Protein AF-A0A674CRV9-F1 (afdb_monomer_lite)

Structure (mmCIF, N/CA/C/O backbone):
data_AF-A0A674CRV9-F1
#
_entry.id   AF-A0A674CRV9-F1
#
loop_
_atom_site.group_PDB
_atom_site.id
_atom_site.type_symbol
_atom_site.label_atom_id
_atom_site.label_alt_id
_atom_site.label_comp_id
_atom_site.label_asym_id
_atom_site.label_entity_id
_atom_site.label_seq_id
_atom_site.pdbx_PDB_ins_code
_atom_site.Cartn_x
_atom_site.Cartn_y
_atom_site.Cartn_z
_atom_site.occupancy
_atom_site.B_iso_or_equiv
_atom_site.auth_seq_id
_atom_site.auth_comp_id
_atom_site.auth_asym_id
_atom_site.auth_atom_id
_atom_site.pdbx_PDB_model_num
ATOM 1 N N . MET A 1 1 ? -11.398 33.556 -45.458 1.00 37.06 1 MET A N 1
ATOM 2 C CA . MET A 1 1 ? -11.166 33.503 -43.999 1.00 37.06 1 MET A CA 1
ATOM 3 C C . MET A 1 1 ? -9.906 32.695 -43.771 1.00 37.06 1 MET A C 1
ATOM 5 O O . MET A 1 1 ? -9.842 31.577 -44.260 1.00 37.06 1 MET A O 1
ATOM 9 N N . TRP A 1 2 ? -8.896 33.277 -43.131 1.00 43.81 2 TRP A N 1
ATOM 10 C CA . TRP A 1 2 ? -7.689 32.553 -42.732 1.00 43.81 2 TRP A CA 1
ATOM 11 C C . TRP A 1 2 ? -7.967 31.891 -41.382 1.00 43.81 2 TRP A C 1
ATOM 13 O O . TRP A 1 2 ? -8.244 32.599 -40.417 1.00 43.81 2 TRP A O 1
ATOM 23 N N . PHE A 1 3 ? -7.932 30.561 -41.322 1.00 52.31 3 PHE A N 1
ATOM 24 C CA . PHE A 1 3 ? -7.962 29.824 -40.058 1.00 52.31 3 PHE A CA 1
ATOM 25 C C . PHE A 1 3 ? -6.543 29.309 -39.766 1.00 52.31 3 PHE A C 1
ATOM 27 O O . PHE A 1 3 ? -5.880 28.771 -40.647 1.00 52.31 3 PHE A O 1
ATOM 34 N N . SER A 1 4 ? -6.040 29.501 -38.548 1.00 55.19 4 SER A N 1
ATOM 35 C CA . SER A 1 4 ? -4.724 28.991 -38.118 1.00 55.19 4 SER A CA 1
ATOM 36 C C . SER A 1 4 ? -4.763 27.500 -37.746 1.00 55.19 4 SER A C 1
ATOM 38 O O . SER A 1 4 ? -3.748 26.798 -37.778 1.00 55.19 4 SER A O 1
ATOM 40 N N . SER A 1 5 ? -5.945 26.989 -37.426 1.00 57.38 5 SER A N 1
ATOM 41 C CA . SER A 1 5 ? -6.187 25.582 -37.148 1.00 57.38 5 SER A CA 1
ATOM 42 C C . SER A 1 5 ? -7.593 25.202 -37.589 1.00 57.38 5 SER A C 1
ATOM 44 O O . SER A 1 5 ? -8.524 26.008 -37.516 1.00 57.38 5 SER A O 1
ATOM 46 N N . PHE A 1 6 ? -7.747 23.969 -38.058 1.00 63.53 6 PHE A N 1
ATOM 47 C CA . PHE A 1 6 ? -9.052 23.387 -38.346 1.00 63.53 6 PHE A CA 1
ATOM 48 C C . PHE A 1 6 ? -9.197 22.092 -37.550 1.00 63.53 6 PHE A C 1
ATOM 50 O O . PHE A 1 6 ? -8.338 21.214 -37.626 1.00 63.53 6 PHE A O 1
ATOM 57 N N . THR A 1 7 ? -10.255 21.995 -36.744 1.00 62.44 7 THR A N 1
ATOM 58 C CA . THR A 1 7 ? -10.521 20.830 -35.891 1.00 62.44 7 THR A CA 1
ATOM 59 C C . THR A 1 7 ? -11.901 20.277 -36.197 1.00 62.44 7 THR A C 1
ATOM 61 O O . THR A 1 7 ? -12.886 21.012 -36.132 1.00 62.44 7 THR A O 1
ATOM 64 N N . VAL A 1 8 ? -11.977 18.981 -36.502 1.00 64.06 8 VAL A N 1
ATOM 65 C CA . VAL A 1 8 ? -13.253 18.273 -36.656 1.00 64.06 8 VAL A CA 1
ATOM 66 C C . VAL A 1 8 ? -13.541 17.472 -35.391 1.00 64.06 8 VAL A C 1
ATOM 68 O O . VAL A 1 8 ? -12.753 16.613 -34.988 1.00 64.06 8 VAL A O 1
ATOM 71 N N . LEU A 1 9 ? -14.690 17.754 -34.782 1.00 54.19 9 LEU A N 1
ATOM 72 C CA . LEU A 1 9 ? -15.214 17.064 -33.608 1.00 54.19 9 LEU A CA 1
ATOM 73 C C . LEU A 1 9 ? -16.523 16.365 -34.000 1.00 54.19 9 LEU A C 1
ATOM 75 O O . LEU A 1 9 ? -17.531 17.037 -34.188 1.00 54.19 9 LEU A O 1
ATOM 79 N N . SER A 1 10 ? -16.486 15.030 -34.117 1.00 61.00 10 SER A N 1
ATOM 80 C CA . SER A 1 10 ? -17.646 14.122 -34.188 1.00 61.00 10 SER A CA 1
ATOM 81 C C . SER A 1 10 ? -18.731 14.434 -35.245 1.00 61.00 10 SER A C 1
ATOM 83 O O . SER A 1 10 ? -19.684 15.157 -34.955 1.00 61.00 10 SER A O 1
ATOM 85 N N . MET A 1 11 ? -18.696 13.760 -36.410 1.00 53.06 11 MET A N 1
ATOM 86 C CA . MET A 1 11 ? -19.871 13.561 -37.293 1.00 53.06 11 MET A CA 1
ATOM 87 C C . MET A 1 11 ? -19.797 12.238 -38.091 1.00 53.06 11 MET A C 1
ATOM 89 O O . MET A 1 11 ? -18.709 11.799 -38.455 1.00 53.06 11 MET A O 1
ATOM 93 N N . TRP A 1 12 ? -20.961 11.637 -38.388 1.00 53.44 12 TRP A N 1
ATOM 94 C CA . TRP A 1 12 ? -21.142 10.402 -39.177 1.00 53.44 12 TRP A CA 1
ATOM 95 C C . TRP A 1 12 ? -21.557 10.714 -40.629 1.00 53.44 12 TRP A C 1
ATOM 97 O O . TRP A 1 12 ? -22.660 11.212 -40.845 1.00 53.44 12 TRP A O 1
ATOM 107 N N . PHE A 1 13 ? -20.729 10.372 -41.624 1.00 55.50 13 PHE A N 1
ATOM 108 C CA . PHE A 1 13 ? -21.101 10.356 -43.054 1.00 55.50 13 PHE A CA 1
ATOM 109 C C . PHE A 1 13 ? -20.392 9.202 -43.788 1.00 55.50 13 PHE A C 1
ATOM 111 O O . PHE A 1 13 ? -19.477 8.593 -43.248 1.00 55.50 13 PHE A O 1
ATOM 118 N N . SER A 1 14 ? -20.786 8.888 -45.027 1.00 50.56 14 SER A N 1
ATOM 119 C CA . SER A 1 14 ? -20.161 7.823 -45.835 1.00 50.56 14 SER A CA 1
ATOM 120 C C . SER A 1 14 ? -18.851 8.245 -46.518 1.00 50.56 14 SER A C 1
ATOM 122 O O . SER A 1 14 ? -17.985 7.411 -46.771 1.00 50.56 14 SER A O 1
ATOM 124 N N . SER A 1 15 ? -18.676 9.533 -46.822 1.00 57.56 15 SER A N 1
ATOM 125 C CA . SER A 1 15 ? -17.489 10.064 -47.506 1.00 57.56 15 SER A CA 1
ATOM 126 C C . SER A 1 15 ? -17.325 11.559 -47.242 1.00 57.56 15 SER A C 1
ATOM 128 O O . SER A 1 15 ? -18.319 12.284 -47.203 1.00 57.56 15 SER A O 1
ATOM 130 N N . PHE A 1 16 ? -16.083 12.031 -47.126 1.00 60.34 16 PHE A N 1
ATOM 131 C CA . PHE A 1 16 ? -15.767 13.447 -46.926 1.00 60.34 16 PHE A CA 1
ATOM 132 C C . PHE A 1 16 ? -14.623 13.881 -47.851 1.00 60.34 16 PHE A C 1
ATOM 134 O O . PHE A 1 16 ? -13.601 13.196 -47.943 1.00 60.34 16 PHE A O 1
ATOM 141 N N . THR A 1 17 ? -14.792 15.010 -48.546 1.00 59.91 17 THR A N 1
ATOM 142 C CA . THR A 1 17 ? -13.819 15.529 -49.521 1.00 59.91 17 THR A CA 1
ATOM 143 C C . THR A 1 17 ? -13.550 17.004 -49.263 1.00 59.91 17 THR A C 1
ATOM 145 O O . THR A 1 17 ? -14.479 17.807 -49.203 1.00 59.91 17 THR A O 1
ATOM 148 N N . VAL A 1 18 ? -12.270 17.364 -49.150 1.00 61.31 18 VAL A N 1
ATOM 149 C CA . VAL A 1 18 ? -11.820 18.757 -49.027 1.00 61.31 18 VAL A CA 1
ATOM 150 C C . VAL A 1 18 ? -11.104 19.161 -50.310 1.00 61.31 18 VAL A C 1
ATOM 152 O O . VAL A 1 18 ? -10.166 18.491 -50.745 1.00 61.31 18 VAL A O 1
ATOM 155 N N . LEU A 1 19 ? -11.544 20.272 -50.897 1.00 53.25 19 LEU A N 1
ATOM 156 C CA . LEU A 1 19 ? -10.964 20.874 -52.094 1.00 53.25 19 LEU A CA 1
ATOM 157 C C . LEU A 1 19 ? -10.457 22.278 -51.730 1.00 53.25 19 LEU A C 1
ATOM 159 O O . LEU A 1 19 ? -11.263 23.188 -51.579 1.00 53.25 19 LEU A O 1
ATOM 163 N N . SER A 1 20 ? -9.131 22.438 -51.599 1.00 60.47 20 SER A N 1
ATOM 164 C CA . SER A 1 20 ? -8.405 23.723 -51.484 1.00 60.47 20 SER A CA 1
ATOM 165 C C . SER A 1 20 ? -8.817 24.667 -50.318 1.00 60.47 20 SER A C 1
ATOM 167 O O . SER A 1 20 ? -9.832 25.350 -50.384 1.00 60.47 20 SER A O 1
ATOM 169 N N . MET A 1 21 ? -7.913 24.862 -49.348 1.00 54.00 21 MET A N 1
ATOM 170 C CA . MET A 1 21 ? -8.093 25.053 -47.883 1.00 54.00 21 MET A CA 1
ATOM 171 C C . MET A 1 21 ? -6.764 25.345 -47.115 1.00 54.00 21 MET A C 1
ATOM 173 O O . MET A 1 21 ? -6.351 24.504 -46.327 1.00 54.00 21 MET A O 1
ATOM 177 N N . TRP A 1 22 ? -5.977 26.397 -47.402 1.00 57.84 22 TRP A N 1
ATOM 178 C CA . TRP A 1 22 ? -4.651 26.597 -46.752 1.00 57.84 22 TRP A CA 1
ATOM 179 C C . TRP A 1 22 ? -4.789 26.785 -45.220 1.00 57.84 22 TRP A C 1
ATOM 181 O O . TRP A 1 22 ? -5.421 27.753 -44.797 1.00 57.84 22 TRP A O 1
ATOM 191 N N . PHE A 1 23 ? -4.172 25.911 -44.403 1.00 62.91 23 PHE A N 1
ATOM 192 C CA . PHE A 1 23 ? -4.176 25.964 -42.925 1.00 62.91 23 PHE A CA 1
ATOM 193 C C . PHE A 1 23 ? -2.817 25.527 -42.331 1.00 62.91 23 PHE A C 1
ATOM 195 O O . PHE A 1 23 ? -2.144 24.671 -42.900 1.00 62.91 23 PHE A O 1
ATOM 202 N N . SER A 1 24 ? -2.414 26.060 -41.166 1.00 58.53 24 SER A N 1
ATOM 203 C CA . SER A 1 24 ? -1.145 25.684 -40.499 1.00 58.53 24 SER A CA 1
ATOM 204 C C . SER A 1 24 ? -1.198 24.382 -39.685 1.00 58.53 24 SER A C 1
ATOM 206 O O . SER A 1 24 ? -0.167 23.731 -39.518 1.00 58.53 24 SER A O 1
ATOM 208 N N . SER A 1 25 ? -2.371 23.979 -39.188 1.00 59.59 25 SER A N 1
ATOM 209 C CA . SER A 1 25 ? -2.564 22.706 -38.471 1.00 59.59 25 SER A CA 1
ATOM 210 C C . SER A 1 25 ? -3.963 22.137 -38.716 1.00 59.59 25 SER A C 1
ATOM 212 O O . SER A 1 25 ? -4.939 22.891 -38.802 1.00 59.59 25 SER A O 1
ATOM 214 N N . PHE A 1 26 ? -4.063 20.812 -38.835 1.00 65.12 26 PHE A N 1
ATOM 215 C CA . PHE A 1 26 ? -5.330 20.108 -39.041 1.00 65.12 26 PHE A CA 1
ATOM 216 C C . PHE A 1 26 ? -5.438 18.908 -38.095 1.00 65.12 26 PHE A C 1
ATOM 218 O O . PHE A 1 26 ? -4.579 18.021 -38.118 1.00 65.12 26 PHE A O 1
ATOM 225 N N . THR A 1 27 ? -6.501 18.879 -37.286 1.00 64.06 27 THR A N 1
ATOM 226 C CA . THR A 1 27 ? -6.703 17.866 -36.239 1.00 64.06 27 THR A CA 1
ATOM 227 C C . THR A 1 27 ? -8.064 17.185 -36.378 1.00 64.06 27 THR A C 1
ATOM 229 O O . THR A 1 27 ? -9.099 17.850 -36.469 1.00 64.06 27 THR A O 1
ATOM 232 N N . VAL A 1 28 ? -8.077 15.850 -36.334 1.00 63.47 28 VAL A N 1
ATOM 233 C CA . VAL A 1 28 ? -9.304 15.033 -36.316 1.00 63.47 28 VAL A CA 1
ATOM 234 C C . VAL A 1 28 ? -9.357 14.241 -35.018 1.00 63.47 28 VAL A C 1
ATOM 236 O O . VAL A 1 28 ? -8.466 13.435 -34.749 1.00 63.47 28 VAL A O 1
ATOM 239 N N . LEU A 1 29 ? -10.393 14.473 -34.210 1.00 56.44 29 LEU A N 1
ATOM 240 C CA . LEU A 1 29 ? -10.481 13.889 -32.869 1.00 56.44 29 LEU A CA 1
ATOM 241 C C . LEU A 1 29 ? -11.264 12.566 -32.834 1.00 56.44 29 LEU A C 1
ATOM 243 O O . LEU A 1 29 ? -10.825 11.660 -32.133 1.00 56.44 29 LEU A O 1
ATOM 247 N N . THR A 1 30 ? -12.342 12.409 -33.618 1.00 56.34 30 THR A N 1
ATOM 248 C CA . THR A 1 30 ? -13.178 11.183 -33.660 1.00 56.34 30 THR A CA 1
ATOM 249 C C . THR A 1 30 ? -14.044 11.098 -34.932 1.00 56.34 30 THR A C 1
ATOM 251 O O . THR A 1 30 ? -14.968 11.901 -35.084 1.00 56.34 30 THR A O 1
ATOM 254 N N . MET A 1 31 ? -13.791 10.145 -35.851 1.00 58.88 31 MET A N 1
ATOM 255 C CA . MET A 1 31 ? -14.621 9.932 -37.067 1.00 58.88 31 MET A CA 1
ATOM 256 C C . MET A 1 31 ? -14.669 8.460 -37.543 1.00 58.88 31 MET A C 1
ATOM 258 O O . MET A 1 31 ? -13.674 7.751 -37.451 1.00 58.88 31 MET A O 1
ATOM 262 N N . TRP A 1 32 ? -15.804 8.023 -38.113 1.00 54.22 32 TRP A N 1
ATOM 263 C CA . TRP A 1 32 ? -15.958 6.779 -38.897 1.00 54.22 32 TRP A CA 1
ATOM 264 C C . TRP A 1 32 ? -16.273 7.143 -40.357 1.00 54.22 32 TRP A C 1
ATOM 266 O O . TRP A 1 32 ? -17.323 7.726 -40.620 1.00 54.22 32 TRP A O 1
ATOM 276 N N . PHE A 1 33 ? -15.402 6.782 -41.305 1.00 56.53 33 PHE A N 1
ATOM 277 C CA . PHE A 1 33 ? -15.647 6.901 -42.750 1.00 56.53 33 PHE A CA 1
ATOM 278 C C . PHE A 1 33 ? -15.168 5.643 -43.476 1.00 56.53 33 PHE A C 1
ATOM 280 O O . PHE A 1 33 ? -14.145 5.075 -43.102 1.00 56.53 33 PHE A O 1
ATOM 287 N N . SER A 1 34 ? -15.823 5.259 -44.576 1.00 49.81 34 SER A N 1
ATOM 288 C CA . SER A 1 34 ? -15.303 4.201 -45.458 1.00 49.81 34 SER A CA 1
ATOM 289 C C . SER A 1 34 ? -14.171 4.687 -46.376 1.00 49.81 34 SER A C 1
ATOM 291 O O . SER A 1 34 ? -13.320 3.895 -46.778 1.00 49.81 34 SER A O 1
ATOM 293 N N . SER A 1 35 ? -14.135 5.983 -46.712 1.00 55.91 35 SER A N 1
ATOM 294 C CA . SER A 1 35 ? -13.110 6.576 -47.585 1.00 55.91 35 SER A CA 1
ATOM 295 C C . SER A 1 35 ? -12.920 8.073 -47.322 1.00 55.91 35 SER A C 1
ATOM 297 O O . SER A 1 35 ? -13.902 8.814 -47.221 1.00 55.91 35 SER A O 1
ATOM 299 N N . PHE A 1 36 ? -11.664 8.524 -47.281 1.00 58.72 36 PHE A N 1
ATOM 300 C CA . PHE A 1 36 ? -11.278 9.923 -47.077 1.00 58.72 36 PHE A CA 1
ATOM 301 C C . PHE A 1 36 ? -10.263 10.352 -48.147 1.00 58.72 36 PHE A C 1
ATOM 303 O O . PHE A 1 36 ? -9.270 9.656 -48.371 1.00 58.72 36 PHE A O 1
ATOM 310 N N . THR A 1 37 ? -10.504 11.484 -48.816 1.00 58.53 37 THR A N 1
ATOM 311 C CA . THR A 1 37 ? -9.650 11.967 -49.917 1.00 58.53 37 THR A CA 1
ATOM 312 C C . THR A 1 37 ? -9.400 13.467 -49.801 1.00 58.53 37 THR A C 1
ATOM 314 O O . THR A 1 37 ? -10.340 14.262 -49.726 1.00 58.53 37 THR A O 1
ATOM 317 N N . VAL A 1 38 ? -8.122 13.853 -49.834 1.00 59.31 38 VAL A N 1
ATOM 318 C CA . VAL A 1 38 ? -7.677 15.254 -49.851 1.00 59.31 38 VAL A CA 1
ATOM 319 C C . VAL A 1 38 ? -6.991 15.539 -51.179 1.00 59.31 38 VAL A C 1
ATOM 321 O O . VAL A 1 38 ? -5.980 14.917 -51.513 1.00 59.31 38 VAL A O 1
ATOM 324 N N . LEU A 1 39 ? -7.527 16.505 -51.922 1.00 56.34 39 LEU A N 1
ATOM 325 C CA . LEU A 1 39 ? -6.948 16.987 -53.170 1.00 56.34 39 LEU A CA 1
ATOM 326 C C . LEU A 1 39 ? -6.391 18.402 -52.927 1.00 56.34 39 LEU A C 1
ATOM 328 O O . LEU A 1 39 ? -7.140 19.375 -52.880 1.00 56.34 39 LEU A O 1
ATOM 332 N N . SER A 1 40 ? -5.058 18.484 -52.774 1.00 58.22 40 SER A N 1
ATOM 333 C CA . SER A 1 40 ? -4.228 19.705 -52.665 1.00 58.22 40 SER A CA 1
ATOM 334 C C . SER A 1 40 ? -4.376 20.567 -51.387 1.00 58.22 40 SER A C 1
ATOM 336 O O . SER A 1 40 ? -5.258 21.422 -51.315 1.00 58.22 40 SER A O 1
ATOM 338 N N . MET A 1 41 ? -3.420 20.419 -50.448 1.00 54.28 41 MET A N 1
ATOM 339 C CA . MET A 1 41 ? -3.124 21.259 -49.271 1.00 54.28 41 MET A CA 1
ATOM 340 C C . MET A 1 41 ? -1.686 21.115 -48.734 1.00 54.28 41 MET A C 1
ATOM 342 O O . MET A 1 41 ? -1.260 20.026 -48.373 1.00 54.28 41 MET A O 1
ATOM 346 N N . TRP A 1 42 ? -0.966 22.231 -48.616 1.00 53.59 42 TRP A N 1
ATOM 347 C CA . TRP A 1 42 ? 0.285 22.345 -47.856 1.00 53.59 42 TRP A CA 1
ATOM 348 C C . TRP A 1 42 ? -0.065 22.606 -46.378 1.00 53.59 42 TRP A C 1
ATOM 350 O O . TRP A 1 42 ? -0.835 23.528 -46.107 1.00 53.59 42 TRP A O 1
ATOM 360 N N . PHE A 1 43 ? 0.463 21.813 -45.439 1.00 61.56 43 PHE A N 1
ATOM 361 C CA . PHE A 1 43 ? 0.314 22.007 -43.986 1.00 61.56 43 PHE A CA 1
ATOM 362 C C . PHE A 1 43 ? 1.585 21.573 -43.244 1.00 61.56 43 PHE A C 1
ATOM 364 O O . PHE A 1 43 ? 2.285 20.662 -43.681 1.00 61.56 43 PHE A O 1
ATOM 371 N N . SER A 1 44 ? 1.887 22.223 -42.117 1.00 51.59 44 SER A N 1
ATOM 372 C CA . SER A 1 44 ? 3.075 21.939 -41.294 1.00 51.59 44 SER A CA 1
ATOM 373 C C . SER A 1 44 ? 2.893 20.785 -40.302 1.00 51.59 44 SER A C 1
ATOM 375 O O . SER A 1 44 ? 3.884 20.186 -39.895 1.00 51.59 44 SER A O 1
ATOM 377 N N . SER A 1 45 ? 1.656 20.457 -39.910 1.00 54.62 45 SER A N 1
ATOM 378 C CA . SER A 1 45 ? 1.344 19.312 -39.042 1.00 54.62 45 SER A CA 1
ATOM 379 C C . SER A 1 45 ? -0.068 18.765 -39.298 1.00 54.62 45 SER A C 1
ATOM 381 O O . SER A 1 45 ? -1.002 19.523 -39.574 1.00 54.62 45 SER A O 1
ATOM 383 N N . PHE A 1 46 ? -0.218 17.440 -39.212 1.00 59.62 46 PHE A N 1
ATOM 384 C CA . PHE A 1 46 ? -1.485 16.720 -39.377 1.00 59.62 46 PHE A CA 1
ATOM 385 C C . PHE A 1 46 ? -1.589 15.626 -38.312 1.00 59.62 46 PHE A C 1
ATOM 387 O O . PHE A 1 46 ? -0.728 14.748 -38.256 1.00 59.62 46 PHE A O 1
ATOM 394 N N . THR A 1 47 ? -2.631 15.680 -37.480 1.00 56.94 47 THR A N 1
ATOM 395 C CA . THR A 1 47 ? -2.794 14.785 -36.322 1.00 56.94 47 THR A CA 1
ATOM 396 C C . THR A 1 47 ? -4.181 14.139 -36.332 1.00 56.94 47 THR A C 1
ATOM 398 O O . THR A 1 47 ? -5.197 14.831 -36.416 1.00 56.94 47 THR A O 1
ATOM 401 N N . VAL A 1 48 ? -4.237 12.810 -36.207 1.00 57.19 48 VAL A N 1
ATOM 402 C CA . VAL A 1 48 ? -5.483 12.030 -36.101 1.00 57.19 48 VAL A CA 1
ATOM 403 C C . VAL A 1 48 ? -5.452 11.261 -34.790 1.00 57.19 48 VAL A C 1
ATOM 405 O O . VAL A 1 48 ? -4.520 10.498 -34.559 1.00 57.19 48 VAL A O 1
ATOM 408 N N . LEU A 1 49 ? -6.447 11.484 -33.931 1.00 52.03 49 LEU A N 1
ATOM 409 C CA . LEU A 1 49 ? -6.444 10.955 -32.568 1.00 52.03 49 LEU A CA 1
ATOM 410 C C . LEU A 1 49 ? -7.271 9.672 -32.389 1.00 52.03 49 LEU A C 1
ATOM 412 O O . LEU A 1 49 ? -7.012 8.988 -31.410 1.00 52.03 49 LEU A O 1
ATOM 416 N N . THR A 1 50 ? -8.160 9.264 -33.320 1.00 50.69 50 THR A N 1
ATOM 417 C CA . THR A 1 50 ? -8.814 7.926 -33.291 1.00 50.69 50 THR A CA 1
ATOM 418 C C . THR A 1 50 ? -9.421 7.427 -34.641 1.00 50.69 50 THR A C 1
ATOM 420 O O . THR A 1 50 ? -10.075 8.195 -35.346 1.00 50.69 50 THR A O 1
ATOM 423 N N . MET A 1 51 ? -9.291 6.100 -34.896 1.00 52.97 51 MET A N 1
ATOM 424 C CA . MET A 1 51 ? -10.117 5.141 -35.707 1.00 52.97 51 MET A CA 1
ATOM 425 C C . MET A 1 51 ? -9.676 4.608 -37.109 1.00 52.97 51 MET A C 1
ATOM 427 O O . MET A 1 51 ? -8.816 5.159 -37.787 1.00 52.97 51 MET A O 1
ATOM 431 N N . TRP A 1 52 ? -10.262 3.439 -37.458 1.00 49.09 52 TRP A N 1
ATOM 432 C CA . TRP A 1 52 ? -9.966 2.433 -38.511 1.00 49.09 52 TRP A CA 1
ATOM 433 C C . TRP A 1 52 ? -10.361 2.881 -39.940 1.00 49.09 52 TRP A C 1
ATOM 435 O O . TRP A 1 52 ? -11.456 3.407 -40.132 1.00 49.09 52 TRP A O 1
ATOM 445 N N . PHE A 1 53 ? -9.524 2.609 -40.954 1.00 51.94 53 PHE A N 1
ATOM 446 C CA . PHE A 1 53 ? -9.793 2.906 -42.376 1.00 51.94 53 PHE A CA 1
ATOM 447 C C . PHE A 1 53 ? -9.684 1.646 -43.247 1.00 51.94 53 PHE A C 1
ATOM 449 O O . PHE A 1 53 ? -8.747 0.869 -43.081 1.00 51.94 53 PHE A O 1
ATOM 456 N N . SER A 1 54 ? -10.563 1.485 -44.244 1.00 45.09 54 SER A N 1
ATOM 457 C CA . SER A 1 54 ? -10.412 0.455 -45.291 1.00 45.09 54 SER A CA 1
ATOM 458 C C . SER A 1 54 ? -9.498 0.886 -46.449 1.00 45.09 54 SER A C 1
ATOM 460 O O . SER A 1 54 ? -8.873 0.038 -47.078 1.00 45.09 54 SER A O 1
ATOM 462 N N . SER A 1 55 ? -9.388 2.191 -46.734 1.00 47.56 55 SER A N 1
ATOM 463 C CA . SER A 1 55 ? -8.462 2.747 -47.736 1.00 47.56 55 SER A CA 1
ATOM 464 C C . SER A 1 55 ? -8.222 4.247 -47.513 1.00 47.56 55 SER A C 1
ATOM 466 O O . SER A 1 55 ? -9.183 5.000 -47.343 1.00 47.56 55 SER A O 1
ATOM 468 N N . PHE A 1 56 ? -6.960 4.686 -47.561 1.00 50.56 56 PHE A N 1
ATOM 469 C CA . PHE A 1 56 ? -6.539 6.083 -47.386 1.00 50.56 56 PHE A CA 1
ATOM 470 C C . PHE A 1 56 ? -5.670 6.526 -48.573 1.00 50.56 56 PHE A C 1
ATOM 472 O O . PHE A 1 56 ? -4.741 5.816 -48.956 1.00 50.56 56 PHE A O 1
ATOM 479 N N . THR A 1 57 ? -5.962 7.677 -49.188 1.00 44.91 57 THR A N 1
ATOM 480 C CA . THR A 1 57 ? -5.200 8.179 -50.348 1.00 44.91 57 THR A CA 1
ATOM 481 C C . THR A 1 57 ? -5.039 9.697 -50.284 1.00 44.91 57 THR A C 1
ATOM 483 O O . THR A 1 57 ? -6.020 10.439 -50.240 1.00 44.91 57 THR A O 1
ATOM 486 N N . VAL A 1 58 ? -3.785 10.157 -50.306 1.00 51.62 58 VAL A N 1
ATOM 487 C CA . VAL A 1 58 ? -3.393 11.576 -50.338 1.00 51.62 58 VAL A CA 1
ATOM 488 C C . VAL A 1 58 ? -2.521 11.804 -51.572 1.00 51.62 58 VAL A C 1
ATOM 490 O O . VAL A 1 58 ? -1.535 11.098 -51.764 1.00 51.62 58 VAL A O 1
ATOM 493 N N . HIS A 1 59 ? -2.858 12.792 -52.404 1.00 47.25 59 HIS A N 1
ATOM 494 C CA . HIS A 1 59 ? -2.099 13.129 -53.617 1.00 47.25 59 HIS A CA 1
ATOM 495 C C . HIS A 1 59 ? -1.453 14.517 -53.515 1.00 47.25 59 HIS A C 1
ATOM 497 O O . HIS A 1 59 ? -2.035 15.477 -54.018 1.00 47.25 59 HIS A O 1
ATOM 503 N N . ILE A 1 60 ? -0.285 14.660 -52.855 1.00 45.72 60 ILE A N 1
ATOM 504 C CA . ILE A 1 60 ? 0.480 15.934 -52.812 1.00 45.72 60 ILE A CA 1
ATOM 505 C C . ILE A 1 60 ? 1.998 15.718 -52.588 1.00 45.72 60 ILE A C 1
ATOM 507 O O . ILE A 1 60 ? 2.398 14.872 -51.793 1.00 45.72 60 ILE A O 1
ATOM 511 N N . HIS A 1 61 ? 2.831 16.519 -53.276 1.00 43.69 61 HIS A N 1
ATOM 512 C CA . HIS A 1 61 ? 4.301 16.575 -53.202 1.00 43.69 61 HIS A CA 1
ATOM 513 C C . HIS A 1 61 ? 4.840 17.466 -52.054 1.00 43.69 61 HIS A C 1
ATOM 515 O O . HIS A 1 61 ? 4.493 18.643 -51.979 1.00 43.69 61 HIS A O 1
ATOM 521 N N . GLY A 1 62 ? 5.781 16.925 -51.259 1.00 38.59 62 GLY A N 1
ATOM 522 C CA . GLY A 1 62 ? 6.716 17.658 -50.380 1.00 38.59 62 GLY A CA 1
ATOM 523 C C . GLY A 1 62 ? 6.525 17.424 -48.871 1.00 38.59 62 GLY A C 1
ATOM 524 O O . GLY A 1 62 ? 5.644 18.030 -48.277 1.00 38.59 62 GLY A O 1
ATOM 525 N N . PHE A 1 63 ? 7.386 16.609 -48.239 1.00 35.72 63 PHE A N 1
ATOM 526 C CA . PHE A 1 63 ? 7.440 16.401 -46.778 1.00 35.72 63 PHE A CA 1
ATOM 527 C C . PHE A 1 63 ? 8.881 16.464 -46.245 1.00 35.72 63 PHE A C 1
ATOM 529 O O . PHE A 1 63 ? 9.809 16.065 -46.948 1.00 35.72 63 PHE A O 1
ATOM 536 N N . SER A 1 64 ? 9.048 16.903 -44.988 1.00 35.25 64 SER A N 1
ATOM 537 C CA . SER A 1 64 ? 10.309 16.863 -44.220 1.00 35.25 64 SER A CA 1
ATOM 538 C C . SER A 1 64 ? 10.273 15.985 -42.954 1.00 35.25 64 SER A C 1
ATOM 540 O O . SER A 1 64 ? 11.339 15.686 -42.426 1.00 35.25 64 SER A O 1
ATOM 542 N N . SER A 1 65 ? 9.118 15.487 -42.495 1.00 33.97 65 SER A N 1
ATOM 543 C CA . SER A 1 65 ? 9.038 14.347 -41.561 1.00 33.97 65 SER A CA 1
ATOM 544 C C . SER A 1 65 ? 7.615 13.779 -41.470 1.00 33.97 65 SER A C 1
ATOM 546 O O . SER A 1 65 ? 6.631 14.500 -41.625 1.00 33.97 65 SER A O 1
ATOM 548 N N . PHE A 1 66 ? 7.519 12.468 -41.237 1.00 30.47 66 PHE A N 1
ATOM 549 C CA . PHE A 1 66 ? 6.285 11.714 -41.002 1.00 30.47 66 PHE A CA 1
ATOM 550 C C . PHE A 1 66 ? 6.528 10.842 -39.762 1.00 30.47 66 PHE A C 1
ATOM 552 O O . PHE A 1 66 ? 7.453 10.031 -39.773 1.00 30.47 66 PHE A O 1
ATOM 559 N N . THR A 1 67 ? 5.755 11.013 -38.689 1.00 30.77 67 THR A N 1
ATOM 560 C CA . THR A 1 67 ? 5.834 10.180 -37.476 1.00 30.77 67 THR A CA 1
ATOM 561 C C . THR A 1 67 ? 4.505 9.469 -37.260 1.00 30.77 67 THR A C 1
ATOM 563 O O . THR A 1 67 ? 3.518 10.067 -36.843 1.00 30.77 67 THR A O 1
ATOM 566 N N . VAL A 1 68 ? 4.489 8.170 -37.556 1.00 31.20 68 VAL A N 1
ATOM 567 C CA . VAL A 1 68 ? 3.480 7.229 -37.059 1.00 31.20 68 VAL A CA 1
ATOM 568 C C . VAL A 1 68 ? 3.979 6.786 -35.690 1.00 31.20 68 VAL A C 1
ATOM 570 O O . VAL A 1 68 ? 5.071 6.227 -35.626 1.00 31.20 68 VAL A O 1
ATOM 573 N N . LEU A 1 69 ? 3.234 7.049 -34.612 1.00 37.09 69 LEU A N 1
ATOM 574 C CA . LEU A 1 69 ? 3.522 6.430 -33.315 1.00 37.09 69 LEU A CA 1
ATOM 575 C C . LEU A 1 69 ? 3.332 4.915 -33.498 1.00 37.09 69 LEU A C 1
ATOM 577 O O . LEU A 1 69 ? 2.218 4.488 -33.822 1.00 37.09 69 LEU A O 1
ATOM 581 N N . PRO A 1 70 ? 4.398 4.097 -33.423 1.00 40.09 70 PRO A N 1
ATOM 582 C CA . PRO A 1 70 ? 4.241 2.657 -33.518 1.00 40.09 70 PRO A CA 1
ATOM 583 C C . PRO A 1 70 ? 3.401 2.190 -32.328 1.00 40.09 70 PRO A C 1
ATOM 585 O O . PRO A 1 70 ? 3.464 2.776 -31.259 1.00 40.09 70 PRO A O 1
ATOM 588 N N . CYS A 1 71 ? 2.614 1.131 -32.516 1.00 44.03 71 CYS A N 1
ATOM 589 C CA . CYS A 1 71 ? 2.028 0.385 -31.406 1.00 44.03 71 CYS A CA 1
ATOM 590 C C . CYS A 1 71 ? 3.179 -0.001 -30.455 1.00 44.03 71 CYS A C 1
ATOM 592 O O . CYS A 1 71 ? 3.988 -0.864 -30.818 1.00 44.03 71 CYS A O 1
ATOM 594 N N . GLU A 1 72 ? 3.325 0.710 -29.336 1.00 72.12 72 GLU A N 1
ATOM 595 C CA . GLU A 1 72 ? 4.396 0.481 -28.369 1.00 72.12 72 GLU A CA 1
ATOM 596 C C . GLU A 1 72 ? 4.077 -0.809 -27.621 1.00 72.12 72 GLU A C 1
ATOM 598 O O . GLU A 1 72 ? 2.948 -1.033 -27.184 1.00 72.12 72 GLU A O 1
ATOM 603 N N . CYS A 1 73 ? 5.042 -1.722 -27.590 1.00 88.69 73 CYS A N 1
ATOM 604 C CA . CYS A 1 73 ? 4.884 -2.954 -26.842 1.00 88.69 73 CYS A CA 1
ATOM 605 C C . CYS A 1 73 ? 5.067 -2.684 -25.348 1.00 88.69 73 CYS A C 1
ATOM 607 O O . CYS A 1 73 ? 5.927 -1.868 -25.011 1.00 88.69 73 CYS A O 1
ATOM 609 N N . PRO A 1 74 ? 4.315 -3.378 -24.474 1.00 92.38 74 PRO A N 1
ATOM 610 C CA . PRO A 1 74 ? 4.459 -3.230 -23.031 1.00 92.38 74 PRO A CA 1
ATOM 611 C C . PRO A 1 74 ? 5.837 -3.724 -22.555 1.00 92.38 74 PRO A C 1
ATOM 613 O O . PRO A 1 74 ? 6.538 -4.422 -23.312 1.00 92.38 74 PRO A O 1
ATOM 616 N N . PRO A 1 75 ? 6.227 -3.403 -21.308 1.00 94.69 75 PRO A N 1
ATOM 617 C CA . PRO A 1 75 ? 7.334 -4.080 -20.649 1.00 94.69 75 PRO A CA 1
ATOM 618 C C . PRO A 1 75 ? 7.097 -5.590 -20.633 1.00 94.69 75 PRO A C 1
ATOM 620 O O . PRO A 1 75 ? 5.972 -6.079 -20.511 1.00 94.69 75 PRO A O 1
ATOM 623 N N . MET A 1 76 ? 8.176 -6.348 -20.787 1.00 94.19 76 MET A N 1
ATOM 624 C CA . MET A 1 76 ? 8.113 -7.806 -20.781 1.00 94.19 76 MET A CA 1
ATOM 625 C C . MET A 1 76 ? 8.038 -8.386 -19.365 1.00 94.19 76 MET A C 1
ATOM 627 O O . MET A 1 76 ? 7.701 -9.563 -19.219 1.00 94.19 76 MET A O 1
ATOM 631 N N . GLY A 1 77 ? 8.342 -7.575 -18.348 1.00 93.38 77 GLY A N 1
ATOM 632 C CA . GLY A 1 77 ? 8.171 -7.904 -16.937 1.00 93.38 77 GLY A CA 1
ATOM 633 C C . GLY A 1 77 ? 9.457 -8.378 -16.271 1.00 93.38 77 GLY A C 1
ATOM 634 O O . GLY A 1 77 ? 9.468 -9.381 -15.550 1.00 93.38 77 GLY A O 1
ATOM 635 N N . LEU A 1 78 ? 10.572 -7.691 -16.532 1.00 95.31 78 LEU A N 1
ATOM 636 C CA . LEU A 1 7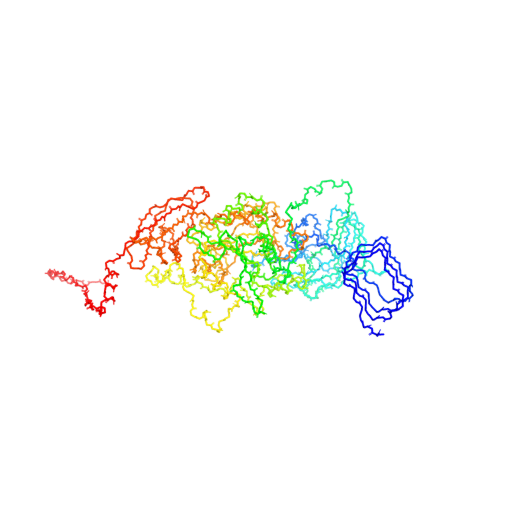8 ? 11.776 -7.862 -15.724 1.00 95.31 78 LEU A CA 1
ATOM 637 C C . LEU A 1 78 ? 11.559 -7.291 -14.321 1.00 95.31 78 LEU A C 1
ATOM 639 O O . LEU A 1 78 ? 11.922 -7.976 -13.361 1.00 95.31 78 LEU A O 1
ATOM 643 N N . GLU A 1 79 ? 10.958 -6.104 -14.212 1.00 94.12 79 GLU A N 1
ATOM 644 C CA . GLU A 1 79 ? 10.591 -5.463 -12.937 1.00 94.12 79 GLU A CA 1
ATOM 645 C C . GLU A 1 79 ? 9.509 -6.250 -12.191 1.00 94.12 79 GLU A C 1
ATOM 647 O O . GLU A 1 79 ? 9.676 -6.602 -11.024 1.00 94.12 79 GLU A O 1
ATOM 652 N N . THR A 1 80 ? 8.446 -6.627 -12.902 1.00 90.62 80 THR A N 1
ATOM 653 C CA . THR A 1 80 ? 7.251 -7.289 -12.344 1.00 90.62 80 THR A CA 1
ATOM 654 C C . THR A 1 80 ? 7.442 -8.791 -12.131 1.00 90.62 80 THR A C 1
ATOM 656 O O . THR A 1 80 ? 6.542 -9.501 -11.694 1.00 90.62 80 THR A O 1
ATOM 659 N N . LEU A 1 81 ? 8.653 -9.287 -12.405 1.00 92.44 81 LEU A N 1
ATOM 660 C CA . LEU A 1 81 ? 9.089 -10.673 -12.225 1.00 92.44 81 LEU A CA 1
ATOM 661 C C . LEU A 1 81 ? 8.393 -11.707 -13.125 1.00 92.44 81 LEU A C 1
ATOM 663 O O . LEU A 1 81 ? 8.620 -12.903 -12.943 1.00 92.44 81 LEU A O 1
ATOM 667 N N . LYS A 1 82 ? 7.629 -11.283 -14.142 1.00 89.94 82 LYS A N 1
ATOM 668 C CA . LYS A 1 82 ? 7.057 -12.190 -15.160 1.00 89.94 82 LYS A CA 1
ATOM 669 C C . LYS A 1 82 ? 8.130 -12.898 -15.986 1.00 89.94 82 LYS A C 1
ATOM 671 O O . LYS A 1 82 ? 7.918 -14.012 -16.465 1.00 89.94 82 LYS A O 1
ATOM 676 N N . ILE A 1 83 ? 9.287 -12.258 -16.161 1.00 92.81 83 ILE A N 1
ATOM 677 C CA . ILE A 1 83 ? 10.488 -12.903 -16.689 1.00 92.81 83 ILE A CA 1
ATOM 678 C C . ILE A 1 83 ? 11.163 -13.670 -15.556 1.00 92.81 83 ILE A C 1
ATOM 680 O O . ILE A 1 83 ? 11.687 -13.070 -14.619 1.00 92.81 83 ILE A O 1
ATOM 684 N N . ASP A 1 84 ? 11.209 -14.993 -15.664 1.00 93.50 84 ASP A N 1
ATOM 685 C CA . ASP A 1 84 ? 11.884 -15.854 -14.694 1.00 93.50 84 ASP A CA 1
ATOM 686 C C . ASP A 1 84 ? 13.414 -15.716 -14.770 1.00 93.50 84 ASP A C 1
ATOM 688 O O . ASP A 1 84 ? 13.982 -15.405 -15.816 1.00 93.50 84 ASP A O 1
ATOM 692 N N . ASP A 1 85 ? 14.115 -16.033 -13.681 1.00 93.75 85 ASP A N 1
ATOM 693 C CA . ASP A 1 85 ? 15.584 -15.945 -13.623 1.00 93.75 85 ASP A CA 1
ATOM 694 C C . ASP A 1 85 ? 16.311 -16.779 -14.668 1.00 93.75 85 ASP A C 1
ATOM 696 O O . ASP A 1 85 ? 17.344 -16.363 -15.178 1.00 93.75 85 ASP A O 1
ATOM 700 N N . PHE A 1 86 ? 15.766 -17.939 -15.028 1.00 94.06 86 PHE A N 1
ATOM 701 C CA . PHE A 1 86 ? 16.369 -18.805 -16.040 1.00 94.06 86 PHE A CA 1
ATOM 702 C C . PHE A 1 86 ? 16.256 -18.246 -17.466 1.00 94.06 86 PHE A C 1
ATOM 704 O O . PHE A 1 86 ? 16.846 -18.800 -18.391 1.00 94.06 86 PHE A O 1
ATOM 711 N N . GLN A 1 87 ? 15.491 -17.171 -17.667 1.00 96.00 87 GLN A N 1
ATOM 712 C CA . GLN A 1 87 ? 15.474 -16.425 -18.925 1.00 96.00 87 GLN A CA 1
ATOM 713 C C . GLN A 1 87 ? 16.572 -15.360 -18.983 1.00 96.00 87 GLN A C 1
ATOM 715 O O . GLN A 1 87 ? 16.760 -14.762 -20.042 1.00 96.00 87 GLN A O 1
ATOM 720 N N . LEU A 1 88 ? 17.277 -15.107 -17.877 1.00 96.56 88 LEU A N 1
ATOM 721 C CA . LEU A 1 88 ? 18.285 -14.062 -17.763 1.00 96.56 88 LEU A CA 1
ATOM 722 C C . LEU A 1 88 ? 19.685 -14.674 -17.749 1.00 96.56 88 LEU A C 1
ATOM 724 O O . LEU A 1 88 ? 20.004 -15.522 -16.918 1.00 96.56 88 LEU A O 1
ATOM 728 N N . HIS A 1 89 ? 20.541 -14.201 -18.650 1.00 95.75 89 HIS A N 1
ATOM 729 C CA . HIS A 1 89 ? 21.939 -14.623 -18.730 1.00 95.75 89 HIS A CA 1
ATOM 730 C C . HIS A 1 89 ? 22.851 -13.410 -18.845 1.00 95.75 89 HIS A C 1
ATOM 732 O O . HIS A 1 89 ? 22.445 -12.357 -19.328 1.00 95.75 89 HIS A O 1
ATOM 738 N N . ALA A 1 90 ? 24.106 -13.558 -18.440 1.00 95.94 90 ALA A N 1
ATOM 739 C CA . ALA A 1 90 ? 25.114 -12.527 -18.609 1.00 95.94 90 ALA A CA 1
ATOM 740 C C . ALA A 1 90 ? 26.435 -13.117 -19.100 1.00 95.94 90 ALA A C 1
ATOM 742 O O . ALA A 1 90 ? 26.694 -14.315 -18.978 1.00 95.94 90 ALA A O 1
ATOM 743 N N . SER A 1 91 ? 27.279 -12.257 -19.662 1.00 95.38 91 SER A N 1
ATOM 744 C CA . SER A 1 91 ? 28.622 -12.618 -20.121 1.00 95.38 91 SER A CA 1
ATOM 745 C C . SER A 1 91 ? 29.546 -13.041 -18.981 1.00 95.38 91 SER A C 1
ATOM 747 O O . SER A 1 91 ? 30.265 -14.033 -19.096 1.00 95.38 91 SER A O 1
ATOM 749 N N . THR A 1 92 ? 29.573 -12.242 -17.916 1.00 93.62 92 THR A N 1
ATOM 750 C CA . THR A 1 92 ? 30.313 -12.459 -16.671 1.00 93.62 92 THR A CA 1
ATOM 751 C C . THR A 1 92 ? 29.600 -11.722 -15.543 1.00 93.62 92 THR A C 1
ATOM 753 O O . THR A 1 92 ? 28.851 -10.779 -15.801 1.00 93.62 92 THR A O 1
ATOM 756 N N . ASP A 1 93 ? 29.898 -12.097 -14.302 1.00 87.94 93 ASP A N 1
ATOM 757 C CA . ASP A 1 93 ? 29.316 -11.497 -13.103 1.00 87.94 93 ASP A CA 1
ATOM 758 C C . ASP A 1 93 ? 30.427 -11.231 -12.073 1.00 87.94 93 ASP A C 1
ATOM 760 O O . ASP A 1 93 ? 31.296 -12.083 -11.867 1.00 87.94 93 ASP A O 1
ATOM 764 N N . GLU A 1 94 ? 30.424 -10.054 -11.439 1.00 78.75 94 GLU A N 1
ATOM 765 C CA . GLU A 1 94 ? 31.428 -9.647 -10.435 1.00 78.75 94 GLU A CA 1
ATOM 766 C C . GLU A 1 94 ? 31.400 -10.562 -9.203 1.00 78.75 94 GLU A C 1
ATOM 768 O O . GLU A 1 94 ? 32.435 -10.905 -8.635 1.00 78.75 94 GLU A O 1
ATOM 773 N N . THR A 1 95 ? 30.209 -11.046 -8.856 1.00 70.88 95 THR A N 1
ATOM 774 C CA . THR A 1 95 ? 29.970 -12.100 -7.867 1.00 70.88 95 THR A CA 1
ATOM 775 C C . THR A 1 95 ? 28.743 -12.894 -8.310 1.00 70.88 95 THR A C 1
ATOM 777 O O . THR A 1 95 ? 27.612 -12.438 -8.153 1.00 70.88 95 THR A O 1
ATOM 780 N N . ALA A 1 96 ? 28.960 -14.084 -8.886 1.00 58.97 96 ALA A N 1
ATOM 781 C CA . ALA A 1 96 ? 27.929 -14.863 -9.591 1.00 58.97 96 ALA A CA 1
ATOM 782 C C . ALA A 1 96 ? 26.619 -15.084 -8.804 1.00 58.97 96 ALA A C 1
ATOM 784 O O . ALA A 1 96 ? 25.554 -15.188 -9.406 1.00 58.97 96 ALA A O 1
ATOM 785 N N . THR A 1 97 ? 26.674 -15.125 -7.468 1.00 61.12 97 THR A N 1
ATOM 786 C CA . THR A 1 97 ? 25.497 -15.323 -6.606 1.00 61.12 97 THR A CA 1
ATOM 787 C C . THR A 1 97 ? 24.845 -14.033 -6.110 1.00 61.12 97 THR A C 1
ATOM 789 O O . THR A 1 97 ? 23.737 -14.102 -5.601 1.00 61.12 97 THR A O 1
ATOM 792 N N . VAL A 1 98 ? 25.500 -12.874 -6.229 1.00 74.88 98 VAL A N 1
ATOM 793 C CA . VAL A 1 98 ? 25.090 -11.635 -5.542 1.00 74.88 98 VAL A CA 1
ATOM 794 C C . VAL A 1 98 ? 24.725 -10.515 -6.514 1.00 74.88 98 VAL A C 1
ATOM 796 O O . VAL A 1 98 ? 23.745 -9.815 -6.282 1.00 74.88 98 VAL A O 1
ATOM 799 N N . LEU A 1 99 ? 25.473 -10.370 -7.614 1.00 84.62 99 LEU A N 1
ATOM 800 C CA . LEU A 1 99 ? 25.299 -9.316 -8.631 1.00 84.62 99 LEU A CA 1
ATOM 801 C C . LEU A 1 99 ? 25.134 -9.905 -10.040 1.00 84.62 99 LEU A C 1
ATOM 803 O O . LEU A 1 99 ? 25.601 -9.337 -11.028 1.00 84.62 99 LEU A O 1
ATOM 807 N N . GLY A 1 100 ? 24.519 -11.087 -10.118 1.00 90.88 100 GLY A N 1
ATOM 808 C CA . GLY A 1 100 ? 24.324 -11.818 -11.369 1.00 90.88 100 GLY A CA 1
ATOM 809 C C . GLY A 1 100 ? 23.199 -11.262 -12.248 1.00 90.88 100 GLY A C 1
ATOM 810 O O . GLY A 1 100 ? 22.478 -10.344 -11.858 1.00 90.88 100 GLY A O 1
ATOM 811 N N . ALA A 1 101 ? 22.989 -11.876 -13.417 1.00 94.00 101 ALA A N 1
ATOM 812 C CA . ALA A 1 101 ? 21.946 -11.488 -14.380 1.00 94.00 101 ALA A CA 1
ATOM 813 C C . ALA A 1 101 ? 20.539 -11.324 -13.766 1.00 94.00 101 ALA A C 1
ATOM 815 O O . ALA A 1 101 ? 19.800 -10.416 -14.138 1.00 94.00 101 ALA A O 1
ATOM 816 N N . HIS A 1 102 ? 20.187 -12.151 -12.775 1.00 92.44 102 HIS A N 1
ATOM 817 C CA . HIS A 1 102 ? 18.912 -12.081 -12.053 1.00 92.44 102 HIS A CA 1
ATOM 818 C C . HIS A 1 102 ? 18.679 -10.742 -11.328 1.00 92.44 102 HIS A C 1
ATOM 820 O O . HIS A 1 102 ? 17.532 -10.364 -11.098 1.00 92.44 102 HIS A O 1
ATOM 826 N N . ARG A 1 103 ? 19.741 -10.005 -10.980 1.00 93.44 103 ARG A N 1
ATOM 827 C CA . ARG A 1 103 ? 19.681 -8.656 -10.391 1.00 93.44 103 ARG A CA 1
ATOM 828 C C . ARG A 1 103 ? 19.648 -7.554 -11.454 1.00 93.44 103 ARG A C 1
ATOM 830 O O . ARG A 1 103 ? 19.534 -6.385 -11.119 1.00 93.44 103 ARG A O 1
ATOM 837 N N . GLY A 1 104 ? 19.743 -7.880 -12.741 1.00 95.38 104 GLY A N 1
ATOM 838 C CA . GLY A 1 104 ? 19.720 -6.917 -13.845 1.00 95.38 104 GLY A CA 1
ATOM 839 C C . GLY A 1 104 ? 18.332 -6.369 -14.180 1.00 95.38 104 GLY A C 1
ATOM 840 O O . GLY A 1 104 ? 18.129 -5.920 -15.300 1.00 95.38 104 GLY A O 1
ATOM 841 N N . ARG A 1 105 ? 17.373 -6.423 -13.253 1.00 96.12 105 ARG A N 1
ATOM 842 C CA . ARG A 1 105 ? 15.968 -6.043 -13.458 1.00 96.12 105 ARG A CA 1
ATOM 843 C C . ARG A 1 105 ? 15.756 -4.577 -13.117 1.00 96.12 105 ARG A C 1
ATOM 845 O O . ARG A 1 105 ? 16.352 -4.092 -12.156 1.00 96.12 105 ARG A O 1
ATOM 852 N N . LEU A 1 106 ? 14.929 -3.878 -13.887 1.00 96.44 106 LEU A N 1
ATOM 853 C CA . LEU A 1 106 ? 14.558 -2.495 -13.591 1.00 96.44 106 LEU A CA 1
ATOM 854 C C . LEU A 1 106 ? 14.011 -2.368 -12.157 1.00 96.44 106 LEU A C 1
ATOM 856 O O . LEU A 1 106 ? 13.383 -3.289 -11.641 1.00 96.44 106 LEU A O 1
ATOM 860 N N . ASN A 1 107 ? 14.365 -1.265 -11.492 1.00 94.94 107 ASN A N 1
ATOM 861 C CA . ASN A 1 107 ? 13.957 -0.888 -10.137 1.00 94.94 107 ASN A CA 1
ATOM 862 C C . ASN A 1 107 ? 14.256 -1.872 -8.992 1.00 94.94 107 ASN A C 1
ATOM 864 O O . ASN A 1 107 ? 13.942 -1.557 -7.841 1.00 94.94 107 ASN A O 1
ATOM 868 N N . ILE A 1 108 ? 14.962 -2.983 -9.229 1.00 93.62 108 ILE A N 1
ATOM 869 C CA . ILE A 1 108 ? 15.388 -3.868 -8.137 1.00 93.62 108 ILE A CA 1
ATOM 870 C C . ILE A 1 108 ? 16.273 -3.110 -7.139 1.00 93.62 108 ILE A C 1
ATOM 872 O O . ILE A 1 108 ? 17.161 -2.343 -7.537 1.00 93.62 108 ILE A O 1
ATOM 876 N N . GLN A 1 109 ? 16.029 -3.309 -5.847 1.00 92.00 109 GLN A N 1
ATOM 877 C CA . GLN A 1 109 ? 16.715 -2.580 -4.783 1.00 92.00 109 GLN A CA 1
ATOM 878 C C . GLN A 1 109 ? 17.845 -3.378 -4.141 1.00 92.00 109 GLN A C 1
ATOM 880 O O . GLN A 1 109 ? 17.859 -4.617 -4.121 1.00 92.00 109 GLN A O 1
ATOM 885 N N . ALA A 1 110 ? 18.823 -2.633 -3.630 1.00 88.81 110 ALA A N 1
ATOM 886 C CA . ALA A 1 110 ? 19.763 -3.148 -2.650 1.00 88.81 110 ALA A CA 1
ATOM 887 C C . ALA A 1 110 ? 19.062 -3.409 -1.311 1.00 88.81 110 ALA A C 1
ATOM 889 O O . ALA A 1 110 ? 18.007 -2.835 -1.031 1.00 88.81 110 ALA A O 1
ATOM 890 N N . GLY A 1 111 ? 19.673 -4.252 -0.485 1.00 80.44 111 GLY A N 1
ATOM 891 C CA . GLY A 1 111 ? 19.294 -4.336 0.919 1.00 80.44 111 GLY A CA 1
ATOM 892 C C . GLY A 1 111 ? 19.588 -3.037 1.676 1.00 80.44 111 GLY A C 1
ATOM 893 O O . GLY A 1 111 ? 20.326 -2.168 1.203 1.00 80.44 111 GLY A O 1
ATOM 894 N N . LEU A 1 112 ? 18.959 -2.886 2.838 1.00 68.88 112 LEU A N 1
ATOM 895 C CA . LEU A 1 112 ? 19.008 -1.666 3.647 1.00 68.88 112 LEU A CA 1
ATOM 896 C C . LEU A 1 112 ? 20.137 -1.684 4.687 1.00 68.88 112 LEU A C 1
ATOM 898 O O . LEU A 1 112 ? 20.436 -0.636 5.263 1.00 68.88 112 LEU A O 1
ATOM 902 N N . TYR A 1 113 ? 20.746 -2.843 4.942 1.00 67.38 113 TYR A N 1
ATOM 903 C CA . TYR A 1 113 ? 21.679 -3.046 6.050 1.00 67.38 113 TYR A CA 1
ATOM 904 C C . TYR A 1 113 ? 23.051 -3.552 5.591 1.00 67.38 113 TYR A C 1
ATOM 906 O O . TYR A 1 113 ? 23.202 -4.117 4.514 1.00 67.38 113 TYR A O 1
ATOM 914 N N . ASP A 1 114 ? 24.076 -3.337 6.420 1.00 57.91 114 ASP A N 1
ATOM 915 C CA . ASP A 1 114 ? 25.470 -3.691 6.104 1.00 57.91 114 ASP A CA 1
ATOM 916 C C . ASP A 1 114 ? 25.702 -5.207 5.949 1.00 57.91 114 ASP A C 1
ATOM 918 O O . ASP A 1 114 ? 26.693 -5.624 5.347 1.00 57.91 114 ASP A O 1
ATOM 922 N N . ASP A 1 115 ? 24.818 -6.037 6.508 1.00 59.59 115 ASP A N 1
ATOM 923 C CA . ASP A 1 115 ? 24.813 -7.493 6.353 1.00 59.59 115 ASP A CA 1
ATOM 924 C C . ASP A 1 115 ? 24.061 -7.970 5.102 1.00 59.59 115 ASP A C 1
ATOM 926 O O . ASP A 1 115 ? 24.202 -9.135 4.710 1.00 59.59 115 ASP A O 1
ATOM 930 N N . ASP A 1 116 ? 23.328 -7.080 4.426 1.00 65.50 116 ASP A N 1
ATOM 931 C CA . ASP A 1 116 ? 22.711 -7.389 3.147 1.00 65.50 116 ASP A CA 1
ATOM 932 C C . ASP A 1 116 ? 23.788 -7.462 2.065 1.00 65.50 116 ASP A C 1
ATOM 934 O O . ASP A 1 116 ? 24.315 -6.464 1.574 1.00 65.50 116 ASP A O 1
ATOM 938 N N . LEU A 1 117 ? 24.100 -8.686 1.643 1.00 62.28 117 LEU A N 1
ATOM 939 C CA . LEU A 1 117 ? 25.108 -8.918 0.612 1.00 62.28 117 LEU A CA 1
ATOM 940 C C . LEU A 1 117 ? 24.700 -8.341 -0.761 1.00 62.28 117 LEU A C 1
ATOM 942 O O . LEU A 1 117 ? 25.562 -8.155 -1.612 1.00 62.28 117 LEU A O 1
ATOM 946 N N . TYR A 1 118 ? 23.408 -8.084 -1.001 1.00 68.94 118 TYR A N 1
ATOM 947 C CA . TYR A 1 118 ? 22.833 -7.846 -2.328 1.00 68.94 118 TYR A CA 1
ATOM 948 C C . TYR A 1 118 ? 22.673 -6.355 -2.681 1.00 68.94 118 TYR A C 1
ATOM 950 O O . TYR A 1 118 ? 21.749 -5.696 -2.211 1.00 68.94 118 TYR A O 1
ATOM 958 N N . ASP A 1 119 ? 23.470 -5.858 -3.636 1.00 83.19 119 ASP A N 1
ATOM 959 C CA . ASP A 1 119 ? 23.265 -4.556 -4.307 1.00 83.19 119 ASP A CA 1
ATOM 960 C C . ASP A 1 119 ? 22.434 -4.694 -5.591 1.00 83.19 119 ASP A C 1
ATOM 962 O O . ASP A 1 119 ? 22.442 -5.746 -6.234 1.00 83.19 119 ASP A O 1
ATOM 966 N N . GLY A 1 120 ? 21.627 -3.690 -5.926 1.00 90.31 120 GLY A N 1
ATOM 967 C CA . GLY A 1 120 ? 20.575 -3.753 -6.947 1.00 90.31 120 GLY A CA 1
ATOM 968 C C . GLY A 1 120 ? 21.061 -3.468 -8.362 1.00 90.31 120 GLY A C 1
ATOM 969 O O . GLY A 1 120 ? 20.820 -2.378 -8.878 1.00 90.31 120 GLY A O 1
ATOM 970 N N . ALA A 1 121 ? 21.754 -4.426 -8.981 1.00 94.31 121 ALA A N 1
ATOM 971 C CA . ALA A 1 121 ? 22.005 -4.495 -10.426 1.00 94.31 121 ALA A CA 1
ATOM 972 C C . ALA A 1 121 ? 22.693 -5.810 -10.813 1.00 94.31 121 ALA A C 1
ATOM 974 O O . ALA A 1 121 ? 23.312 -6.470 -9.977 1.00 94.31 121 ALA A O 1
ATOM 975 N N . TRP A 1 122 ? 22.674 -6.132 -12.109 1.00 96.00 122 TRP A N 1
ATOM 976 C CA . TRP A 1 122 ? 23.717 -6.976 -12.682 1.00 96.00 122 TRP A CA 1
ATOM 977 C C . TRP A 1 122 ? 25.002 -6.151 -12.809 1.00 96.00 122 TRP A C 1
ATOM 979 O O . TRP A 1 122 ? 24.964 -5.048 -13.362 1.00 96.00 122 TRP A O 1
ATOM 989 N N . CYS A 1 123 ? 26.124 -6.691 -12.332 1.00 95.06 123 CYS A N 1
ATOM 990 C CA . CYS A 1 123 ? 27.453 -6.101 -12.483 1.00 95.06 123 CYS A CA 1
ATOM 991 C C . CYS A 1 123 ? 28.397 -7.096 -13.160 1.00 95.06 123 CYS A C 1
ATOM 993 O O . CYS A 1 123 ? 28.582 -8.217 -12.682 1.00 95.06 123 CYS A O 1
ATOM 995 N N . ALA A 1 124 ? 29.015 -6.684 -14.266 1.00 95.44 124 ALA A N 1
ATOM 996 C CA . ALA A 1 124 ? 29.919 -7.541 -15.017 1.00 95.44 124 ALA A CA 1
ATOM 997 C C . ALA A 1 124 ? 31.225 -7.781 -14.250 1.00 95.44 124 ALA A C 1
ATOM 999 O O . ALA A 1 124 ? 31.804 -6.866 -13.671 1.00 95.44 124 ALA A O 1
ATOM 1000 N N . GLY A 1 125 ? 31.762 -8.999 -14.327 1.00 93.00 125 GLY A N 1
ATOM 1001 C CA . GLY A 1 125 ? 33.026 -9.344 -13.668 1.00 93.00 125 GLY A CA 1
ATOM 1002 C C . GLY A 1 125 ? 34.269 -8.735 -14.318 1.00 93.00 125 GLY A C 1
ATOM 1003 O O . GLY A 1 125 ? 35.373 -8.866 -13.787 1.00 93.00 125 GLY A O 1
ATOM 1004 N N . ARG A 1 126 ? 34.125 -8.095 -15.485 1.00 93.00 126 ARG A N 1
ATOM 1005 C CA . ARG A 1 126 ? 35.203 -7.396 -16.196 1.00 93.00 126 ARG A CA 1
ATOM 1006 C C . ARG A 1 126 ? 34.676 -6.128 -16.851 1.00 93.00 126 ARG A C 1
ATOM 1008 O O . ARG A 1 126 ? 33.608 -6.133 -17.446 1.00 93.00 126 ARG A O 1
ATOM 1015 N N . ASN A 1 127 ? 35.478 -5.068 -16.820 1.00 94.12 127 ASN A N 1
ATOM 1016 C CA . ASN A 1 127 ? 35.158 -3.790 -17.452 1.00 94.12 127 ASN A CA 1
ATOM 1017 C C . ASN A 1 127 ? 35.744 -3.724 -18.869 1.00 94.12 127 ASN A C 1
ATOM 1019 O O . ASN A 1 127 ? 36.756 -3.064 -19.113 1.00 94.12 127 ASN A O 1
ATOM 1023 N N . ASP A 1 128 ? 35.122 -4.439 -19.805 1.00 95.31 128 ASP A N 1
ATOM 1024 C CA . ASP A 1 128 ? 35.501 -4.439 -21.217 1.00 95.31 128 ASP A CA 1
ATOM 1025 C C . ASP A 1 128 ? 34.269 -4.416 -22.148 1.00 95.31 128 ASP A C 1
ATOM 1027 O O . ASP A 1 128 ? 33.144 -4.660 -21.715 1.00 95.31 128 ASP A O 1
ATOM 1031 N N . PRO A 1 129 ? 34.428 -4.110 -23.447 1.00 93.75 129 PRO A N 1
ATOM 1032 C CA . PRO A 1 129 ? 33.282 -3.976 -24.347 1.00 93.75 129 PRO A CA 1
ATOM 1033 C C . PRO A 1 129 ? 32.647 -5.302 -24.813 1.00 93.75 129 PRO A C 1
ATOM 1035 O O . PRO A 1 129 ? 31.786 -5.269 -25.700 1.00 93.75 129 PRO A O 1
ATOM 1038 N N . LEU A 1 130 ? 33.088 -6.457 -24.296 1.00 96.12 130 LEU A N 1
ATOM 1039 C CA . LEU A 1 130 ? 32.543 -7.784 -24.620 1.00 96.12 130 LEU A CA 1
ATOM 1040 C C . LEU A 1 130 ? 31.409 -8.199 -23.674 1.00 96.12 130 LEU A C 1
ATOM 1042 O O . LEU A 1 130 ? 30.819 -9.261 -23.873 1.00 96.12 130 LEU A O 1
ATOM 1046 N N . GLN A 1 131 ? 31.095 -7.382 -22.665 1.00 97.56 131 GLN A N 1
ATOM 1047 C CA . GLN A 1 131 ? 30.090 -7.724 -21.664 1.00 97.56 131 GLN A CA 1
ATOM 1048 C C . GLN A 1 131 ? 28.658 -7.552 -22.170 1.00 97.56 131 GLN A C 1
ATOM 1050 O O . GLN A 1 131 ? 28.390 -6.685 -22.999 1.00 97.56 131 GLN A O 1
ATOM 1055 N N . TRP A 1 132 ? 27.719 -8.356 -21.685 1.00 97.62 132 TRP A N 1
ATOM 1056 C CA . TRP A 1 132 ? 26.312 -8.256 -22.066 1.00 97.62 132 TRP A CA 1
ATOM 1057 C C . TRP A 1 132 ? 25.387 -8.859 -21.011 1.00 97.62 132 TRP A C 1
ATOM 1059 O O . TRP A 1 132 ? 25.770 -9.792 -20.310 1.00 97.62 132 TRP A O 1
ATOM 1069 N N . LEU A 1 133 ? 24.157 -8.345 -20.976 1.00 98.06 133 LEU A N 1
ATOM 1070 C CA . LEU A 1 133 ? 23.004 -8.940 -20.301 1.00 98.06 133 LEU A CA 1
ATOM 1071 C C . LEU A 1 133 ? 22.010 -9.400 -21.369 1.00 98.06 133 LEU A C 1
ATOM 1073 O O . LEU A 1 133 ? 21.726 -8.656 -22.310 1.00 98.06 133 LEU A O 1
ATOM 1077 N N . GLU A 1 134 ? 21.519 -10.623 -21.249 1.00 97.88 134 GLU A N 1
ATOM 1078 C CA . GLU A 1 134 ? 20.661 -11.306 -22.212 1.00 97.88 134 GLU A CA 1
ATOM 1079 C C . GLU A 1 134 ? 19.316 -11.674 -21.594 1.00 97.88 134 GLU A C 1
ATOM 1081 O O . GLU A 1 134 ? 19.254 -12.136 -20.454 1.00 97.88 134 GLU A O 1
ATOM 1086 N N . VAL A 1 135 ? 18.260 -11.524 -22.393 1.00 98.25 135 VAL A N 1
ATOM 1087 C CA . VAL A 1 135 ? 16.901 -11.963 -22.070 1.00 98.25 135 VAL A CA 1
ATOM 1088 C C . VAL A 1 135 ? 16.415 -12.936 -23.149 1.00 98.25 135 VAL A C 1
ATOM 1090 O O . VAL A 1 135 ? 16.379 -12.592 -24.336 1.00 98.25 135 VAL A O 1
ATOM 1093 N N . ASP A 1 136 ? 16.023 -14.147 -22.743 1.00 97.38 136 ASP A N 1
ATOM 1094 C CA . ASP A 1 136 ? 15.303 -15.115 -23.583 1.00 97.38 136 ASP A CA 1
ATOM 1095 C C . ASP A 1 136 ? 13.792 -14.875 -23.476 1.00 97.38 136 ASP A C 1
ATOM 1097 O O . ASP A 1 136 ? 13.170 -15.177 -22.456 1.00 97.38 136 ASP A O 1
ATOM 1101 N N . ALA A 1 137 ? 13.160 -14.397 -24.549 1.00 94.88 137 ALA A N 1
ATOM 1102 C CA . ALA A 1 137 ? 11.712 -14.192 -24.594 1.00 94.88 137 ALA A CA 1
ATOM 1103 C C . ALA A 1 137 ? 10.900 -15.503 -24.690 1.00 94.88 137 ALA A C 1
ATOM 1105 O O . ALA A 1 137 ? 9.670 -15.463 -24.766 1.00 94.88 137 ALA A O 1
ATOM 1106 N N . ARG A 1 138 ? 11.566 -16.669 -24.749 1.00 92.38 138 ARG A N 1
ATOM 1107 C CA . ARG A 1 138 ? 11.056 -18.041 -24.993 1.00 92.38 138 ARG A CA 1
ATOM 1108 C C . ARG A 1 138 ? 10.380 -18.270 -26.344 1.00 92.38 138 ARG A C 1
ATOM 1110 O O . ARG A 1 138 ? 10.312 -19.404 -26.813 1.00 92.38 138 ARG A O 1
ATOM 1117 N N . ARG A 1 139 ? 9.892 -17.211 -26.982 1.00 90.00 139 ARG A N 1
ATOM 1118 C CA . ARG A 1 139 ? 9.188 -17.211 -28.266 1.00 90.00 139 ARG A CA 1
ATOM 1119 C C . ARG A 1 139 ? 9.596 -16.004 -29.097 1.00 90.00 139 ARG A C 1
ATOM 1121 O O . ARG A 1 139 ? 10.152 -15.037 -28.577 1.00 90.00 139 ARG A O 1
ATOM 1128 N N . LEU A 1 140 ? 9.299 -16.064 -30.394 1.00 93.31 140 LEU A N 1
ATOM 1129 C CA . LEU A 1 140 ? 9.490 -14.922 -31.281 1.00 93.31 140 LEU A CA 1
ATOM 1130 C C . LEU A 1 140 ? 8.700 -13.729 -30.748 1.00 93.31 140 LEU A C 1
ATOM 1132 O O . LEU A 1 140 ? 7.490 -13.809 -30.545 1.00 93.31 140 LEU A O 1
ATOM 1136 N N . THR A 1 141 ? 9.410 -12.636 -30.524 1.00 94.44 141 THR A N 1
ATOM 1137 C CA . THR A 1 141 ? 8.913 -11.435 -29.867 1.00 94.44 141 THR A CA 1
ATOM 1138 C C . THR A 1 141 ? 9.358 -10.237 -30.683 1.00 94.44 141 THR A C 1
ATOM 1140 O O . THR A 1 141 ? 10.495 -10.161 -31.149 1.00 94.44 141 THR A O 1
ATOM 1143 N N . LYS A 1 142 ? 8.431 -9.313 -30.912 1.00 95.50 142 LYS A N 1
ATOM 1144 C CA . LYS A 1 142 ? 8.697 -8.029 -31.547 1.00 95.50 142 LYS A CA 1
ATOM 1145 C C . LYS A 1 142 ? 9.206 -7.069 -30.479 1.00 95.50 142 LYS A C 1
ATOM 1147 O O . LYS A 1 142 ? 8.404 -6.520 -29.731 1.00 95.50 142 LYS A O 1
ATOM 1152 N N . PHE A 1 143 ? 10.515 -6.867 -30.427 1.00 96.94 143 PHE A N 1
ATOM 1153 C CA . PHE A 1 143 ? 11.158 -5.916 -29.528 1.00 96.94 143 PHE A CA 1
ATOM 1154 C C . PHE A 1 143 ? 11.071 -4.492 -30.084 1.00 96.94 143 PHE A C 1
ATOM 1156 O O . PHE A 1 143 ? 11.305 -4.265 -31.279 1.00 96.94 143 PHE A O 1
ATOM 1163 N N . THR A 1 144 ? 10.752 -3.534 -29.217 1.00 96.19 144 THR A N 1
ATOM 1164 C CA . THR A 1 144 ? 10.544 -2.123 -29.586 1.00 96.19 144 THR A CA 1
ATOM 1165 C C . THR A 1 144 ? 11.432 -1.151 -28.826 1.00 96.19 144 THR A C 1
ATOM 1167 O O . THR A 1 144 ? 11.608 -0.032 -29.300 1.00 96.19 144 THR A O 1
ATOM 1170 N N . GLY A 1 145 ? 12.015 -1.544 -27.695 1.00 96.31 145 GLY A N 1
ATOM 1171 C CA . GLY A 1 145 ? 12.848 -0.649 -26.900 1.00 96.31 145 GLY A CA 1
ATOM 1172 C C . GLY A 1 145 ? 13.497 -1.323 -25.700 1.00 96.31 145 GLY A C 1
ATOM 1173 O O . GLY A 1 145 ? 13.213 -2.480 -25.384 1.00 96.31 145 GLY A O 1
ATOM 1174 N N . VAL A 1 146 ? 14.387 -0.575 -25.052 1.00 97.88 146 VAL A N 1
ATOM 1175 C CA . VAL A 1 146 ? 15.071 -0.956 -23.811 1.00 97.88 146 VAL A CA 1
ATOM 1176 C C . VAL A 1 146 ? 15.052 0.235 -22.865 1.00 97.88 146 VAL A C 1
ATOM 1178 O O . VAL A 1 146 ? 15.346 1.363 -23.272 1.00 97.88 146 VAL A O 1
ATOM 1181 N N . ILE A 1 147 ? 14.748 -0.027 -21.601 1.00 98.12 147 ILE A N 1
ATOM 1182 C CA . ILE A 1 147 ? 14.915 0.921 -20.502 1.00 98.12 147 ILE A CA 1
ATOM 1183 C C . ILE A 1 147 ? 16.149 0.492 -19.719 1.00 98.12 147 ILE A C 1
ATOM 1185 O O . ILE A 1 147 ? 16.307 -0.692 -19.429 1.00 98.12 147 ILE A O 1
ATOM 1189 N N . THR A 1 148 ? 17.037 1.431 -19.394 1.00 98.25 148 THR A N 1
ATOM 1190 C CA . THR A 1 148 ? 18.231 1.159 -18.581 1.00 98.25 148 THR A CA 1
ATOM 1191 C C . THR A 1 148 ? 18.251 2.005 -17.316 1.00 98.25 148 THR A C 1
ATOM 1193 O O . THR A 1 148 ? 17.807 3.152 -17.313 1.00 98.25 148 THR A O 1
ATOM 1196 N N . GLN A 1 149 ? 18.812 1.462 -16.242 1.00 97.69 149 GLN A N 1
ATOM 1197 C CA . GLN A 1 149 ? 18.989 2.125 -14.949 1.00 97.69 149 GLN A CA 1
ATOM 1198 C C . GLN A 1 149 ? 20.330 1.681 -14.332 1.00 97.69 149 GLN A C 1
ATOM 1200 O O . GLN A 1 149 ? 20.830 0.599 -14.646 1.00 97.69 149 GLN A O 1
ATOM 1205 N N . GLY A 1 150 ? 20.972 2.517 -13.512 1.00 96.44 150 GLY A N 1
ATOM 1206 C CA . GLY A 1 150 ? 22.242 2.163 -12.857 1.00 96.44 150 GLY A CA 1
ATOM 1207 C C . GLY A 1 150 ? 22.052 1.293 -11.616 1.00 96.44 150 GLY A C 1
ATOM 1208 O O . GLY A 1 150 ? 20.938 0.883 -11.325 1.00 96.44 150 GLY A O 1
ATOM 1209 N N . ARG A 1 151 ? 23.122 1.003 -10.876 1.00 94.06 151 ARG A N 1
ATOM 1210 C CA . ARG A 1 151 ? 23.100 0.171 -9.657 1.00 94.06 151 ARG A CA 1
ATOM 1211 C C . ARG A 1 151 ? 22.415 0.876 -8.489 1.00 94.06 151 ARG A C 1
ATOM 1213 O O . ARG A 1 151 ? 22.886 1.929 -8.076 1.00 94.06 151 ARG A O 1
ATOM 1220 N N . SER A 1 152 ? 21.388 0.264 -7.899 1.00 93.00 152 SER A N 1
ATOM 1221 C CA . SER A 1 152 ? 20.929 0.636 -6.552 1.00 93.00 152 SER A CA 1
ATOM 1222 C C . SER A 1 152 ? 21.953 0.126 -5.534 1.00 93.00 152 SER A C 1
ATOM 1224 O O . SER A 1 152 ? 22.289 -1.055 -5.523 1.00 93.00 152 SER A O 1
ATOM 1226 N N . SER A 1 153 ? 22.532 1.029 -4.749 1.00 88.44 153 SER A N 1
ATOM 1227 C CA . SER A 1 153 ? 23.512 0.727 -3.698 1.00 88.44 153 SER A CA 1
ATOM 1228 C C . SER A 1 153 ? 23.678 1.951 -2.806 1.00 88.44 153 SER A C 1
ATOM 1230 O O . SER A 1 153 ? 23.698 3.081 -3.306 1.00 88.44 153 SER A O 1
ATOM 1232 N N . LEU A 1 154 ? 23.842 1.745 -1.501 1.00 82.19 154 LEU A N 1
ATOM 1233 C CA . LEU A 1 154 ? 24.177 2.822 -0.562 1.00 82.19 154 LEU A CA 1
ATOM 1234 C C . LEU A 1 154 ? 25.644 3.261 -0.687 1.00 82.19 154 LEU A C 1
ATOM 1236 O O . LEU A 1 154 ? 25.970 4.422 -0.444 1.00 82.19 154 LEU A O 1
ATOM 1240 N N . TRP A 1 155 ? 26.517 2.348 -1.113 1.00 82.06 155 TRP A N 1
ATOM 1241 C CA . TRP A 1 155 ? 27.972 2.501 -1.023 1.00 82.06 155 TRP A CA 1
ATOM 1242 C C . TRP A 1 155 ? 28.642 2.707 -2.380 1.00 82.06 155 TRP A C 1
ATOM 1244 O O . TRP A 1 155 ? 29.703 3.328 -2.461 1.00 82.06 155 TRP A O 1
ATOM 1254 N N . SER A 1 156 ? 28.012 2.212 -3.446 1.00 87.00 156 SER A N 1
ATOM 1255 C CA . SER A 1 156 ? 28.568 2.213 -4.799 1.00 87.00 156 SER A CA 1
ATOM 1256 C C . SER A 1 156 ? 27.745 3.075 -5.757 1.00 87.00 156 SER A C 1
ATOM 1258 O O . SER A 1 156 ? 26.564 3.371 -5.540 1.00 87.00 156 SER A O 1
ATOM 1260 N N . SER A 1 157 ? 28.394 3.521 -6.830 1.00 91.56 157 SER A N 1
ATOM 1261 C CA . SER A 1 157 ? 27.775 4.361 -7.851 1.00 91.56 157 SER A CA 1
ATOM 1262 C C . SER A 1 157 ? 28.281 3.923 -9.218 1.00 91.56 157 SER A C 1
ATOM 1264 O O . SER A 1 157 ? 29.370 4.308 -9.637 1.00 91.56 157 SER A O 1
ATOM 1266 N N . ASP A 1 158 ? 27.488 3.086 -9.884 1.00 95.00 158 ASP A N 1
ATOM 1267 C CA . ASP A 1 158 ? 27.845 2.410 -11.130 1.00 95.00 158 ASP A CA 1
ATOM 1268 C C . ASP A 1 158 ? 26.678 2.495 -12.118 1.00 95.00 158 ASP A C 1
ATOM 1270 O O . ASP A 1 158 ? 25.528 2.246 -11.750 1.00 95.00 158 ASP A O 1
ATOM 1274 N N . TRP A 1 159 ? 26.957 2.851 -13.372 1.00 97.62 159 TRP A N 1
ATOM 1275 C CA . TRP A 1 159 ? 25.957 2.844 -14.441 1.00 97.62 159 TRP A CA 1
ATOM 1276 C C . TRP A 1 159 ? 26.598 2.819 -15.829 1.00 97.62 159 TRP A C 1
ATOM 1278 O O . TRP A 1 159 ? 27.699 3.336 -16.058 1.00 97.62 159 TRP A O 1
ATOM 1288 N N . VAL A 1 160 ? 25.864 2.257 -16.786 1.00 98.31 160 VAL A N 1
ATOM 1289 C CA . VAL A 1 160 ? 26.217 2.246 -18.210 1.00 98.31 160 VAL A CA 1
ATOM 1290 C C . VAL A 1 160 ? 25.785 3.559 -18.867 1.00 98.31 160 VAL A C 1
ATOM 1292 O O . VAL A 1 160 ? 24.641 3.984 -18.738 1.00 98.31 160 VAL A O 1
ATOM 1295 N N . THR A 1 161 ? 26.699 4.205 -19.597 1.00 98.19 161 THR A N 1
ATOM 1296 C CA . THR A 1 161 ? 26.472 5.505 -20.260 1.00 98.19 161 THR A CA 1
ATOM 1297 C C . THR A 1 161 ? 26.186 5.371 -21.753 1.00 98.19 161 THR A C 1
ATOM 1299 O O . THR A 1 161 ? 25.576 6.261 -22.345 1.00 98.19 161 THR A O 1
ATOM 1302 N N . SER A 1 162 ? 26.589 4.265 -22.383 1.00 98.31 162 SER A N 1
ATOM 1303 C CA . SER A 1 162 ? 26.153 3.907 -23.736 1.00 98.31 162 SER A CA 1
ATOM 1304 C C . SER A 1 162 ? 26.204 2.400 -23.964 1.00 98.31 162 SER A C 1
ATOM 1306 O O . SER A 1 162 ? 27.016 1.699 -23.354 1.00 98.31 162 SER A O 1
ATOM 1308 N N . TYR A 1 163 ? 25.351 1.894 -24.854 1.00 98.62 163 TYR A N 1
ATOM 1309 C CA . TYR A 1 163 ? 25.254 0.466 -25.157 1.00 98.62 163 TYR A CA 1
ATOM 1310 C C . TYR A 1 163 ? 24.823 0.204 -26.606 1.00 98.62 163 TYR A C 1
ATOM 1312 O O . TYR A 1 163 ? 24.327 1.087 -27.306 1.00 98.62 163 TYR A O 1
ATOM 1320 N N . LYS A 1 164 ? 25.029 -1.031 -27.062 1.00 98.06 164 LYS A N 1
ATOM 1321 C CA . LYS A 1 164 ? 24.455 -1.586 -28.294 1.00 98.06 164 LYS A CA 1
ATOM 1322 C C . LYS A 1 164 ? 23.398 -2.621 -27.937 1.00 98.06 164 LYS A C 1
ATOM 1324 O O . LYS A 1 164 ? 23.475 -3.242 -26.879 1.00 98.06 164 LYS A O 1
ATOM 1329 N N . VAL A 1 165 ? 22.465 -2.853 -28.852 1.00 98.31 165 VAL A N 1
ATOM 1330 C CA . VAL A 1 165 ? 21.509 -3.961 -28.753 1.00 98.31 165 VAL A CA 1
ATOM 1331 C C . VAL A 1 165 ? 21.820 -4.985 -29.833 1.00 98.31 165 VAL A C 1
ATOM 1333 O O . VAL A 1 165 ? 22.027 -4.628 -30.996 1.00 98.31 165 VAL A O 1
ATOM 1336 N N . LEU A 1 166 ? 21.869 -6.253 -29.439 1.00 98.25 166 LEU A N 1
ATOM 1337 C CA . LEU A 1 166 ? 22.023 -7.387 -30.340 1.00 98.25 166 LEU A CA 1
ATOM 1338 C C . LEU A 1 166 ? 20.819 -8.310 -30.182 1.00 98.25 166 LEU A C 1
ATOM 1340 O O . LEU A 1 166 ? 20.292 -8.460 -29.084 1.00 98.25 166 LEU A O 1
ATOM 1344 N N . VAL A 1 167 ? 20.400 -8.951 -31.265 1.00 98.12 167 VAL A N 1
ATOM 1345 C CA . VAL A 1 167 ? 19.296 -9.916 -31.256 1.00 98.12 167 VAL A CA 1
ATOM 1346 C C . VAL A 1 167 ? 19.719 -11.240 -31.879 1.00 98.12 167 VAL A C 1
ATOM 1348 O O . VAL A 1 167 ? 20.635 -11.281 -32.707 1.00 98.12 167 VAL A O 1
ATOM 1351 N N . SER A 1 168 ? 19.049 -12.321 -31.489 1.00 98.12 168 SER A N 1
ATOM 1352 C CA . SER A 1 168 ? 19.293 -13.663 -32.019 1.00 98.12 168 SER A CA 1
ATOM 1353 C C . SER A 1 168 ? 18.019 -14.512 -32.025 1.00 98.12 168 SER A C 1
ATOM 1355 O O . SER A 1 168 ? 17.107 -14.312 -31.221 1.00 98.12 168 SER A O 1
ATOM 1357 N N . ASN A 1 169 ? 17.969 -15.494 -32.925 1.00 96.75 169 ASN A N 1
ATOM 1358 C CA . ASN A 1 169 ? 16.927 -16.523 -32.944 1.00 96.75 169 ASN A CA 1
ATOM 1359 C C . ASN A 1 169 ? 17.391 -17.859 -32.347 1.00 96.75 169 ASN A C 1
ATOM 1361 O O . ASN A 1 169 ? 16.548 -18.694 -32.031 1.00 96.75 169 ASN A O 1
ATOM 1365 N N . ASP A 1 170 ? 18.700 -18.059 -32.190 1.00 94.19 170 ASP A N 1
ATOM 1366 C CA . ASP A 1 170 ? 19.313 -19.340 -31.821 1.00 94.19 170 ASP A CA 1
ATOM 1367 C C . ASP A 1 170 ? 20.286 -19.241 -30.631 1.00 94.19 170 ASP A C 1
ATOM 1369 O O . ASP A 1 170 ? 20.883 -20.246 -30.264 1.00 94.19 170 ASP A O 1
ATOM 1373 N N . SER A 1 171 ? 20.457 -18.054 -30.034 1.00 92.75 171 SER A N 1
ATOM 1374 C CA . SER A 1 171 ? 21.436 -17.715 -28.979 1.00 92.75 171 SER A CA 1
ATOM 1375 C C . SER A 1 171 ? 22.922 -17.817 -29.380 1.00 92.75 171 SER A C 1
ATOM 1377 O O . SER A 1 171 ? 23.810 -17.448 -28.604 1.00 92.75 171 SER A O 1
ATOM 1379 N N . HIS A 1 172 ? 23.226 -18.227 -30.614 1.00 93.00 172 HIS A N 1
ATOM 1380 C CA . HIS A 1 172 ? 24.588 -18.425 -31.118 1.00 93.00 172 HIS A CA 1
ATOM 1381 C C . HIS A 1 172 ? 25.001 -17.345 -32.120 1.00 93.00 172 HIS A C 1
ATOM 1383 O O . HIS A 1 172 ? 26.096 -16.786 -32.019 1.00 93.00 172 HIS A O 1
ATOM 1389 N N . THR A 1 173 ? 24.128 -17.030 -33.076 1.00 96.12 173 THR A N 1
ATOM 1390 C CA . THR A 1 173 ? 24.353 -16.015 -34.104 1.00 96.12 173 THR A CA 1
ATOM 1391 C C . THR A 1 173 ? 23.665 -14.715 -33.710 1.00 96.12 173 THR A C 1
ATOM 1393 O O . THR A 1 173 ? 22.455 -14.663 -33.499 1.00 96.12 173 THR A O 1
ATOM 1396 N N . TRP A 1 174 ? 24.454 -13.649 -33.578 1.00 97.31 174 TRP A 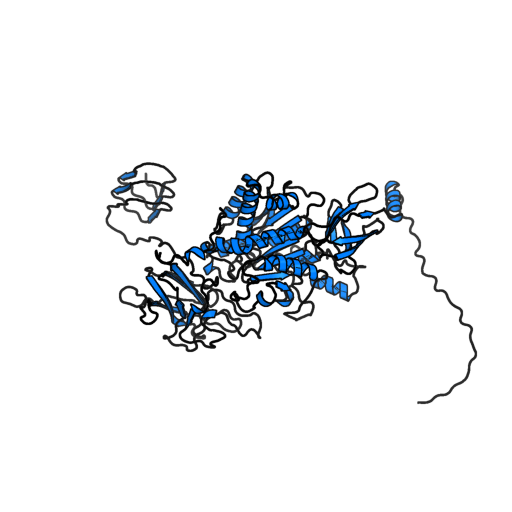N 1
ATOM 1397 C CA . TRP A 1 174 ? 23.988 -12.366 -33.056 1.00 97.31 174 TRP A CA 1
ATOM 1398 C C . TRP A 1 174 ? 24.069 -11.278 -34.115 1.00 97.31 174 TRP A C 1
ATOM 1400 O O . TRP A 1 174 ? 25.101 -11.096 -34.763 1.00 97.31 174 TRP A O 1
ATOM 1410 N N . VAL A 1 175 ? 22.979 -10.528 -34.258 1.00 96.38 175 VAL A N 1
ATOM 1411 C CA . VAL A 1 175 ? 22.873 -9.395 -35.178 1.00 96.38 175 VAL A CA 1
ATOM 1412 C C . VAL A 1 175 ? 22.718 -8.116 -34.368 1.00 96.38 175 VAL A C 1
ATOM 1414 O O . VAL A 1 175 ? 21.754 -7.953 -33.626 1.00 96.38 175 VAL A O 1
ATOM 1417 N N . THR A 1 176 ? 23.669 -7.197 -34.515 1.00 96.94 176 THR A N 1
ATOM 1418 C CA . THR A 1 176 ? 23.600 -5.863 -33.906 1.00 96.94 176 THR A CA 1
ATOM 1419 C C . THR A 1 176 ? 22.565 -5.001 -34.623 1.00 96.94 176 THR A C 1
ATOM 1421 O O . THR A 1 176 ? 22.519 -4.996 -35.856 1.00 96.94 176 THR A O 1
ATOM 1424 N N . LEU A 1 177 ? 21.773 -4.230 -33.872 1.00 95.56 177 LEU A N 1
ATOM 1425 C CA . LEU A 1 177 ? 20.909 -3.198 -34.449 1.00 95.56 177 LEU A CA 1
ATOM 1426 C C . LEU A 1 177 ? 21.750 -2.124 -35.150 1.00 95.56 177 LEU A C 1
ATOM 1428 O O . LEU A 1 177 ? 22.789 -1.698 -34.642 1.00 95.56 177 LEU A O 1
ATOM 1432 N N . LYS A 1 178 ? 21.299 -1.672 -36.322 1.00 92.25 178 LYS A N 1
ATOM 1433 C CA . LYS A 1 178 ? 22.038 -0.726 -37.168 1.00 92.25 178 LYS A CA 1
ATOM 1434 C C . LYS A 1 178 ? 21.215 0.504 -37.510 1.00 92.25 178 LYS A C 1
ATOM 1436 O O . LYS A 1 178 ? 20.003 0.417 -37.690 1.00 92.25 178 LYS A O 1
ATOM 1441 N N . ASN A 1 179 ? 21.904 1.630 -37.667 1.00 84.81 179 ASN A N 1
ATOM 1442 C CA . ASN A 1 179 ? 21.384 2.819 -38.329 1.00 84.81 179 ASN A CA 1
ATOM 1443 C C . ASN A 1 179 ? 22.041 2.927 -39.711 1.00 84.81 179 ASN A C 1
ATOM 1445 O O . ASN A 1 179 ? 23.189 3.359 -39.847 1.00 84.81 179 ASN A O 1
ATOM 1449 N N . GLY A 1 180 ? 21.345 2.430 -40.735 1.00 83.50 180 GLY A N 1
ATOM 1450 C CA . GLY A 1 180 ? 21.935 2.220 -42.055 1.00 83.50 180 GLY A CA 1
ATOM 1451 C C . GLY A 1 180 ? 23.075 1.199 -41.992 1.00 83.50 180 GLY A C 1
ATOM 1452 O O . GLY A 1 180 ? 22.864 0.042 -41.634 1.00 83.50 180 GLY A O 1
ATOM 1453 N N . SER A 1 181 ? 24.292 1.625 -42.334 1.00 83.50 181 SER A N 1
ATOM 1454 C CA . SER A 1 181 ? 25.470 0.745 -42.377 1.00 83.50 181 SER A CA 1
ATOM 1455 C C . SER A 1 181 ? 26.246 0.664 -41.057 1.00 83.50 181 SER A C 1
ATOM 1457 O O . SER A 1 181 ? 27.110 -0.202 -40.926 1.00 83.50 181 SER A O 1
ATOM 1459 N N . GLN A 1 182 ? 25.978 1.556 -40.098 1.00 90.94 182 GLN A N 1
ATOM 1460 C CA . GLN A 1 182 ? 26.712 1.639 -38.831 1.00 90.94 182 GLN A CA 1
ATOM 1461 C C . GLN A 1 182 ? 25.935 0.975 -37.694 1.00 90.94 182 GLN A C 1
ATOM 1463 O O . GLN A 1 182 ? 24.705 1.024 -37.664 1.00 90.94 182 GLN A O 1
ATOM 1468 N N . ASP A 1 183 ? 26.656 0.383 -36.743 1.00 93.06 183 ASP A N 1
ATOM 1469 C CA . ASP A 1 183 ? 26.055 -0.124 -35.510 1.00 93.06 183 ASP A CA 1
ATOM 1470 C C . ASP A 1 183 ? 25.400 1.023 -34.738 1.00 93.06 183 ASP A C 1
ATOM 1472 O O . ASP A 1 183 ? 26.014 2.069 -34.513 1.00 93.06 183 ASP A O 1
ATOM 1476 N N . LEU A 1 184 ? 24.162 0.810 -34.308 1.00 95.44 184 LEU A N 1
ATOM 1477 C CA . LEU A 1 184 ? 23.423 1.779 -33.518 1.00 95.44 184 LEU A CA 1
ATOM 1478 C C . LEU A 1 184 ? 23.927 1.749 -32.068 1.00 95.44 184 LEU A C 1
ATOM 1480 O O . LEU A 1 184 ? 23.929 0.698 -31.425 1.00 95.44 184 LEU A O 1
ATOM 1484 N N . ILE A 1 185 ? 24.366 2.905 -31.566 1.00 96.88 185 ILE A N 1
ATOM 1485 C CA . ILE A 1 185 ? 24.784 3.103 -30.174 1.00 96.88 185 ILE A CA 1
ATOM 1486 C C . ILE A 1 185 ? 23.725 3.959 -29.485 1.00 96.88 185 ILE A C 1
ATOM 1488 O O . ILE A 1 185 ? 23.462 5.083 -29.913 1.00 96.88 185 ILE A O 1
ATOM 1492 N N . PHE A 1 186 ? 23.142 3.428 -28.419 1.00 97.56 186 PHE A N 1
ATOM 1493 C CA . PHE A 1 186 ? 22.163 4.115 -27.588 1.00 97.56 186 PHE A CA 1
ATOM 1494 C C . PHE A 1 186 ? 22.857 4.871 -26.457 1.00 97.56 186 PHE A C 1
ATOM 1496 O O . PHE A 1 186 ? 23.850 4.396 -25.895 1.00 97.56 186 PHE A O 1
ATOM 1503 N N . ILE A 1 187 ? 22.326 6.047 -26.123 1.00 97.88 187 ILE A N 1
ATOM 1504 C CA . ILE A 1 187 ? 22.760 6.815 -24.955 1.00 97.88 187 ILE A CA 1
ATOM 1505 C C . ILE A 1 187 ? 22.029 6.238 -23.742 1.00 97.88 187 ILE A C 1
ATOM 1507 O O . ILE A 1 187 ? 20.802 6.197 -23.713 1.00 97.88 187 ILE A O 1
ATOM 1511 N N . GLY A 1 188 ? 22.799 5.762 -22.768 1.00 96.25 188 GLY A N 1
ATOM 1512 C CA . GLY A 1 188 ? 22.286 5.189 -21.529 1.00 96.25 188 GLY A CA 1
ATOM 1513 C C . GLY A 1 188 ? 22.141 6.237 -20.429 1.00 96.25 188 GLY A C 1
ATOM 1514 O O . GLY A 1 188 ? 21.776 7.391 -20.661 1.00 96.25 188 GLY A O 1
ATOM 1515 N N . ASN A 1 189 ? 22.462 5.825 -19.210 1.00 97.75 189 ASN A N 1
ATOM 1516 C CA . ASN A 1 189 ? 22.241 6.609 -18.010 1.00 97.75 189 ASN A CA 1
ATOM 1517 C C . ASN A 1 189 ? 23.315 7.685 -17.800 1.00 97.75 189 ASN A C 1
ATOM 1519 O O . ASN A 1 189 ? 24.473 7.553 -18.204 1.00 97.75 189 ASN A O 1
ATOM 1523 N N . LYS A 1 190 ? 22.922 8.765 -17.121 1.00 96.38 190 LYS A N 1
ATOM 1524 C CA . LYS A 1 190 ? 23.835 9.817 -16.636 1.00 96.38 190 LYS A CA 1
ATOM 1525 C C . LYS A 1 190 ? 24.104 9.713 -15.135 1.00 96.38 190 LYS A C 1
ATOM 1527 O O . LYS A 1 190 ? 25.032 10.354 -14.652 1.00 96.38 190 LYS A O 1
ATOM 1532 N N . GLU A 1 191 ? 23.292 8.932 -14.438 1.00 94.00 191 GLU A N 1
ATOM 1533 C CA . GLU A 1 191 ? 23.298 8.710 -12.995 1.00 94.00 191 GLU A CA 1
ATOM 1534 C C . GLU A 1 191 ? 22.606 7.360 -12.699 1.00 94.00 191 GLU A C 1
ATOM 1536 O O . GLU A 1 191 ? 22.176 6.685 -13.637 1.00 94.00 191 GLU A O 1
ATOM 1541 N N . LYS A 1 192 ? 22.557 6.915 -11.441 1.00 93.00 192 LYS A N 1
ATOM 1542 C CA . LYS A 1 192 ? 22.179 5.536 -11.096 1.00 93.00 192 LYS A CA 1
ATOM 1543 C C . LYS A 1 192 ? 20.680 5.290 -10.873 1.00 93.00 192 LYS A C 1
ATOM 1545 O O . LYS A 1 192 ? 20.244 4.153 -11.057 1.00 93.00 192 LYS A O 1
ATOM 1550 N N . GLU A 1 193 ? 19.907 6.314 -10.518 1.00 90.94 193 GLU A N 1
ATOM 1551 C CA . GLU A 1 193 ? 18.512 6.187 -10.079 1.00 90.94 193 GLU A CA 1
ATOM 1552 C C . GLU A 1 193 ? 17.492 6.401 -11.200 1.00 90.94 193 GLU A C 1
ATOM 1554 O O . GLU A 1 193 ? 16.542 5.628 -11.296 1.00 90.94 193 GLU A O 1
ATOM 1559 N N . ILE A 1 194 ? 17.665 7.404 -12.066 1.00 92.31 194 ILE A N 1
ATOM 1560 C CA . ILE A 1 194 ? 16.692 7.720 -13.124 1.00 92.31 194 ILE A CA 1
ATOM 1561 C C . ILE A 1 194 ? 16.761 6.693 -14.273 1.00 92.31 194 ILE A C 1
ATOM 1563 O O . ILE A 1 194 ? 17.816 6.559 -14.917 1.00 92.31 194 ILE A O 1
ATOM 1567 N N . PRO A 1 195 ? 15.642 6.005 -14.584 1.00 95.56 195 PRO A N 1
ATOM 1568 C CA . PRO A 1 195 ? 15.523 5.155 -15.764 1.00 95.56 195 PRO A CA 1
ATOM 1569 C C . PRO A 1 195 ? 15.633 5.950 -17.072 1.00 95.56 195 PRO A C 1
ATOM 1571 O O . PRO A 1 195 ? 15.198 7.098 -17.169 1.00 95.56 195 PRO A O 1
ATOM 1574 N N . VAL A 1 196 ? 16.198 5.332 -18.110 1.00 96.25 196 VAL A N 1
ATOM 1575 C CA . VAL A 1 196 ? 16.343 5.933 -19.444 1.00 96.25 196 VAL A CA 1
ATOM 1576 C C . VAL A 1 196 ? 15.756 5.010 -20.502 1.00 96.25 196 VAL A C 1
ATOM 1578 O O . VAL A 1 196 ? 16.308 3.946 -20.781 1.00 96.25 196 VAL A O 1
ATOM 1581 N N . LEU A 1 197 ? 14.666 5.453 -21.130 1.00 95.94 197 LEU A N 1
ATOM 1582 C CA . LEU A 1 197 ? 14.030 4.777 -22.258 1.00 95.94 197 LEU A CA 1
ATOM 1583 C C . LEU A 1 197 ? 14.766 5.063 -23.572 1.00 95.94 197 LEU A C 1
ATOM 1585 O O . LEU A 1 197 ? 14.996 6.216 -23.937 1.00 95.94 197 LEU A O 1
ATOM 1589 N N . ASN A 1 198 ? 15.062 4.009 -24.326 1.00 95.94 198 ASN A N 1
ATOM 1590 C CA . ASN A 1 198 ? 15.494 4.095 -25.715 1.00 95.94 198 ASN A CA 1
ATOM 1591 C C . ASN A 1 198 ? 14.604 3.219 -26.604 1.00 95.94 198 ASN A C 1
ATOM 1593 O O . ASN A 1 198 ? 14.663 1.988 -26.551 1.00 95.94 198 ASN A O 1
ATOM 1597 N N . MET A 1 199 ? 13.828 3.865 -27.474 1.00 94.62 199 MET A N 1
ATOM 1598 C CA . MET A 1 199 ? 13.036 3.185 -28.498 1.00 94.62 199 MET A CA 1
ATOM 1599 C C . MET A 1 199 ? 13.889 2.825 -29.712 1.00 94.62 199 MET A C 1
ATOM 1601 O O . MET A 1 199 ? 14.776 3.573 -30.135 1.00 94.62 199 MET A O 1
ATOM 1605 N N . PHE A 1 200 ? 13.602 1.673 -30.306 1.00 93.56 200 PHE A N 1
ATOM 1606 C CA . PHE A 1 200 ? 14.254 1.245 -31.532 1.00 93.56 200 PHE A CA 1
ATOM 1607 C C . PHE A 1 200 ? 13.683 2.024 -32.719 1.00 93.56 200 PHE A C 1
ATOM 1609 O O . PHE A 1 200 ? 12.463 2.115 -32.852 1.00 93.56 200 PHE A O 1
ATOM 1616 N N . PRO A 1 201 ? 14.529 2.526 -33.641 1.00 89.19 201 PRO A N 1
ATOM 1617 C CA . PRO A 1 201 ? 14.046 3.203 -34.847 1.00 89.19 201 PRO A CA 1
ATOM 1618 C C . PRO A 1 201 ? 13.125 2.319 -35.696 1.00 89.19 201 PRO A C 1
ATOM 1620 O O . PRO A 1 201 ? 12.217 2.807 -36.363 1.00 89.19 201 PRO A O 1
ATOM 1623 N N . VAL A 1 202 ? 13.378 1.007 -35.672 1.00 89.12 202 VAL A N 1
ATOM 1624 C CA . VAL A 1 202 ? 12.558 -0.023 -36.305 1.00 89.12 202 VAL A CA 1
ATOM 1625 C C . VAL A 1 202 ? 12.449 -1.189 -35.332 1.00 89.12 202 VAL A C 1
ATOM 1627 O O . VAL A 1 202 ? 13.463 -1.669 -34.827 1.00 89.12 202 VAL A O 1
ATOM 1630 N N . ALA A 1 203 ? 11.224 -1.647 -35.076 1.00 92.69 203 ALA A N 1
ATOM 1631 C CA . ALA A 1 203 ? 10.986 -2.821 -34.245 1.00 92.69 203 ALA A CA 1
ATOM 1632 C C . ALA A 1 203 ? 11.592 -4.079 -34.884 1.00 92.69 203 ALA A C 1
ATOM 1634 O O . ALA A 1 203 ? 11.522 -4.257 -36.103 1.00 92.69 203 ALA A O 1
ATOM 1635 N N . VAL A 1 204 ? 12.141 -4.975 -34.066 1.00 94.62 204 VAL A N 1
ATOM 1636 C CA . VAL A 1 204 ? 12.845 -6.172 -34.544 1.00 94.62 204 VAL A CA 1
ATOM 1637 C C . VAL A 1 204 ? 12.234 -7.422 -33.939 1.00 94.62 204 VAL A C 1
ATOM 1639 O O . VAL A 1 204 ? 11.942 -7.462 -32.750 1.00 94.62 204 VAL A O 1
ATOM 1642 N N . VAL A 1 205 ? 12.031 -8.445 -34.767 1.00 95.81 205 VAL A N 1
ATOM 1643 C CA . VAL A 1 205 ? 11.488 -9.732 -34.327 1.00 95.81 205 VAL A CA 1
ATOM 1644 C C . VAL A 1 205 ? 12.631 -10.707 -34.100 1.00 95.81 205 VAL A C 1
ATOM 1646 O O . VAL A 1 205 ? 13.368 -11.019 -35.035 1.00 95.81 205 VAL A O 1
ATOM 1649 N N . ALA A 1 206 ? 12.759 -11.189 -32.869 1.00 97.06 206 ALA A N 1
ATOM 1650 C CA . ALA A 1 206 ? 13.723 -12.215 -32.495 1.00 97.06 206 ALA A CA 1
ATOM 1651 C C . ALA A 1 206 ? 13.258 -12.969 -31.240 1.00 97.06 206 ALA A C 1
ATOM 1653 O O . ALA A 1 206 ? 12.238 -12.615 -30.649 1.00 97.06 206 ALA A O 1
ATOM 1654 N N . ARG A 1 207 ? 13.976 -14.018 -30.828 1.00 96.06 207 ARG A N 1
ATOM 1655 C CA . ARG A 1 207 ? 13.715 -14.700 -29.545 1.00 96.06 207 ARG A CA 1
ATOM 1656 C C . ARG A 1 207 ? 14.571 -14.140 -28.409 1.00 96.06 207 ARG A C 1
ATOM 1658 O O . ARG A 1 207 ? 14.077 -13.976 -27.300 1.00 96.06 207 ARG A O 1
ATOM 1665 N N . TYR A 1 208 ? 15.833 -13.851 -28.690 1.00 98.38 208 TYR A N 1
ATOM 1666 C CA . TYR A 1 208 ? 16.802 -13.392 -27.705 1.00 98.38 208 TYR A CA 1
ATOM 1667 C C . TYR A 1 208 ? 17.197 -11.946 -27.975 1.00 98.38 208 TYR A C 1
ATOM 1669 O O . TYR A 1 208 ? 17.345 -11.539 -29.134 1.00 98.38 208 TYR A O 1
ATOM 1677 N N . ILE A 1 209 ? 17.435 -11.200 -26.903 1.00 98.56 209 ILE A N 1
ATOM 1678 C CA . ILE A 1 209 ? 17.946 -9.831 -26.940 1.00 98.56 209 ILE A CA 1
ATOM 1679 C C . ILE A 1 209 ? 19.109 -9.684 -25.958 1.00 98.56 209 ILE A C 1
ATOM 1681 O O . ILE A 1 209 ? 19.056 -10.197 -24.845 1.00 98.56 209 ILE A O 1
ATOM 1685 N N . ARG A 1 210 ? 20.164 -8.982 -26.376 1.00 98.38 210 ARG A N 1
ATOM 1686 C CA . ARG A 1 210 ? 21.334 -8.624 -25.571 1.00 98.38 210 ARG A CA 1
ATOM 1687 C C . ARG A 1 210 ? 21.496 -7.118 -25.505 1.00 98.38 210 ARG A C 1
ATOM 1689 O O . ARG A 1 210 ? 21.552 -6.455 -26.541 1.00 98.38 210 ARG A O 1
ATOM 1696 N N . VAL A 1 211 ? 21.686 -6.609 -24.297 1.00 98.56 211 VAL A N 1
ATOM 1697 C CA . VAL A 1 211 ? 22.157 -5.249 -24.033 1.00 98.56 211 VAL A CA 1
ATOM 1698 C C . VAL A 1 211 ? 23.667 -5.329 -23.791 1.00 98.56 211 VAL A C 1
ATOM 1700 O O . VAL A 1 211 ? 24.109 -5.964 -22.837 1.00 98.56 211 VAL A O 1
ATOM 1703 N N . ASN A 1 212 ? 24.467 -4.740 -24.685 1.00 98.25 212 ASN A N 1
ATOM 1704 C CA . ASN A 1 212 ? 25.938 -4.780 -24.678 1.00 98.25 212 ASN A CA 1
ATOM 1705 C C . ASN A 1 212 ? 26.518 -3.397 -24.322 1.00 98.25 212 ASN A C 1
ATOM 1707 O O . ASN A 1 212 ? 26.548 -2.515 -25.189 1.00 98.25 212 ASN A O 1
ATOM 1711 N N . PRO A 1 213 ? 26.998 -3.184 -23.084 1.00 98.25 213 PRO A N 1
ATOM 1712 C CA . PRO A 1 213 ? 27.622 -1.931 -22.664 1.00 98.25 213 PRO A CA 1
ATOM 1713 C C . PRO A 1 213 ? 28.841 -1.549 -23.514 1.00 98.25 213 PRO A C 1
ATOM 1715 O O . PRO A 1 213 ? 29.679 -2.382 -23.863 1.00 98.25 213 PRO A O 1
ATOM 1718 N N . ARG A 1 214 ? 28.949 -0.260 -23.855 1.00 97.62 214 ARG A N 1
ATOM 1719 C CA . ARG A 1 214 ? 30.051 0.314 -24.650 1.00 97.62 214 ARG A CA 1
ATOM 1720 C C . ARG A 1 214 ? 30.874 1.327 -23.874 1.00 97.62 214 ARG A C 1
ATOM 1722 O O . ARG A 1 214 ? 32.085 1.389 -24.066 1.00 97.62 214 ARG A O 1
ATOM 1729 N N . SER A 1 215 ? 30.222 2.097 -23.016 1.00 97.88 215 SER A N 1
ATOM 1730 C CA . SER A 1 215 ? 30.860 2.990 -22.056 1.00 97.88 215 SER A CA 1
ATOM 1731 C C . SER A 1 215 ? 30.055 3.005 -20.762 1.00 97.88 215 SER A C 1
ATOM 1733 O O . SER A 1 215 ? 28.851 2.751 -20.761 1.00 97.88 215 SER A O 1
ATOM 1735 N N . TRP A 1 216 ? 30.718 3.321 -19.660 1.00 97.69 216 TRP A N 1
ATOM 1736 C CA . TRP A 1 216 ? 30.147 3.365 -18.316 1.00 97.69 216 TRP A CA 1
ATOM 1737 C C . TRP A 1 216 ? 30.729 4.552 -17.552 1.00 97.69 216 TRP A C 1
ATOM 1739 O O . TRP A 1 216 ? 31.552 5.306 -18.085 1.00 97.69 216 TRP A O 1
ATOM 1749 N N . PHE A 1 217 ? 30.248 4.772 -16.334 1.00 96.62 217 PHE A N 1
ATOM 1750 C CA . PHE A 1 217 ? 30.769 5.811 -15.462 1.00 96.62 217 PHE A CA 1
ATOM 1751 C C . PHE A 1 217 ? 32.280 5.644 -15.253 1.00 96.62 217 PHE A C 1
ATOM 1753 O O . PHE A 1 217 ? 32.759 4.580 -14.877 1.00 96.62 217 PHE A O 1
ATOM 1760 N N . ASN A 1 218 ? 33.049 6.707 -15.489 1.00 92.94 218 ASN A N 1
ATOM 1761 C CA . ASN A 1 218 ? 34.513 6.644 -15.525 1.00 92.94 218 ASN A CA 1
ATOM 1762 C C . ASN A 1 218 ? 35.177 6.300 -14.180 1.00 92.94 218 ASN A C 1
ATOM 1764 O O . ASN A 1 218 ? 36.357 5.959 -14.168 1.00 92.94 218 ASN A O 1
ATOM 1768 N N . ARG A 1 219 ? 34.452 6.421 -13.063 1.00 92.00 219 ARG A N 1
ATOM 1769 C CA . ARG A 1 219 ? 34.913 6.031 -11.722 1.00 92.00 219 ARG A CA 1
ATOM 1770 C C . ARG A 1 219 ? 34.223 4.769 -11.191 1.00 92.00 219 ARG A C 1
ATOM 1772 O O . ARG A 1 219 ? 34.452 4.433 -10.036 1.00 92.00 219 ARG A O 1
ATOM 1779 N N . GLY A 1 220 ? 33.388 4.118 -12.000 1.00 90.81 220 GLY A 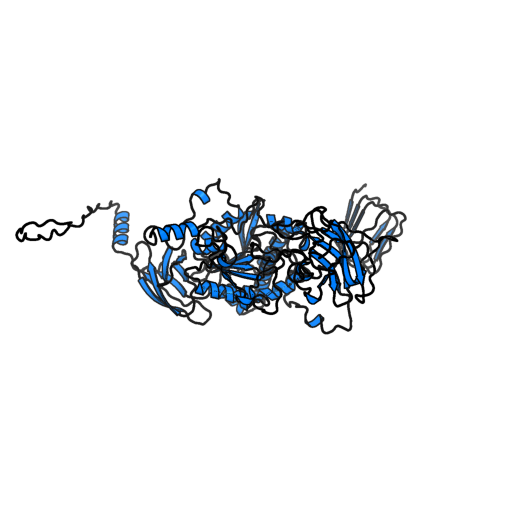N 1
ATOM 1780 C CA . GLY A 1 220 ? 32.641 2.916 -11.631 1.00 90.81 220 GLY A CA 1
ATOM 1781 C C . GLY A 1 220 ? 32.901 1.742 -12.576 1.00 90.81 220 GLY A C 1
ATOM 1782 O O . GLY A 1 220 ? 33.792 1.786 -13.432 1.00 90.81 220 GLY A O 1
ATOM 1783 N N . SER A 1 221 ? 32.086 0.706 -12.423 1.00 93.06 221 SER A N 1
ATOM 1784 C CA . SER A 1 221 ? 32.104 -0.530 -13.208 1.00 93.06 221 SER A CA 1
ATOM 1785 C C . SER A 1 221 ? 30.889 -0.649 -14.134 1.00 93.06 221 SER A C 1
ATOM 1787 O O . SER A 1 221 ? 29.962 0.168 -14.114 1.00 93.06 221 SER A O 1
ATOM 1789 N N . ILE A 1 222 ? 30.895 -1.675 -14.987 1.00 96.81 222 ILE A N 1
ATOM 1790 C CA . ILE A 1 222 ? 29.741 -2.048 -15.805 1.00 96.81 222 ILE A CA 1
ATOM 1791 C C . ILE A 1 222 ? 28.684 -2.676 -14.894 1.00 96.81 222 ILE A C 1
ATOM 1793 O O . ILE A 1 222 ? 28.690 -3.882 -14.670 1.00 96.81 222 ILE A O 1
ATOM 1797 N N . CYS A 1 223 ? 27.761 -1.851 -14.409 1.00 95.94 223 CYS A N 1
ATOM 1798 C CA . CYS A 1 223 ? 26.542 -2.303 -13.753 1.00 95.94 223 CYS A CA 1
ATOM 1799 C C . CYS A 1 223 ? 25.322 -1.679 -14.421 1.00 95.94 223 CYS A C 1
ATOM 1801 O O . CYS A 1 223 ? 25.334 -0.491 -14.765 1.00 95.94 223 CYS A O 1
ATOM 1803 N N . MET A 1 224 ? 24.264 -2.464 -14.597 1.00 96.69 224 MET A N 1
ATOM 1804 C CA . MET A 1 224 ? 22.994 -1.957 -15.104 1.00 96.69 224 MET A CA 1
ATOM 1805 C C . MET A 1 224 ? 21.813 -2.834 -14.688 1.00 96.69 224 MET A C 1
ATOM 1807 O O . MET A 1 224 ? 21.930 -4.042 -14.476 1.00 96.69 224 MET A O 1
ATOM 1811 N N . ARG A 1 225 ? 20.661 -2.186 -14.628 1.00 97.88 225 ARG A N 1
ATOM 1812 C CA . ARG A 1 225 ? 19.319 -2.748 -14.555 1.00 97.88 225 ARG A CA 1
ATOM 1813 C C . ARG A 1 225 ? 18.616 -2.453 -15.878 1.00 97.88 225 ARG A C 1
ATOM 1815 O O . ARG A 1 225 ? 18.862 -1.395 -16.465 1.00 97.88 225 ARG A O 1
ATOM 1822 N N . VAL A 1 226 ? 17.782 -3.368 -16.361 1.00 98.00 226 VAL A N 1
ATOM 1823 C CA . VAL A 1 226 ? 17.078 -3.215 -17.637 1.00 98.00 226 VAL A CA 1
ATOM 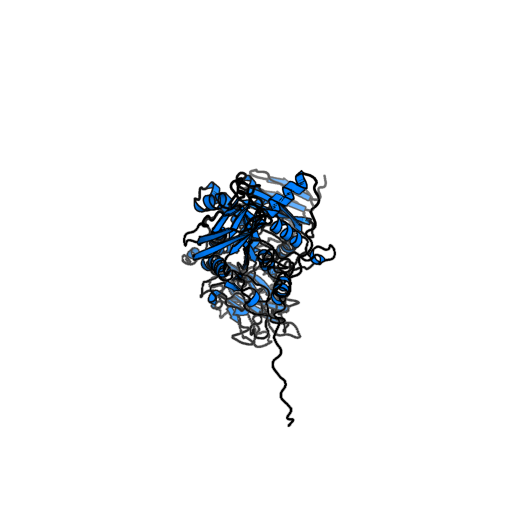1824 C C . VAL A 1 226 ? 15.616 -3.643 -17.553 1.00 98.00 226 VAL A C 1
ATOM 1826 O O . VAL A 1 226 ? 15.260 -4.523 -16.773 1.00 98.00 226 VAL A O 1
ATOM 1829 N N . GLU A 1 227 ? 14.794 -3.043 -18.407 1.00 97.75 227 GLU A N 1
ATOM 1830 C CA . GLU A 1 227 ? 13.480 -3.550 -18.813 1.00 97.75 227 GLU A CA 1
ATOM 1831 C C . GLU A 1 227 ? 13.437 -3.584 -20.345 1.00 97.75 227 GLU A C 1
ATOM 1833 O O . GLU A 1 227 ? 14.043 -2.740 -21.018 1.00 97.75 227 GLU A O 1
ATOM 1838 N N . ILE A 1 228 ? 12.767 -4.588 -20.905 1.00 97.62 228 ILE A N 1
ATOM 1839 C CA . ILE A 1 228 ? 12.671 -4.791 -22.350 1.00 97.62 228 ILE A CA 1
ATOM 1840 C C . ILE A 1 228 ? 11.230 -4.552 -22.773 1.00 97.62 228 ILE A C 1
ATOM 1842 O O . ILE A 1 228 ? 10.314 -5.167 -22.241 1.00 97.62 228 ILE A O 1
ATOM 1846 N N . LEU A 1 229 ? 11.035 -3.716 -23.791 1.00 96.75 229 LEU A N 1
ATOM 1847 C CA . LEU A 1 229 ? 9.720 -3.514 -24.391 1.00 96.75 229 LEU A CA 1
ATOM 1848 C C . LEU A 1 229 ? 9.536 -4.495 -25.549 1.00 96.75 229 LEU A C 1
ATOM 1850 O O . LEU A 1 229 ? 10.322 -4.488 -26.510 1.00 96.75 229 LEU A O 1
ATOM 1854 N N . GLY A 1 230 ? 8.509 -5.344 -25.479 1.00 94.56 230 GLY A N 1
ATOM 1855 C CA . GLY A 1 230 ? 8.315 -6.386 -26.482 1.00 94.56 230 GLY A CA 1
ATOM 1856 C C . GLY A 1 230 ? 6.950 -7.069 -26.467 1.00 94.56 230 GLY A C 1
ATOM 1857 O O . GLY A 1 230 ? 6.390 -7.363 -25.420 1.00 94.56 230 GLY A O 1
ATOM 1858 N N . CYS A 1 231 ? 6.417 -7.349 -27.660 1.00 91.12 231 CYS A N 1
ATOM 1859 C CA . CYS A 1 231 ? 5.157 -8.072 -27.833 1.00 91.12 231 CYS A CA 1
ATOM 1860 C C . CYS A 1 231 ? 5.428 -9.461 -28.413 1.00 91.12 231 CYS A C 1
ATOM 1862 O O . CYS A 1 231 ? 6.024 -9.558 -29.495 1.00 91.12 231 CYS A O 1
ATOM 1864 N N . PRO A 1 232 ? 4.958 -10.540 -27.777 1.00 89.12 232 PRO A N 1
ATOM 1865 C CA . PRO A 1 232 ? 4.988 -11.866 -28.373 1.00 89.12 232 PRO A CA 1
ATOM 1866 C C . PRO A 1 232 ? 4.310 -11.900 -29.747 1.00 89.12 232 PRO A C 1
ATOM 1868 O O . PRO A 1 232 ? 3.214 -11.368 -29.927 1.00 89.12 232 PRO A O 1
ATOM 1871 N N . MET A 1 233 ? 4.941 -12.553 -30.722 1.00 88.69 233 MET A N 1
ATOM 1872 C CA . MET A 1 233 ? 4.325 -12.771 -32.028 1.00 88.69 233 MET A CA 1
ATOM 1873 C C . MET A 1 233 ? 3.189 -13.802 -31.909 1.00 88.69 233 MET A C 1
ATOM 1875 O O . MET A 1 233 ? 3.345 -14.792 -31.187 1.00 88.69 233 MET A O 1
ATOM 1879 N N . PRO A 1 234 ? 2.059 -13.623 -32.622 1.00 79.69 234 PRO A N 1
ATOM 1880 C CA . PRO A 1 234 ? 0.975 -14.598 -32.620 1.00 79.69 234 PRO A CA 1
ATOM 1881 C C . PRO A 1 234 ? 1.461 -15.952 -33.143 1.00 79.69 234 PRO A C 1
ATOM 1883 O O . PRO A 1 234 ? 1.955 -16.047 -34.265 1.00 79.69 234 PRO A O 1
ATOM 1886 N N . ASP A 1 235 ? 1.279 -17.004 -32.350 1.00 69.38 235 ASP A N 1
ATOM 1887 C CA . ASP A 1 235 ? 1.584 -18.375 -32.748 1.00 69.38 235 ASP A CA 1
ATOM 1888 C C . ASP A 1 235 ? 0.309 -19.225 -32.705 1.00 69.38 235 ASP A C 1
ATOM 1890 O O . ASP A 1 235 ? -0.264 -19.489 -31.645 1.00 69.38 235 ASP A O 1
ATOM 1894 N N . SER A 1 236 ? -0.149 -19.648 -33.887 1.00 60.56 236 SER A N 1
ATOM 1895 C CA . SER A 1 236 ? -1.347 -20.480 -34.055 1.00 60.56 236 SER A CA 1
ATOM 1896 C C . SER A 1 236 ? -1.240 -21.871 -33.413 1.00 60.56 236 SER A C 1
ATOM 1898 O O . SER A 1 236 ? -2.273 -22.492 -33.168 1.00 60.56 236 SER A O 1
ATOM 1900 N N . GLN A 1 237 ? -0.026 -22.356 -33.114 1.00 60.66 237 GLN A N 1
ATOM 1901 C CA . GLN A 1 237 ? 0.214 -23.695 -32.559 1.00 60.66 237 GLN A CA 1
ATOM 1902 C C . GLN A 1 237 ? 0.393 -23.706 -31.032 1.00 60.66 237 GLN A C 1
ATOM 1904 O O . GLN A 1 237 ? 0.367 -24.772 -30.416 1.00 60.66 237 GLN A O 1
ATOM 1909 N N . ASN A 1 238 ? 0.502 -22.542 -30.386 1.00 58.62 238 ASN A N 1
ATOM 1910 C CA . ASN A 1 238 ? 0.781 -22.440 -28.952 1.00 58.62 238 ASN A CA 1
ATOM 1911 C C . ASN A 1 238 ? -0.496 -22.371 -28.092 1.00 58.62 238 ASN A C 1
ATOM 1913 O O . ASN A 1 238 ? -0.768 -21.404 -27.378 1.00 58.62 238 ASN A O 1
ATOM 1917 N N . TYR A 1 239 ? -1.290 -23.444 -28.151 1.00 50.16 239 TYR A N 1
ATOM 1918 C CA . TYR A 1 239 ? -2.518 -23.627 -27.363 1.00 50.16 239 TYR A CA 1
ATOM 1919 C C . TYR A 1 239 ? -2.283 -23.576 -25.836 1.00 50.16 239 TYR A C 1
ATOM 1921 O O . TYR A 1 239 ? -3.158 -23.136 -25.094 1.00 50.16 239 TYR A O 1
ATOM 1929 N N . TYR A 1 240 ? -1.100 -23.978 -25.356 1.00 49.00 240 TYR A N 1
ATOM 1930 C CA . TYR A 1 240 ? -0.809 -24.120 -23.923 1.00 49.00 240 TYR A CA 1
ATOM 1931 C C . TYR A 1 240 ? -0.577 -22.793 -23.178 1.00 49.00 240 TYR A C 1
ATOM 1933 O O . TYR A 1 240 ? -0.899 -22.717 -21.997 1.00 49.00 240 TYR A O 1
ATOM 1941 N N . HIS A 1 241 ? -0.092 -21.732 -23.839 1.00 49.59 241 HIS A N 1
ATOM 1942 C CA . HIS A 1 241 ? 0.174 -20.447 -23.167 1.00 49.59 241 HIS A CA 1
ATOM 1943 C C . HIS A 1 241 ? -1.078 -19.578 -22.983 1.00 49.59 241 HIS A C 1
ATOM 1945 O O . HIS A 1 241 ? -1.190 -18.889 -21.974 1.00 49.59 241 HIS A O 1
ATOM 1951 N N . ARG A 1 242 ? -2.067 -19.691 -23.881 1.00 50.16 242 ARG A N 1
ATOM 1952 C CA . ARG A 1 242 ? -3.368 -19.002 -23.758 1.00 50.16 242 ARG A CA 1
ATOM 1953 C C . ARG A 1 242 ? -4.170 -19.448 -22.520 1.00 50.16 242 ARG A C 1
ATOM 1955 O O . ARG A 1 242 ? -5.164 -18.829 -22.178 1.00 50.16 242 ARG A O 1
ATOM 1962 N N . ARG A 1 243 ? -3.755 -20.548 -21.876 1.00 46.22 243 ARG A N 1
ATOM 1963 C CA . ARG A 1 243 ? -4.358 -21.114 -20.659 1.00 46.22 243 ARG A CA 1
ATOM 1964 C C . ARG A 1 243 ? -3.779 -20.553 -19.355 1.00 46.22 243 ARG A C 1
ATOM 1966 O O . ARG A 1 243 ? -4.412 -20.736 -18.324 1.00 46.22 243 ARG A O 1
ATOM 1973 N N . ASN A 1 244 ? -2.602 -19.924 -19.407 1.00 50.44 244 ASN A N 1
ATOM 1974 C CA . ASN A 1 244 ? -1.917 -19.372 -18.233 1.00 50.44 244 ASN A CA 1
ATOM 1975 C C . ASN A 1 244 ? -2.074 -17.849 -18.113 1.00 50.44 244 ASN A C 1
ATOM 1977 O O . ASN A 1 244 ? -1.719 -17.295 -17.081 1.00 50.44 244 ASN A O 1
ATOM 1981 N N . GLU A 1 245 ? -2.589 -17.172 -19.144 1.00 60.19 245 GLU A N 1
ATOM 1982 C CA . GLU A 1 245 ? -2.985 -15.767 -19.032 1.00 60.19 245 GLU A CA 1
ATOM 1983 C C . GLU A 1 245 ? -4.207 -15.680 -18.115 1.00 60.19 245 GLU A C 1
ATOM 1985 O O . GLU A 1 245 ? -5.288 -16.174 -18.448 1.00 60.19 245 GLU A O 1
ATOM 1990 N N . ILE A 1 246 ? -4.022 -15.075 -16.940 1.00 65.12 246 ILE A N 1
ATOM 1991 C CA . ILE A 1 246 ? -5.112 -14.786 -16.012 1.00 65.12 246 ILE A CA 1
ATOM 1992 C C . ILE A 1 246 ? -6.027 -13.773 -16.701 1.00 65.12 246 ILE A C 1
ATOM 1994 O O . ILE A 1 246 ? -5.736 -12.584 -16.777 1.00 65.12 246 ILE A O 1
ATOM 1998 N N . THR A 1 247 ? -7.128 -14.267 -17.260 1.00 66.38 247 THR A N 1
ATOM 1999 C CA . THR A 1 247 ? -8.168 -13.435 -17.860 1.00 66.38 247 THR A CA 1
ATOM 2000 C C . THR A 1 247 ? -9.259 -13.250 -16.821 1.00 66.38 247 THR A C 1
ATOM 2002 O O . THR A 1 247 ? -9.967 -14.198 -16.482 1.00 66.38 247 THR A O 1
ATOM 2005 N N . THR A 1 248 ? -9.368 -12.040 -16.280 1.00 75.94 248 THR A N 1
ATOM 2006 C CA . THR A 1 248 ? -10.480 -11.696 -15.394 1.00 75.94 248 THR A CA 1
ATOM 2007 C C . THR A 1 248 ? -11.797 -11.723 -16.172 1.00 75.94 248 THR A C 1
ATOM 2009 O O . THR A 1 248 ? -11.864 -11.317 -17.334 1.00 75.94 248 THR A O 1
ATOM 2012 N N . THR A 1 249 ? -12.851 -12.237 -15.542 1.00 80.12 249 THR A N 1
ATOM 2013 C CA . THR A 1 249 ? -14.220 -12.167 -16.073 1.00 80.12 249 THR A CA 1
ATOM 2014 C C . THR A 1 249 ? -14.914 -10.858 -15.708 1.00 80.12 249 THR A C 1
ATOM 2016 O O . THR A 1 249 ? -16.002 -10.586 -16.219 1.00 80.12 249 THR A O 1
ATOM 2019 N N . ASP A 1 250 ? -14.309 -10.064 -14.821 1.00 85.12 250 ASP A N 1
ATOM 2020 C CA . ASP A 1 250 ? -14.900 -8.834 -14.316 1.00 85.12 250 ASP A CA 1
ATOM 2021 C C . ASP A 1 250 ? -14.769 -7.721 -15.362 1.00 85.12 250 ASP A C 1
ATOM 2023 O O . ASP A 1 250 ? -13.684 -7.417 -15.858 1.00 85.12 250 ASP A O 1
ATOM 2027 N N . ASN A 1 251 ? -15.891 -7.085 -15.696 1.00 90.62 251 ASN A N 1
ATOM 2028 C CA . ASN A 1 251 ? -15.918 -5.968 -16.636 1.00 90.62 251 ASN A CA 1
ATOM 2029 C C . ASN A 1 251 ? -15.671 -4.644 -15.892 1.00 90.62 251 ASN A C 1
ATOM 2031 O O . ASN A 1 251 ? -16.618 -3.919 -15.557 1.00 90.62 251 ASN A O 1
ATOM 2035 N N . LEU A 1 252 ? -14.400 -4.373 -15.588 1.00 94.56 252 LEU A N 1
ATOM 2036 C CA . LEU A 1 252 ? -13.923 -3.196 -14.851 1.00 94.56 252 LEU A CA 1
ATOM 2037 C C . LEU A 1 252 ? -13.005 -2.324 -15.728 1.00 94.56 252 LEU A C 1
ATOM 2039 O O . LEU A 1 252 ? -12.475 -2.782 -16.739 1.00 94.56 252 LEU A O 1
ATOM 2043 N N . ASP A 1 253 ? -12.821 -1.059 -15.342 1.00 94.50 253 ASP A N 1
ATOM 2044 C CA . ASP A 1 253 ? -11.941 -0.112 -16.047 1.00 94.50 253 ASP A CA 1
ATOM 2045 C C . ASP A 1 253 ? -10.465 -0.322 -15.647 1.00 94.50 253 ASP A C 1
ATOM 2047 O O . ASP A 1 253 ? -9.986 0.269 -14.680 1.00 94.50 253 ASP A O 1
ATOM 2051 N N . PHE A 1 254 ? -9.754 -1.217 -16.343 1.00 94.06 254 PHE A N 1
ATOM 2052 C CA . PHE A 1 254 ? -8.333 -1.511 -16.103 1.00 94.06 254 PHE A CA 1
ATOM 2053 C C . PHE A 1 254 ? -7.427 -0.524 -16.846 1.00 94.06 254 PHE A C 1
ATOM 2055 O O . PHE A 1 254 ? -7.074 -0.742 -18.005 1.00 94.06 254 PHE A O 1
ATOM 2062 N N . LYS A 1 255 ? -7.052 0.559 -16.166 1.00 94.19 255 LYS A N 1
ATOM 2063 C CA . LYS A 1 255 ? -6.076 1.560 -16.620 1.00 94.19 255 LYS A CA 1
ATOM 2064 C C . LYS A 1 255 ? -5.586 2.388 -15.436 1.00 94.19 255 LYS A C 1
ATOM 2066 O O . LYS A 1 255 ? -6.153 2.293 -14.346 1.00 94.19 255 LYS A O 1
ATOM 2071 N N . HIS A 1 256 ? -4.601 3.253 -15.648 1.00 96.19 256 HIS A N 1
ATOM 2072 C CA . HIS A 1 256 ? -4.242 4.259 -14.655 1.00 96.19 256 HIS A CA 1
ATOM 2073 C C . HIS A 1 256 ? -5.161 5.471 -14.753 1.00 96.19 256 HIS A C 1
ATOM 2075 O O . HIS A 1 256 ? -5.332 6.078 -15.812 1.00 96.19 256 HIS A O 1
ATOM 2081 N N . HIS A 1 257 ? -5.753 5.853 -13.625 1.00 97.25 257 HIS A N 1
ATOM 2082 C CA . HIS A 1 257 ? -6.705 6.955 -13.594 1.00 97.25 257 HIS A CA 1
ATOM 2083 C C . HIS A 1 257 ? -6.032 8.243 -13.139 1.00 97.25 257 HIS A C 1
ATOM 2085 O O . HIS A 1 257 ? -5.746 8.404 -11.947 1.00 97.25 257 HIS A O 1
ATOM 2091 N N . SER A 1 258 ? -5.918 9.235 -14.032 1.00 97.06 258 SER A N 1
ATOM 2092 C CA . SER A 1 258 ? -5.559 10.602 -13.626 1.00 97.06 258 SER A CA 1
ATOM 2093 C C . SER A 1 258 ? -6.492 11.109 -12.520 1.00 97.06 258 SER A C 1
ATOM 2095 O O . SER A 1 258 ? -7.619 10.630 -12.361 1.00 97.06 258 SER A O 1
ATOM 2097 N N . TYR A 1 259 ? -6.097 12.135 -11.760 1.00 97.12 259 TYR A N 1
ATOM 2098 C CA . TYR A 1 259 ? -6.973 12.681 -10.713 1.00 97.12 259 TYR A CA 1
ATOM 2099 C C . TYR A 1 259 ? -8.381 13.057 -11.221 1.00 97.12 259 TYR A C 1
ATOM 2101 O O . TYR A 1 259 ? -9.387 12.888 -10.523 1.00 97.12 259 TYR A O 1
ATOM 2109 N N . LYS A 1 260 ? -8.489 13.548 -12.462 1.00 97.31 260 LYS A N 1
ATOM 2110 C CA . LYS A 1 260 ? -9.786 13.868 -13.079 1.00 97.31 260 LYS A CA 1
ATOM 2111 C C . LYS A 1 260 ? -10.600 12.611 -13.378 1.00 97.31 260 LYS A C 1
ATOM 2113 O O . LYS A 1 260 ? -11.795 12.611 -13.086 1.00 97.31 260 LYS A O 1
ATOM 2118 N N . GLU A 1 261 ? -9.969 11.580 -13.926 1.00 98.12 261 GLU A N 1
ATOM 2119 C CA . GLU A 1 261 ? -10.621 10.312 -14.262 1.00 98.12 261 GLU A CA 1
ATOM 2120 C C . GLU A 1 261 ? -11.013 9.525 -13.018 1.00 98.12 261 GLU A C 1
ATOM 2122 O O . GLU A 1 261 ? -12.138 9.050 -12.959 1.00 98.12 261 GLU A O 1
ATOM 2127 N N . MET A 1 262 ? -10.172 9.495 -11.981 1.00 98.25 262 MET A N 1
ATOM 2128 C CA . MET A 1 262 ? -10.498 8.897 -10.683 1.00 98.25 262 MET A CA 1
ATOM 2129 C C . MET A 1 262 ? -11.798 9.488 -10.127 1.00 98.25 262 MET A C 1
ATOM 2131 O O . MET A 1 262 ? -12.734 8.766 -9.792 1.00 98.25 262 MET A O 1
ATOM 2135 N N . ARG A 1 263 ? -11.907 10.825 -10.088 1.00 98.06 263 ARG A N 1
ATOM 2136 C CA . ARG A 1 263 ? -13.142 11.494 -9.642 1.00 98.06 263 ARG A CA 1
ATOM 2137 C C . ARG A 1 263 ? -14.333 11.185 -10.539 1.00 98.06 263 ARG A C 1
ATOM 2139 O O . ARG A 1 263 ? -15.456 11.101 -10.046 1.00 98.06 263 ARG A O 1
ATOM 2146 N N . HIS A 1 264 ? -14.105 11.079 -11.845 1.00 98.31 264 HIS A N 1
ATOM 2147 C CA . HIS A 1 264 ? -15.155 10.730 -12.790 1.00 98.31 264 HIS A CA 1
ATOM 2148 C C . HIS A 1 264 ? -15.661 9.304 -12.548 1.00 98.31 264 HIS A C 1
ATOM 2150 O O . HIS A 1 264 ? -16.867 9.125 -12.417 1.00 98.31 264 HIS A O 1
ATOM 2156 N N . LEU A 1 265 ? -14.764 8.333 -12.385 1.00 98.38 265 LEU A N 1
ATOM 2157 C CA . LEU A 1 265 ? -15.082 6.942 -12.074 1.00 98.38 265 LEU A CA 1
ATOM 2158 C C . LEU A 1 265 ? -15.853 6.827 -10.761 1.00 98.38 265 LEU A C 1
ATOM 2160 O O . LEU A 1 265 ? -16.923 6.225 -10.739 1.00 98.38 265 LEU A O 1
ATOM 2164 N N . MET A 1 266 ? -15.386 7.479 -9.690 1.00 98.56 266 MET A N 1
ATOM 2165 C CA . MET A 1 266 ? -16.114 7.510 -8.416 1.00 98.56 266 MET A CA 1
ATOM 2166 C C . MET A 1 266 ? -17.537 8.049 -8.608 1.00 98.56 266 MET A C 1
ATOM 2168 O O . MET A 1 266 ? -18.492 7.478 -8.085 1.00 98.56 266 MET A O 1
ATOM 2172 N N . LYS A 1 267 ? -17.696 9.122 -9.398 1.00 98.38 267 LYS A N 1
ATOM 2173 C CA . LYS A 1 267 ? -19.010 9.689 -9.727 1.00 98.38 267 LYS A CA 1
ATOM 2174 C C . LYS A 1 267 ? -19.882 8.702 -10.505 1.00 98.38 267 LYS A C 1
ATOM 2176 O O . LYS A 1 267 ? -21.052 8.572 -10.174 1.00 98.38 267 LYS A O 1
ATOM 2181 N N . VAL A 1 268 ? -19.324 7.990 -11.484 1.00 98.31 268 VAL A N 1
ATOM 2182 C CA . VAL A 1 268 ? -20.036 6.956 -12.255 1.00 98.31 268 VAL A CA 1
ATOM 2183 C C . VAL A 1 268 ? -20.505 5.819 -11.344 1.00 98.31 268 VAL A C 1
ATOM 2185 O O . VAL A 1 268 ? -21.658 5.402 -11.436 1.00 98.31 268 VAL A O 1
ATOM 2188 N N . VAL A 1 269 ? -19.656 5.350 -10.423 1.00 98.56 269 VAL A N 1
ATOM 2189 C CA . VAL A 1 269 ? -20.031 4.334 -9.423 1.00 98.56 269 VAL A CA 1
ATOM 2190 C C . VAL A 1 269 ? -21.165 4.843 -8.535 1.00 98.56 269 VAL A C 1
ATOM 2192 O O . VAL A 1 269 ? -22.149 4.132 -8.331 1.00 98.56 269 VAL A O 1
ATOM 2195 N N . ASN A 1 270 ? -21.079 6.091 -8.069 1.00 98.56 270 ASN A N 1
ATOM 2196 C CA . ASN A 1 270 ? -22.118 6.690 -7.237 1.00 98.56 270 ASN A CA 1
ATOM 2197 C C . ASN A 1 270 ? -23.450 6.881 -7.974 1.00 98.56 270 ASN A C 1
ATOM 2199 O O . ASN A 1 270 ? -24.503 6.603 -7.414 1.00 98.56 270 ASN A O 1
ATOM 2203 N N . GLU A 1 271 ? -23.418 7.291 -9.240 1.00 98.31 271 GLU A N 1
ATOM 2204 C CA . GLU A 1 271 ? -24.615 7.409 -10.081 1.00 98.31 271 GLU A CA 1
ATOM 2205 C 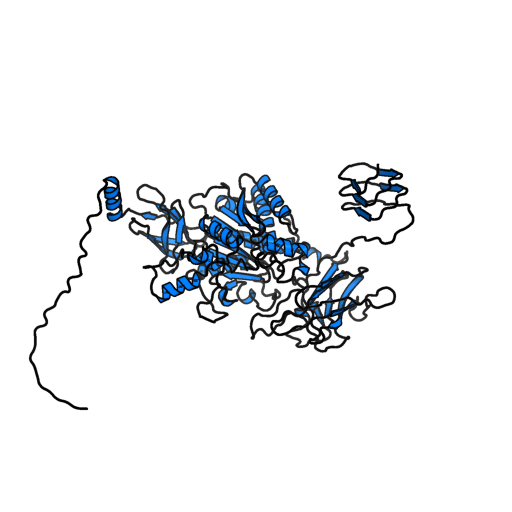C . GLU A 1 271 ? -25.242 6.044 -10.397 1.00 98.31 271 GLU A C 1
ATOM 2207 O O . GLU A 1 271 ? -26.462 5.945 -10.535 1.00 98.31 271 GLU A O 1
ATOM 2212 N N . LYS A 1 272 ? -24.429 4.983 -10.480 1.00 98.06 272 LYS A N 1
ATOM 2213 C CA . LYS A 1 272 ? -24.892 3.609 -10.716 1.00 98.06 272 LYS A CA 1
ATOM 2214 C C . LYS A 1 272 ? -25.489 2.960 -9.463 1.00 98.06 272 LYS A C 1
ATOM 2216 O O . LYS A 1 272 ? -26.463 2.219 -9.575 1.00 98.06 272 LYS A O 1
ATOM 2221 N N . CYS A 1 273 ? -24.933 3.248 -8.288 1.00 98.19 273 CYS A N 1
ATOM 2222 C CA . CYS A 1 273 ? -25.360 2.698 -7.000 1.00 98.19 273 CYS A CA 1
ATOM 2223 C C . CYS A 1 273 ? -25.673 3.800 -5.962 1.00 98.19 273 CYS A C 1
ATOM 2225 O O . CYS A 1 273 ? -25.081 3.805 -4.880 1.00 98.19 273 CYS A O 1
ATOM 2227 N N . PRO A 1 274 ? -26.608 4.731 -6.237 1.00 97.62 274 PRO A N 1
ATOM 2228 C CA . PRO A 1 274 ? -26.809 5.921 -5.404 1.00 97.62 274 PRO A CA 1
ATOM 2229 C C . PRO A 1 274 ? -27.380 5.606 -4.021 1.00 97.62 274 PRO A C 1
ATOM 2231 O O . PRO A 1 274 ? -27.107 6.327 -3.071 1.00 97.62 274 PRO A O 1
ATOM 2234 N N . ASN A 1 275 ? -28.149 4.522 -3.903 1.00 97.12 275 ASN A N 1
ATOM 2235 C CA . ASN A 1 275 ? -28.776 4.128 -2.640 1.00 97.12 275 ASN A CA 1
ATOM 2236 C C . ASN A 1 275 ? -27.784 3.539 -1.641 1.00 97.12 275 ASN A C 1
ATOM 2238 O O . ASN A 1 275 ? -28.100 3.497 -0.464 1.00 97.12 275 ASN A O 1
ATOM 2242 N N . ILE A 1 276 ? -26.628 3.065 -2.115 1.00 98.25 276 ILE A N 1
ATOM 2243 C CA . ILE A 1 276 ? -25.642 2.405 -1.261 1.00 98.25 276 ILE A CA 1
ATOM 2244 C C . ILE A 1 276 ? -24.284 3.093 -1.248 1.00 98.25 276 ILE A C 1
ATOM 2246 O O . ILE A 1 276 ? -23.324 2.540 -0.727 1.00 98.25 276 ILE A O 1
ATOM 2250 N N . THR A 1 277 ? -24.146 4.251 -1.897 1.00 98.62 277 THR A N 1
ATOM 2251 C CA . THR A 1 277 ? -22.856 4.935 -1.974 1.00 98.62 277 THR A CA 1
ATOM 2252 C C . THR A 1 277 ? -22.967 6.426 -1.728 1.00 98.62 277 THR A C 1
ATOM 2254 O O . THR A 1 277 ? -23.957 7.071 -2.080 1.00 98.62 277 THR A O 1
ATOM 2257 N N . ARG A 1 278 ? -21.896 7.008 -1.187 1.00 98.44 278 ARG A N 1
ATOM 2258 C CA . ARG A 1 278 ? -21.773 8.455 -1.001 1.00 98.44 278 ARG A CA 1
ATOM 2259 C C . ARG A 1 278 ? -20.328 8.908 -1.130 1.00 98.44 278 ARG A C 1
ATOM 2261 O O . ARG A 1 278 ? -19.442 8.433 -0.433 1.00 98.44 278 ARG A O 1
ATOM 2268 N N . ILE A 1 279 ? -20.089 9.888 -1.995 1.00 98.44 279 ILE A N 1
ATOM 2269 C CA . ILE A 1 279 ? -18.764 10.501 -2.144 1.00 98.44 279 ILE A CA 1
ATOM 2270 C C . ILE A 1 279 ? -18.650 11.688 -1.193 1.00 98.44 279 ILE A C 1
ATOM 2272 O O . ILE A 1 279 ? -19.512 12.570 -1.172 1.00 98.44 279 ILE A O 1
ATOM 2276 N N . TYR A 1 280 ? -17.549 11.764 -0.454 1.00 98.44 280 TYR A N 1
ATOM 2277 C CA . TYR A 1 280 ? -17.245 12.902 0.405 1.00 98.44 280 TYR A CA 1
ATOM 2278 C C . TYR A 1 280 ? -15.755 13.251 0.361 1.00 98.44 280 TYR A C 1
ATOM 2280 O O . TYR A 1 280 ? -14.928 12.528 -0.188 1.00 98.44 280 TYR A O 1
ATOM 2288 N N . ASN A 1 281 ? -15.421 14.427 0.888 1.00 98.25 281 ASN A N 1
ATOM 2289 C CA . ASN A 1 281 ? -14.060 14.947 0.915 1.00 98.25 281 ASN A CA 1
ATOM 2290 C C . ASN A 1 281 ? -13.556 15.023 2.356 1.00 98.25 281 ASN A C 1
ATOM 2292 O O . ASN A 1 281 ? -14.238 15.628 3.187 1.00 98.25 281 ASN A O 1
ATOM 2296 N N . ILE A 1 282 ? -12.361 14.499 2.627 1.00 98.12 282 ILE A N 1
ATOM 2297 C CA . ILE A 1 282 ? -11.761 14.536 3.973 1.00 98.12 282 ILE A CA 1
ATOM 2298 C C . ILE A 1 282 ? -10.818 15.723 4.187 1.00 98.12 282 ILE A C 1
ATOM 2300 O O . ILE A 1 282 ? -10.546 16.104 5.319 1.00 98.12 282 ILE A O 1
ATOM 2304 N N . GLY A 1 283 ? -10.341 16.351 3.113 1.00 97.88 283 GLY A N 1
ATOM 2305 C CA . GLY A 1 283 ? -9.371 17.437 3.212 1.00 97.88 283 GLY A CA 1
ATOM 2306 C C . GLY A 1 283 ? -8.888 17.912 1.854 1.00 97.88 283 GLY A C 1
ATOM 2307 O O . GLY A 1 283 ? -9.602 17.794 0.859 1.00 97.88 283 GLY A O 1
ATOM 2308 N N . LYS A 1 284 ? -7.697 18.499 1.804 1.00 97.50 284 LYS A N 1
ATOM 2309 C CA . LYS A 1 284 ? -7.041 18.855 0.545 1.00 97.50 284 LYS A CA 1
ATOM 2310 C C . LYS A 1 284 ? -5.555 18.538 0.630 1.00 97.50 284 LYS A C 1
ATOM 2312 O O . LYS A 1 284 ? -4.987 18.654 1.713 1.00 97.50 284 LYS A O 1
ATOM 2317 N N . SER A 1 285 ? -4.966 18.186 -0.505 1.00 96.81 285 SER A N 1
ATOM 2318 C CA . SER A 1 285 ? -3.526 18.095 -0.671 1.00 96.81 285 SER A CA 1
ATOM 2319 C C . SER A 1 285 ? -2.896 19.478 -0.594 1.00 96.81 285 SER A C 1
ATOM 2321 O O . SER A 1 285 ? -3.595 20.504 -0.647 1.00 96.81 285 SER A O 1
ATOM 2323 N N . HIS A 1 286 ? -1.572 19.518 -0.526 1.00 93.25 286 HIS A N 1
ATOM 2324 C CA . HIS A 1 286 ? -0.818 20.766 -0.590 1.00 93.25 286 HIS A CA 1
ATOM 2325 C C . HIS A 1 286 ? -1.186 21.619 -1.825 1.00 93.25 286 HIS A C 1
ATOM 2327 O O . HIS A 1 286 ? -1.387 22.830 -1.713 1.00 93.25 286 HIS A O 1
ATOM 2333 N N . SER A 1 287 ? -1.356 21.003 -2.998 1.00 94.38 287 SER A N 1
ATOM 2334 C CA . SER A 1 287 ? -1.737 21.691 -4.247 1.00 94.38 287 SER A CA 1
ATOM 2335 C C . SER A 1 287 ? -3.241 21.982 -4.355 1.00 94.38 287 SER A C 1
ATOM 2337 O O . SER A 1 287 ? -3.724 22.466 -5.380 1.00 94.38 287 SER A O 1
ATOM 2339 N N . GLY A 1 288 ? -4.011 21.717 -3.296 1.00 95.94 288 GLY A N 1
ATOM 2340 C CA . GLY A 1 288 ? -5.436 22.027 -3.209 1.00 95.94 288 GLY A CA 1
ATOM 2341 C C . GLY A 1 288 ? -6.363 20.970 -3.813 1.00 95.94 288 GLY A C 1
ATOM 2342 O O . GLY A 1 288 ? -7.578 21.210 -3.881 1.00 95.94 288 GLY A O 1
ATOM 2343 N N . GLN A 1 289 ? -5.834 19.812 -4.220 1.00 97.00 289 GLN A N 1
ATOM 2344 C CA . GLN A 1 289 ? -6.639 18.692 -4.700 1.00 97.00 289 GLN A CA 1
ATOM 2345 C C . GLN A 1 289 ? -7.423 18.098 -3.536 1.00 97.00 289 GLN A C 1
ATOM 2347 O O . GLN A 1 289 ? -6.904 17.911 -2.447 1.00 97.00 289 GLN A O 1
ATOM 2352 N N . LYS A 1 290 ? -8.706 17.822 -3.733 1.00 98.19 290 LYS A N 1
ATOM 2353 C CA . LYS A 1 290 ? -9.560 17.225 -2.701 1.00 98.19 290 LYS A CA 1
ATOM 2354 C C . LYS A 1 290 ? -9.229 15.742 -2.517 1.00 98.19 290 LYS A C 1
ATOM 2356 O O . LYS A 1 290 ? -9.132 15.029 -3.518 1.00 98.19 290 LYS A O 1
ATOM 2361 N N . LEU A 1 291 ? -9.130 15.301 -1.266 1.00 98.50 291 LEU A N 1
ATOM 2362 C CA . LEU A 1 291 ? -8.960 13.894 -0.896 1.00 98.50 291 LEU A CA 1
ATOM 2363 C C . LEU A 1 291 ? -10.351 13.259 -0.806 1.00 98.50 291 LEU A C 1
ATOM 2365 O O . LEU A 1 291 ? -11.062 13.421 0.191 1.00 98.50 291 LEU A O 1
ATOM 2369 N N . TYR A 1 292 ? -10.763 12.609 -1.893 1.00 98.56 292 TYR A N 1
ATOM 2370 C CA . TYR A 1 292 ? -12.089 12.015 -2.025 1.00 98.56 292 TYR A CA 1
ATOM 2371 C C . TYR A 1 292 ? -12.114 10.586 -1.500 1.00 98.56 292 TYR A C 1
ATOM 2373 O O . TYR A 1 292 ? -11.337 9.756 -1.957 1.00 98.56 292 TYR A O 1
ATOM 2381 N N . ALA A 1 293 ? -13.068 10.302 -0.621 1.00 98.69 293 ALA A N 1
ATOM 2382 C CA . ALA A 1 293 ? -13.424 8.951 -0.220 1.00 98.69 293 ALA A CA 1
ATOM 2383 C C . ALA A 1 293 ? -14.826 8.607 -0.742 1.00 98.69 293 ALA A C 1
ATOM 2385 O O . ALA A 1 293 ? -15.679 9.495 -0.887 1.00 98.69 293 ALA A O 1
ATOM 2386 N N . ILE A 1 294 ? -15.056 7.328 -1.031 1.00 98.56 294 ILE A N 1
ATOM 2387 C CA . ILE A 1 294 ? -16.391 6.782 -1.280 1.00 98.56 294 ILE A CA 1
ATOM 2388 C C . ILE A 1 294 ? -16.794 5.904 -0.098 1.00 98.56 294 ILE A C 1
ATOM 2390 O O . ILE A 1 294 ? -16.045 5.038 0.344 1.00 98.56 294 ILE A O 1
ATOM 2394 N N . GLU A 1 295 ? -17.966 6.196 0.436 1.00 98.50 295 GLU A N 1
ATOM 2395 C CA . GLU A 1 295 ? -18.670 5.411 1.438 1.00 98.50 295 GLU A CA 1
ATOM 2396 C C . GLU A 1 295 ? -19.562 4.394 0.722 1.00 98.50 295 GLU A C 1
ATOM 2398 O O . GLU A 1 295 ? -20.203 4.768 -0.266 1.00 98.50 295 GLU A O 1
ATOM 2403 N N . ILE A 1 296 ? -19.595 3.148 1.197 1.00 98.75 296 ILE A N 1
ATOM 2404 C CA . ILE A 1 296 ? -20.462 2.068 0.716 1.00 98.75 296 ILE A CA 1
ATOM 2405 C C . ILE A 1 296 ? -21.139 1.411 1.931 1.00 98.75 296 ILE A C 1
ATOM 2407 O O . ILE A 1 296 ? -20.451 0.845 2.774 1.00 98.75 296 ILE A O 1
ATOM 2411 N N . SER A 1 297 ? -22.462 1.526 2.024 1.00 98.44 297 SER A N 1
ATOM 2412 C CA . SER A 1 297 ? -23.343 0.995 3.087 1.00 98.44 297 SER A CA 1
ATOM 2413 C C . SER A 1 297 ? -24.783 1.062 2.569 1.00 98.44 297 SER A C 1
ATOM 2415 O O . SER A 1 297 ? -25.039 1.834 1.645 1.00 98.44 297 SER A O 1
ATOM 2417 N N . ASP A 1 298 ? -25.735 0.303 3.102 1.00 97.00 298 ASP A N 1
ATOM 2418 C CA . ASP A 1 298 ? -27.157 0.485 2.779 1.00 97.00 298 ASP A CA 1
ATOM 2419 C C . ASP A 1 298 ? -27.803 1.741 3.369 1.00 97.00 298 ASP A C 1
ATOM 2421 O O . ASP A 1 298 ? -28.842 2.163 2.847 1.00 97.00 298 ASP A O 1
ATOM 2425 N N . ASN A 1 299 ? -27.171 2.396 4.347 1.00 97.19 299 ASN A N 1
ATOM 2426 C CA . ASN A 1 299 ? -27.595 3.704 4.850 1.00 97.19 299 ASN A CA 1
ATOM 2427 C C . ASN A 1 299 ? -26.473 4.764 4.770 1.00 97.19 299 ASN A C 1
ATOM 2429 O O . ASN A 1 299 ? -25.979 5.274 5.782 1.00 97.19 299 ASN A O 1
ATOM 2433 N N . PRO A 1 300 ? -26.050 5.155 3.552 1.00 96.94 300 PRO A N 1
ATOM 2434 C CA . PRO A 1 300 ? -24.897 6.023 3.380 1.00 96.94 300 PRO A CA 1
ATOM 2435 C C . PRO A 1 300 ? -25.152 7.430 3.945 1.00 96.94 300 PRO A C 1
ATOM 2437 O O . PRO A 1 300 ? -26.039 8.169 3.517 1.00 96.94 300 PRO A O 1
ATOM 2440 N N . GLY A 1 301 ? -24.281 7.861 4.845 1.00 94.12 301 GLY A N 1
ATOM 2441 C CA . GLY A 1 301 ? -24.275 9.171 5.486 1.00 94.12 301 GLY A CA 1
ATOM 2442 C C . GLY A 1 301 ? -24.404 9.109 6.999 1.00 94.12 301 GLY A C 1
ATOM 2443 O O . GLY A 1 301 ? -23.908 10.014 7.678 1.00 94.12 301 GLY A O 1
ATOM 2444 N N . GLU A 1 302 ? -24.961 8.026 7.522 1.00 90.56 302 GLU A N 1
ATOM 2445 C CA . GLU A 1 302 ? -25.299 7.855 8.930 1.00 90.56 302 GLU A CA 1
ATOM 2446 C C . GLU A 1 302 ? -24.556 6.654 9.509 1.00 90.56 302 GLU A C 1
ATOM 2448 O O . GLU A 1 302 ? -24.210 5.727 8.795 1.00 90.56 302 GLU A O 1
ATOM 2453 N N . HIS A 1 303 ? -24.223 6.735 10.793 1.00 94.00 303 HIS A N 1
ATOM 2454 C CA . HIS A 1 303 ? -23.663 5.604 11.521 1.00 94.00 303 HIS A CA 1
ATOM 2455 C C . HIS A 1 303 ? -24.822 4.828 12.147 1.00 94.00 303 HIS A C 1
ATOM 2457 O O . HIS A 1 303 ? -25.629 5.433 12.864 1.00 94.00 303 HIS A O 1
ATOM 2463 N N . GLU A 1 304 ? -24.906 3.525 11.893 1.00 95.75 304 GLU A N 1
ATOM 2464 C CA . GLU A 1 304 ? -25.933 2.667 12.475 1.00 95.75 304 GLU A CA 1
ATOM 2465 C C . GLU A 1 304 ? -25.417 1.909 13.698 1.00 95.75 304 GLU A C 1
ATOM 2467 O O . GLU A 1 304 ? -24.292 1.417 13.751 1.00 95.75 304 GLU A O 1
ATOM 2472 N N . ARG A 1 305 ? -26.275 1.786 14.715 1.00 93.88 305 ARG A N 1
ATOM 2473 C CA . ARG A 1 305 ? -25.874 1.188 15.991 1.00 93.88 305 ARG A CA 1
ATOM 2474 C C . ARG A 1 305 ? -25.455 -0.265 15.819 1.00 93.88 305 ARG A C 1
ATOM 2476 O O . ARG A 1 305 ? -26.277 -1.113 15.469 1.00 93.88 305 ARG A O 1
ATOM 2483 N N . GLY A 1 306 ? -24.218 -0.572 16.191 1.00 93.06 306 GLY A N 1
ATOM 2484 C CA . GLY A 1 306 ? -23.659 -1.922 16.089 1.00 93.06 306 GLY A CA 1
ATOM 2485 C C . GLY A 1 306 ? -23.191 -2.322 14.682 1.00 93.06 306 GLY A C 1
ATOM 2486 O O . GLY A 1 306 ? -22.709 -3.456 14.526 1.00 93.06 306 GLY A O 1
ATOM 2487 N N . GLU A 1 307 ? -23.275 -1.413 13.705 1.00 97.38 307 GLU A N 1
ATOM 2488 C CA . GLU A 1 307 ? -22.644 -1.523 12.386 1.00 97.38 307 GLU A CA 1
ATOM 2489 C C . GLU A 1 307 ? -21.178 -1.046 12.483 1.00 97.38 307 GLU A C 1
ATOM 2491 O O . GLU A 1 307 ? -20.924 0.122 12.786 1.00 97.38 307 GLU A O 1
ATOM 2496 N N . PRO A 1 308 ? -20.180 -1.931 12.314 1.00 98.06 308 PRO A N 1
ATOM 2497 C CA . PRO A 1 308 ? -18.783 -1.526 12.341 1.00 98.06 308 PRO A CA 1
ATOM 2498 C C . PRO A 1 308 ? -18.401 -0.644 11.149 1.00 98.06 308 PRO A C 1
ATOM 2500 O O . PRO A 1 308 ? -18.803 -0.875 10.008 1.00 98.06 308 PRO A O 1
ATOM 2503 N N . GLU A 1 309 ? -17.509 0.303 11.422 1.00 98.62 309 GLU A N 1
ATOM 2504 C CA . GLU A 1 309 ? -16.901 1.177 10.424 1.00 98.62 309 GLU A CA 1
ATOM 2505 C C . GLU A 1 309 ? -15.560 0.583 9.958 1.00 98.62 309 GLU A C 1
ATOM 2507 O O . GLU A 1 309 ? -14.641 0.368 10.762 1.00 98.62 309 GLU A O 1
ATOM 2512 N N . PHE A 1 310 ? -15.422 0.346 8.655 1.00 98.81 310 PHE A N 1
ATOM 2513 C CA . PHE A 1 310 ? -14.213 -0.180 8.019 1.00 98.81 310 PHE A CA 1
ATOM 2514 C C . PHE A 1 310 ? -13.588 0.859 7.080 1.00 98.81 310 PHE A C 1
ATOM 2516 O O . PHE A 1 310 ? -14.303 1.614 6.413 1.00 98.81 310 PHE A O 1
ATOM 2523 N N . ARG A 1 311 ? -12.252 0.867 6.947 1.00 98.62 311 ARG A N 1
ATOM 2524 C CA . ARG A 1 311 ? -11.583 1.676 5.914 1.00 98.62 311 ARG A CA 1
ATOM 2525 C C . ARG A 1 311 ? -10.477 0.975 5.134 1.00 98.62 311 ARG A C 1
ATOM 2527 O O . ARG A 1 311 ? -9.655 0.257 5.692 1.00 98.62 311 ARG A O 1
ATOM 2534 N N . TYR A 1 312 ? -10.371 1.344 3.860 1.00 98.88 312 TYR A N 1
ATOM 2535 C CA . TYR A 1 312 ? -9.150 1.190 3.076 1.00 98.88 312 TYR A CA 1
ATOM 2536 C C . TYR A 1 312 ? -8.603 2.544 2.634 1.00 98.88 312 TYR A C 1
ATOM 2538 O O . TYR A 1 312 ? -9.343 3.427 2.192 1.00 98.88 312 TYR A O 1
ATOM 2546 N N . THR A 1 313 ? -7.283 2.681 2.704 1.00 98.69 313 THR A N 1
ATOM 2547 C CA . THR A 1 313 ? -6.544 3.828 2.172 1.00 98.69 313 THR A CA 1
ATOM 2548 C C . THR A 1 313 ? -5.470 3.360 1.199 1.00 98.69 313 THR A C 1
ATOM 2550 O O . THR A 1 313 ? -4.936 2.263 1.339 1.00 98.69 313 THR A O 1
ATOM 2553 N N . ALA A 1 314 ? -5.154 4.174 0.197 1.00 98.56 314 ALA A N 1
ATOM 2554 C CA . ALA A 1 314 ? -4.062 3.902 -0.728 1.00 98.56 314 ALA A CA 1
ATOM 2555 C C . ALA A 1 314 ? -3.395 5.193 -1.211 1.00 98.56 314 ALA A C 1
ATOM 2557 O O . ALA A 1 314 ? -3.930 6.302 -1.069 1.00 98.56 314 ALA A O 1
ATOM 2558 N N . GLY A 1 315 ? -2.205 5.039 -1.790 1.00 96.81 315 GLY A N 1
ATOM 2559 C CA . GLY A 1 315 ? -1.460 6.141 -2.387 1.00 96.81 315 GLY A CA 1
ATOM 2560 C C . GLY A 1 315 ? -1.015 7.185 -1.365 1.00 96.81 315 GLY A C 1
ATOM 2561 O O . GLY A 1 315 ? -1.077 8.375 -1.664 1.00 96.81 315 GLY A O 1
ATOM 2562 N N . SER A 1 316 ? -0.628 6.775 -0.150 1.00 97.00 316 SER A N 1
ATOM 2563 C CA . SER A 1 316 ? 0.132 7.628 0.786 1.00 97.00 316 SER A CA 1
ATOM 2564 C C . SER A 1 316 ? 1.479 8.017 0.175 1.00 97.00 316 SER A C 1
ATOM 2566 O O . SER A 1 316 ? 1.874 9.183 0.232 1.00 97.00 316 SER A O 1
ATOM 2568 N N . HIS A 1 317 ? 2.117 7.063 -0.505 1.00 97.88 317 HIS A N 1
ATOM 2569 C CA . HIS A 1 317 ? 3.155 7.311 -1.494 1.00 97.88 317 HIS A CA 1
ATOM 2570 C C . HIS A 1 317 ? 2.522 7.408 -2.881 1.00 97.88 317 HIS A C 1
ATOM 2572 O O . HIS A 1 317 ? 1.860 6.477 -3.334 1.00 97.88 317 HIS A O 1
ATOM 2578 N N . GLY A 1 318 ? 2.706 8.535 -3.569 1.00 96.75 318 GLY A N 1
ATOM 2579 C CA . GLY A 1 318 ? 2.030 8.783 -4.844 1.00 96.75 318 GLY A CA 1
ATOM 2580 C C . GLY A 1 318 ? 2.473 7.856 -5.980 1.00 96.75 318 GLY A C 1
ATOM 2581 O O . GLY A 1 318 ? 1.684 7.593 -6.880 1.00 96.75 318 GLY A O 1
ATOM 2582 N N . ASN A 1 319 ? 3.698 7.326 -5.923 1.00 96.38 319 ASN A N 1
ATOM 2583 C CA . ASN A 1 319 ? 4.226 6.367 -6.896 1.00 96.38 319 ASN A CA 1
ATOM 2584 C C . ASN A 1 319 ? 3.915 4.900 -6.579 1.00 96.38 319 ASN A C 1
ATOM 2586 O O . ASN A 1 319 ? 4.274 4.035 -7.365 1.00 96.38 319 ASN A O 1
ATOM 2590 N N . GLU A 1 320 ? 3.253 4.607 -5.459 1.00 97.56 320 GLU A N 1
ATOM 2591 C CA . GLU A 1 320 ? 2.757 3.266 -5.134 1.00 97.56 320 GLU A CA 1
ATOM 2592 C C . GLU A 1 320 ? 1.311 3.145 -5.642 1.00 97.56 320 GLU A C 1
ATOM 2594 O O . GLU A 1 320 ? 0.331 3.281 -4.906 1.00 97.56 320 GLU A O 1
ATOM 2599 N N . VAL A 1 321 ? 1.190 2.977 -6.959 1.00 97.69 321 VAL A N 1
ATOM 2600 C CA . VAL A 1 321 ? -0.042 3.155 -7.739 1.00 97.69 321 VAL A CA 1
ATOM 2601 C C . VAL A 1 321 ? -0.979 1.957 -7.661 1.00 97.69 321 VAL A C 1
ATOM 2603 O O . VAL A 1 321 ? -2.194 2.147 -7.708 1.00 97.69 321 VAL A O 1
ATOM 2606 N N . LEU A 1 322 ? -0.463 0.735 -7.500 1.00 97.75 322 LEU A N 1
ATOM 2607 C CA . LEU A 1 322 ? -1.307 -0.463 -7.549 1.00 97.75 322 LEU A CA 1
ATOM 2608 C C . LEU A 1 322 ? -2.458 -0.409 -6.529 1.00 97.75 322 LEU A C 1
ATOM 2610 O O . LEU A 1 322 ? -3.613 -0.630 -6.886 1.00 97.75 322 LEU A O 1
ATOM 2614 N N . GLY A 1 323 ? -2.176 -0.010 -5.285 1.00 98.31 323 GLY A N 1
ATOM 2615 C CA . GLY A 1 323 ? -3.202 0.139 -4.249 1.00 98.31 323 GLY A CA 1
ATOM 2616 C C . GLY A 1 323 ? -4.318 1.122 -4.629 1.00 98.31 323 GLY A C 1
ATOM 2617 O O . GLY A 1 323 ? -5.489 0.861 -4.357 1.00 98.31 323 GLY A O 1
ATOM 2618 N N . ARG A 1 324 ? -3.982 2.234 -5.299 1.00 98.31 324 ARG A N 1
ATOM 2619 C CA . ARG A 1 324 ? -4.966 3.218 -5.785 1.00 98.31 324 ARG A CA 1
ATOM 2620 C C . ARG A 1 324 ? -5.930 2.569 -6.771 1.00 98.31 324 ARG A C 1
ATOM 2622 O O . ARG A 1 324 ? -7.144 2.707 -6.612 1.00 98.31 324 ARG A O 1
ATOM 2629 N N . GLU A 1 325 ? -5.394 1.875 -7.771 1.00 98.62 325 GLU A N 1
ATOM 2630 C CA . GLU A 1 325 ? -6.206 1.249 -8.816 1.00 98.62 325 GLU A CA 1
ATOM 2631 C C . GLU A 1 325 ? -7.031 0.084 -8.252 1.00 98.62 325 GLU A C 1
ATOM 2633 O O . GLU A 1 325 ? -8.221 -0.008 -8.543 1.00 98.62 325 GLU A O 1
ATOM 2638 N N . LEU A 1 326 ? -6.480 -0.723 -7.335 1.00 98.81 326 LEU A N 1
ATOM 2639 C CA . LEU A 1 326 ? -7.232 -1.774 -6.637 1.00 98.81 326 LEU A CA 1
ATOM 2640 C C . LEU A 1 326 ? -8.466 -1.229 -5.903 1.00 98.81 326 LEU A C 1
ATOM 2642 O O . LEU A 1 326 ? -9.526 -1.851 -5.959 1.00 98.81 326 LEU A O 1
ATOM 2646 N N . LEU A 1 327 ? -8.382 -0.058 -5.258 1.00 98.81 327 LEU A N 1
ATOM 2647 C CA . LEU A 1 327 ? -9.548 0.547 -4.597 1.00 98.81 327 LEU A CA 1
ATOM 2648 C C . LEU A 1 327 ? -10.586 1.091 -5.593 1.00 98.81 327 LEU A C 1
ATOM 2650 O O . LEU A 1 327 ? -11.787 1.017 -5.318 1.00 98.81 327 LEU A O 1
ATOM 2654 N N . LEU A 1 328 ? -10.157 1.601 -6.753 1.00 98.81 328 LEU A N 1
ATOM 2655 C CA . LEU A 1 328 ? -11.059 2.024 -7.838 1.00 98.81 328 LEU A CA 1
ATOM 2656 C C . LEU A 1 328 ? -11.756 0.833 -8.504 1.00 98.81 328 LEU A C 1
ATOM 2658 O O . LEU A 1 328 ? -12.940 0.913 -8.846 1.00 98.81 328 LEU A O 1
ATOM 2662 N N . LEU A 1 329 ? -11.059 -0.289 -8.652 1.00 98.75 329 LEU A N 1
ATOM 2663 C CA . LEU A 1 329 ? -11.631 -1.547 -9.127 1.00 98.75 329 LEU A CA 1
ATOM 2664 C C . LEU A 1 329 ? -12.596 -2.135 -8.090 1.00 98.75 329 LEU A C 1
ATOM 2666 O O . LEU A 1 329 ? -13.717 -2.499 -8.444 1.00 98.75 329 LEU A O 1
ATOM 2670 N N . LEU A 1 330 ? -12.232 -2.120 -6.803 1.00 98.81 330 LEU A N 1
ATOM 2671 C CA . LEU A 1 330 ? -13.070 -2.623 -5.712 1.00 98.81 330 LEU A CA 1
ATOM 2672 C C . LEU A 1 330 ? -14.413 -1.891 -5.623 1.00 98.81 330 LEU A C 1
ATOM 2674 O O . LEU A 1 330 ? -15.454 -2.541 -5.553 1.00 98.81 330 LEU A O 1
ATOM 2678 N N . MET A 1 331 ? -14.433 -0.556 -5.692 1.00 98.56 331 MET A N 1
ATOM 2679 C CA . MET A 1 331 ? -15.701 0.192 -5.644 1.00 98.56 331 MET A CA 1
ATOM 2680 C C . MET A 1 331 ? -16.607 -0.091 -6.854 1.00 98.56 331 MET A C 1
ATOM 2682 O O . MET A 1 331 ? -17.832 -0.142 -6.711 1.00 98.56 331 MET A O 1
ATOM 2686 N N . GLN A 1 332 ? -16.028 -0.316 -8.040 1.00 98.50 332 GLN A N 1
ATOM 2687 C CA . GLN A 1 332 ? -16.786 -0.742 -9.218 1.00 98.50 332 GLN A CA 1
ATOM 2688 C C . GLN A 1 332 ? -17.347 -2.150 -9.018 1.00 98.50 332 GLN A C 1
ATOM 2690 O O . GLN A 1 332 ? -18.544 -2.357 -9.222 1.00 98.50 332 GLN A O 1
ATOM 2695 N N . PHE A 1 333 ? -16.501 -3.088 -8.590 1.00 98.62 333 PHE A N 1
ATOM 2696 C CA . PHE A 1 333 ? -16.853 -4.482 -8.346 1.00 98.62 333 PHE A CA 1
ATOM 2697 C C . PHE A 1 333 ? -17.979 -4.607 -7.317 1.00 98.62 333 PHE A C 1
ATOM 2699 O O . PHE A 1 333 ? -19.003 -5.219 -7.605 1.00 98.62 333 PHE A O 1
ATOM 2706 N N . MET A 1 334 ? -17.861 -3.949 -6.160 1.00 98.50 334 MET A N 1
ATOM 2707 C CA . MET A 1 334 ? -18.885 -3.998 -5.111 1.00 98.50 334 MET A CA 1
ATOM 2708 C C . MET A 1 334 ? -20.236 -3.462 -5.597 1.00 98.50 334 MET A C 1
ATOM 2710 O O . MET A 1 334 ? -21.266 -4.083 -5.345 1.00 98.50 334 MET A O 1
ATOM 2714 N N . CYS A 1 335 ? -20.252 -2.356 -6.348 1.00 98.44 335 CYS A N 1
ATOM 2715 C CA . CYS A 1 335 ? -21.488 -1.838 -6.940 1.00 98.44 335 CYS A CA 1
ATOM 2716 C C . CYS A 1 335 ? -22.083 -2.811 -7.977 1.00 98.44 335 CYS A C 1
ATOM 2718 O O . CYS A 1 335 ? -23.290 -3.060 -7.976 1.00 98.44 335 CYS A O 1
ATOM 2720 N N . GLN A 1 336 ? -21.254 -3.389 -8.853 1.00 97.81 336 GLN A N 1
ATOM 2721 C CA . GLN A 1 336 ? -21.704 -4.366 -9.850 1.00 97.81 336 GLN A CA 1
ATOM 2722 C C . GLN A 1 336 ? -22.296 -5.621 -9.195 1.00 97.81 336 GLN A C 1
ATOM 2724 O O . GLN A 1 336 ? -23.408 -6.018 -9.545 1.00 97.81 336 GLN A O 1
ATOM 2729 N N . GLU A 1 337 ? -21.607 -6.182 -8.205 1.00 98.06 337 GLU A N 1
ATOM 2730 C CA . GLU A 1 337 ? -22.021 -7.401 -7.508 1.00 98.06 337 GLU A CA 1
ATOM 2731 C C . GLU A 1 337 ? -23.233 -7.197 -6.594 1.00 98.06 337 GLU A C 1
ATOM 2733 O O . GLU A 1 337 ? -24.098 -8.067 -6.459 1.00 98.06 337 GLU A O 1
ATOM 2738 N N . TYR A 1 338 ? -23.361 -6.014 -5.997 1.00 98.31 338 TYR A N 1
ATOM 2739 C CA . TYR A 1 338 ? -24.556 -5.664 -5.239 1.00 98.31 338 TYR A CA 1
ATOM 2740 C C . TYR A 1 338 ? -25.807 -5.648 -6.136 1.00 98.31 338 TYR A C 1
ATOM 2742 O O . TYR A 1 338 ? -26.862 -6.195 -5.773 1.00 98.31 338 TYR A O 1
ATOM 2750 N N . LEU A 1 339 ? -25.683 -5.055 -7.330 1.00 97.62 339 LEU A N 1
ATOM 2751 C CA . LEU A 1 339 ? -26.750 -5.005 -8.332 1.00 97.62 339 LEU A CA 1
ATOM 2752 C C . LEU A 1 339 ? -27.037 -6.381 -8.945 1.00 97.62 339 LEU A C 1
ATOM 2754 O O . LEU A 1 339 ? -28.204 -6.683 -9.197 1.00 97.62 339 LEU A O 1
ATOM 2758 N N . SER A 1 340 ? -26.014 -7.220 -9.140 1.00 97.12 340 SER A N 1
ATOM 2759 C CA . SER A 1 340 ? -26.172 -8.593 -9.646 1.00 97.12 340 SER A CA 1
ATOM 2760 C C . SER A 1 340 ? -26.873 -9.518 -8.644 1.00 97.12 340 SER A C 1
ATOM 2762 O O . SER A 1 340 ? -27.470 -10.519 -9.039 1.00 97.12 340 SER A O 1
ATOM 2764 N N . GLY A 1 341 ? -26.881 -9.152 -7.358 1.00 97.50 341 GLY A N 1
ATOM 2765 C CA . GLY A 1 341 ? -27.557 -9.908 -6.307 1.00 97.50 341 GLY A CA 1
ATOM 2766 C C . GLY A 1 341 ? -26.652 -10.852 -5.527 1.00 97.50 341 GLY A C 1
ATOM 2767 O O . GLY A 1 341 ? -27.168 -11.764 -4.882 1.00 97.50 341 GLY A O 1
ATOM 2768 N N . SER A 1 342 ? -25.335 -10.634 -5.559 1.00 98.00 342 SER A N 1
ATOM 2769 C CA . SER A 1 342 ? -24.353 -11.423 -4.812 1.00 98.00 342 SER A CA 1
ATOM 2770 C C . SER A 1 342 ? -24.665 -11.429 -3.305 1.00 98.00 342 SER A C 1
ATOM 2772 O O . SER A 1 342 ? -24.630 -10.365 -2.675 1.00 98.00 342 SER A O 1
ATOM 2774 N N . PRO A 1 343 ? -24.961 -12.595 -2.690 1.00 97.94 343 PRO A N 1
ATOM 2775 C CA . PRO A 1 343 ? -25.298 -12.667 -1.267 1.00 97.94 343 PRO A CA 1
ATOM 2776 C C . PRO A 1 343 ? -24.166 -12.175 -0.364 1.00 97.94 343 PRO A C 1
ATOM 2778 O O . PRO A 1 343 ? -24.426 -11.479 0.612 1.00 97.94 343 PRO A O 1
ATOM 2781 N N . ARG A 1 344 ? -22.914 -12.489 -0.724 1.00 97.44 344 ARG A N 1
ATOM 2782 C CA . ARG A 1 344 ? -21.715 -12.090 0.025 1.00 97.44 344 ARG A CA 1
ATOM 2783 C C . ARG A 1 344 ? -21.561 -10.570 0.060 1.00 97.44 344 ARG A C 1
ATOM 2785 O O . ARG A 1 344 ? -21.464 -9.993 1.135 1.00 97.44 344 ARG A O 1
ATOM 2792 N N . ILE A 1 345 ? -21.605 -9.918 -1.106 1.00 98.38 345 ILE A N 1
ATOM 2793 C CA . ILE A 1 345 ? -21.432 -8.461 -1.203 1.00 98.38 345 ILE A CA 1
ATOM 2794 C C . ILE A 1 345 ? -22.617 -7.715 -0.593 1.00 98.38 345 ILE A C 1
ATOM 2796 O O . ILE A 1 345 ? -22.410 -6.721 0.094 1.00 98.38 345 ILE A O 1
ATOM 2800 N N . ARG A 1 346 ? -23.853 -8.196 -0.779 1.00 98.06 346 ARG A N 1
ATOM 2801 C CA . ARG A 1 346 ? -25.020 -7.590 -0.121 1.00 98.06 346 ARG A CA 1
ATOM 2802 C C . ARG A 1 346 ? -24.926 -7.666 1.393 1.00 98.06 346 ARG A C 1
ATOM 2804 O O . ARG A 1 346 ? -25.131 -6.651 2.039 1.00 98.06 346 ARG A O 1
ATOM 2811 N N . HIS A 1 347 ? -24.573 -8.830 1.935 1.00 97.00 347 HIS A N 1
ATOM 2812 C CA . HIS A 1 347 ? -24.373 -8.988 3.371 1.00 97.00 347 HIS A CA 1
ATOM 2813 C C . HIS A 1 347 ? -23.273 -8.058 3.892 1.00 97.00 347 HIS A C 1
ATOM 2815 O O . HIS A 1 347 ? -23.479 -7.372 4.884 1.00 97.00 347 HIS A O 1
ATOM 2821 N N . LEU A 1 348 ? -22.143 -7.968 3.183 1.00 97.69 348 LEU A N 1
ATOM 2822 C CA . LEU A 1 348 ? -21.046 -7.088 3.572 1.00 97.69 348 LEU A CA 1
ATOM 2823 C C . LEU A 1 348 ? -21.467 -5.608 3.587 1.00 97.69 348 LEU A C 1
ATOM 2825 O O . LEU A 1 348 ? -21.147 -4.917 4.545 1.00 97.69 348 LEU A O 1
ATOM 2829 N N . VAL A 1 349 ? -22.210 -5.145 2.573 1.00 98.31 349 VAL A N 1
ATOM 2830 C CA . VAL A 1 349 ? -22.725 -3.762 2.479 1.00 98.31 349 VAL A CA 1
ATOM 2831 C C . VAL A 1 349 ? -23.822 -3.462 3.508 1.00 98.31 349 VAL A C 1
ATOM 2833 O O . VAL A 1 349 ? -23.955 -2.314 3.896 1.00 98.31 349 VAL A O 1
ATOM 2836 N N . HIS A 1 350 ? -24.613 -4.460 3.917 1.00 97.12 350 HIS A N 1
ATOM 2837 C CA . HIS A 1 350 ? -25.710 -4.309 4.894 1.00 97.12 350 HIS A CA 1
ATOM 2838 C C . HIS A 1 350 ? -25.254 -4.361 6.349 1.00 97.12 350 HIS A C 1
ATOM 2840 O O . HIS A 1 350 ? -25.954 -3.904 7.242 1.00 97.12 350 HIS A O 1
ATOM 2846 N N . GLU A 1 351 ? -24.117 -4.998 6.609 1.00 96.50 351 GLU A N 1
ATOM 2847 C CA . GLU A 1 351 ? -23.600 -5.153 7.968 1.00 96.50 351 GLU A CA 1
ATOM 2848 C C . GLU A 1 351 ? -22.388 -4.264 8.231 1.00 96.50 351 GLU A C 1
ATOM 2850 O O . GLU A 1 351 ? -21.894 -4.252 9.353 1.00 96.50 351 GLU A O 1
ATOM 2855 N N . THR A 1 352 ? -21.861 -3.563 7.224 1.00 98.25 352 THR A N 1
ATOM 2856 C CA . THR A 1 352 ? -20.608 -2.812 7.336 1.00 98.25 352 THR A CA 1
ATOM 2857 C C . THR A 1 352 ? -20.700 -1.490 6.616 1.00 98.25 352 THR A C 1
ATOM 2859 O O . THR A 1 352 ? -21.006 -1.437 5.421 1.00 98.25 352 THR A O 1
ATOM 2862 N N . ARG A 1 353 ? -20.208 -0.454 7.288 1.00 98.69 353 ARG A N 1
ATOM 2863 C CA . ARG A 1 353 ? -19.996 0.836 6.665 1.00 98.69 353 ARG A CA 1
ATOM 2864 C C . ARG A 1 353 ? -18.563 0.979 6.184 1.00 98.69 353 ARG A C 1
ATOM 2866 O O . ARG A 1 353 ? -17.612 1.064 6.961 1.00 98.69 353 ARG A O 1
ATOM 2873 N N . ILE A 1 354 ? -18.400 0.932 4.866 1.00 98.88 354 ILE A N 1
ATOM 2874 C CA . ILE A 1 354 ? -17.100 0.785 4.207 1.00 98.88 354 ILE A CA 1
ATOM 2875 C C . ILE A 1 354 ? -16.664 2.122 3.632 1.00 98.88 354 ILE A C 1
ATOM 2877 O O . ILE A 1 354 ? -17.385 2.738 2.849 1.00 98.88 354 ILE A O 1
ATOM 2881 N N . HIS A 1 355 ? -15.445 2.546 3.950 1.00 98.88 355 HIS A N 1
ATOM 2882 C CA . HIS A 1 355 ? -14.870 3.777 3.426 1.00 98.88 355 HIS A CA 1
ATOM 2883 C C . HIS A 1 355 ? -13.599 3.517 2.614 1.00 98.88 355 HIS A C 1
ATOM 2885 O O . HIS A 1 355 ? -12.594 3.049 3.146 1.00 98.88 355 HIS A O 1
ATOM 2891 N N . LEU A 1 356 ? -13.610 3.875 1.329 1.00 98.88 356 LEU A N 1
ATOM 2892 C CA . LEU A 1 356 ? -12.474 3.685 0.423 1.00 98.88 356 LEU A CA 1
ATOM 2893 C C . LEU A 1 356 ? -11.879 5.038 0.017 1.00 98.88 356 LEU A C 1
ATOM 2895 O O . LEU A 1 356 ? -12.553 5.858 -0.613 1.00 98.88 356 LEU A O 1
ATOM 2899 N N . LEU A 1 357 ? -10.607 5.263 0.356 1.00 98.81 357 LEU A N 1
ATOM 2900 C CA . LEU A 1 357 ? -9.824 6.447 -0.008 1.00 98.81 357 LEU A CA 1
ATOM 2901 C C . LEU A 1 357 ? -8.698 6.046 -0.983 1.00 98.81 357 LEU A C 1
ATOM 2903 O O . LEU A 1 357 ? -7.614 5.670 -0.536 1.00 98.81 357 LEU A O 1
ATOM 2907 N N . PRO A 1 358 ? -8.923 6.127 -2.309 1.00 98.31 358 PRO A N 1
ATOM 2908 C CA . PRO A 1 358 ? -7.978 5.630 -3.315 1.00 98.31 358 PRO A CA 1
ATOM 2909 C C . PRO A 1 358 ? -6.682 6.442 -3.423 1.00 98.31 358 PRO A C 1
ATOM 2911 O O . PRO A 1 358 ? -5.699 5.946 -3.959 1.00 98.31 358 PRO A O 1
ATOM 2914 N N . SER A 1 359 ? -6.658 7.698 -2.964 1.00 97.94 359 SER A N 1
ATOM 2915 C CA . SER A 1 359 ? -5.482 8.557 -3.121 1.00 97.94 359 SER A CA 1
ATOM 2916 C C . SER A 1 359 ? -5.343 9.558 -1.987 1.00 97.94 359 SER A C 1
ATOM 2918 O O . SER A 1 359 ? -6.036 10.578 -1.940 1.00 97.94 359 SER A O 1
ATOM 2920 N N . VAL A 1 360 ? -4.413 9.258 -1.086 1.00 98.38 360 VAL A N 1
ATOM 2921 C CA . VAL A 1 360 ? -3.990 10.160 -0.011 1.00 98.38 360 VAL A CA 1
ATOM 2922 C C . VAL A 1 360 ? -3.085 11.274 -0.549 1.00 98.38 360 VAL A C 1
ATOM 2924 O O . VAL A 1 360 ? -3.288 12.433 -0.197 1.00 98.38 360 VAL A O 1
ATOM 2927 N N . ASN A 1 361 ? -2.137 10.941 -1.430 1.00 98.31 361 ASN A N 1
ATOM 2928 C CA . ASN A 1 361 ? -1.164 11.850 -2.042 1.00 98.31 361 ASN A CA 1
ATOM 2929 C C . ASN A 1 361 ? -1.404 12.002 -3.562 1.00 98.31 361 ASN A C 1
ATOM 2931 O O . ASN A 1 361 ? -0.628 11.487 -4.374 1.00 98.31 361 ASN A O 1
ATOM 2935 N N . PRO A 1 362 ? -2.479 12.696 -3.987 1.00 97.75 362 PRO A N 1
ATOM 2936 C CA . PRO A 1 362 ? -2.751 12.906 -5.409 1.00 97.75 362 PRO A CA 1
ATOM 2937 C C . PRO A 1 362 ? -1.674 13.763 -6.096 1.00 97.75 362 PRO A C 1
ATOM 2939 O O . PRO A 1 362 ? -1.419 13.582 -7.281 1.00 97.75 362 PRO A O 1
ATOM 2942 N N . ASP A 1 363 ? -1.004 14.650 -5.353 1.00 97.06 363 ASP A N 1
ATOM 2943 C CA . ASP A 1 363 ? 0.055 15.515 -5.886 1.00 97.06 363 ASP A CA 1
ATOM 2944 C C . ASP A 1 363 ? 1.312 14.716 -6.267 1.00 97.06 363 ASP A C 1
ATOM 2946 O O . ASP A 1 363 ? 1.920 14.960 -7.309 1.00 97.06 363 ASP A O 1
ATOM 2950 N N . GLY A 1 364 ? 1.709 13.757 -5.424 1.00 96.88 364 GLY A N 1
ATOM 2951 C CA . GLY A 1 364 ? 2.798 12.830 -5.722 1.00 96.88 364 GLY A CA 1
ATOM 2952 C C . GLY A 1 364 ? 2.455 11.903 -6.887 1.00 96.88 364 GLY A C 1
ATOM 2953 O O . GLY A 1 364 ? 3.295 11.683 -7.758 1.00 96.88 364 GLY A O 1
ATOM 2954 N N . TYR A 1 365 ? 1.207 11.428 -6.945 1.00 97.31 365 TYR A N 1
ATOM 2955 C CA . TYR A 1 365 ? 0.725 10.577 -8.032 1.00 97.31 365 TYR A CA 1
ATOM 2956 C C . TYR A 1 365 ? 0.785 11.277 -9.391 1.00 97.31 365 TYR A C 1
ATOM 2958 O O . TYR A 1 365 ? 1.301 10.695 -10.339 1.00 97.31 365 TYR A O 1
ATOM 2966 N N . ASP A 1 366 ? 0.335 12.532 -9.492 1.00 95.31 366 ASP A N 1
ATOM 2967 C CA . ASP A 1 366 ? 0.370 13.270 -10.762 1.00 95.31 366 ASP A CA 1
ATOM 2968 C C . ASP A 1 366 ? 1.805 13.385 -11.321 1.00 95.31 366 ASP A C 1
ATOM 2970 O O . ASP A 1 366 ? 2.000 13.266 -12.530 1.00 95.31 366 ASP A O 1
ATOM 2974 N N . LYS A 1 367 ? 2.821 13.536 -10.454 1.00 94.25 367 LYS A N 1
ATOM 2975 C CA . LYS A 1 367 ? 4.240 13.547 -10.866 1.00 94.25 367 LYS A CA 1
ATOM 2976 C C . LYS A 1 367 ? 4.719 12.192 -11.379 1.00 94.25 367 LYS A C 1
ATOM 2978 O O . LYS A 1 367 ? 5.489 12.144 -12.333 1.00 94.25 367 LYS A O 1
ATOM 2983 N N . ALA A 1 368 ? 4.314 11.107 -10.720 1.00 94.31 368 ALA A N 1
ATOM 2984 C CA . ALA A 1 368 ? 4.665 9.760 -11.155 1.00 94.31 368 ALA A CA 1
ATOM 2985 C C . ALA A 1 368 ? 3.973 9.427 -12.488 1.00 94.31 368 ALA A C 1
ATOM 2987 O O . ALA A 1 368 ? 4.606 8.913 -13.406 1.00 94.31 368 ALA A O 1
ATOM 2988 N N . LEU A 1 369 ? 2.691 9.785 -12.623 1.00 93.88 369 LEU A N 1
ATOM 2989 C CA . LEU A 1 369 ? 1.897 9.553 -13.828 1.00 93.88 369 LEU A CA 1
ATOM 2990 C C . LEU A 1 369 ? 2.432 10.329 -15.041 1.00 93.88 369 LEU A C 1
ATOM 2992 O O . LEU A 1 369 ? 2.358 9.821 -16.154 1.00 93.88 369 LEU A O 1
ATOM 2996 N N . GLU A 1 370 ? 2.981 11.533 -14.843 1.00 91.88 370 GLU A N 1
ATOM 2997 C CA . GLU A 1 370 ? 3.547 12.352 -15.927 1.00 91.88 370 GLU A CA 1
ATOM 2998 C C . GLU A 1 370 ? 4.686 11.642 -16.675 1.00 91.88 370 GLU A C 1
ATOM 3000 O O . GLU A 1 370 ? 4.807 11.799 -17.891 1.00 91.88 370 GLU A O 1
ATOM 3005 N N . VAL A 1 371 ? 5.505 10.858 -15.968 1.00 88.12 371 VAL A N 1
ATOM 3006 C CA . VAL A 1 371 ? 6.614 10.107 -16.579 1.00 88.12 371 VAL A CA 1
ATOM 3007 C C . VAL A 1 371 ? 6.242 8.672 -16.953 1.00 88.12 371 VAL A C 1
ATOM 3009 O O . VAL A 1 371 ? 6.842 8.129 -17.876 1.00 88.12 371 VAL A O 1
ATOM 3012 N N . GLY A 1 372 ? 5.254 8.077 -16.280 1.00 87.44 372 GLY A N 1
ATOM 3013 C CA . GLY A 1 372 ? 4.769 6.720 -16.541 1.00 87.44 372 GLY A CA 1
ATOM 3014 C C . GLY A 1 372 ? 5.335 5.651 -15.600 1.00 87.44 372 GLY A C 1
ATOM 3015 O O . GLY A 1 372 ? 6.264 5.899 -14.827 1.00 87.44 372 GLY A O 1
ATOM 3016 N N . SER A 1 373 ? 4.739 4.459 -15.694 1.00 86.56 373 SER A N 1
ATOM 3017 C CA . SER A 1 373 ? 4.977 3.271 -14.859 1.00 86.56 373 SER A CA 1
ATOM 3018 C C . SER A 1 373 ? 6.469 2.971 -14.668 1.00 86.56 373 SER A C 1
ATOM 3020 O O . SER A 1 373 ? 7.006 3.147 -13.572 1.00 86.56 373 SER A O 1
ATOM 3022 N N . GLU A 1 374 ? 7.179 2.692 -15.757 1.00 88.06 374 GLU A N 1
ATOM 3023 C CA . GLU A 1 374 ? 8.562 2.203 -15.742 1.00 88.06 374 GLU A CA 1
ATOM 3024 C C . GLU A 1 374 ? 9.585 3.316 -15.460 1.00 88.06 374 GLU A C 1
ATOM 3026 O O . GLU A 1 374 ? 10.727 3.065 -15.070 1.00 88.06 374 GLU A O 1
ATOM 3031 N N . LEU A 1 375 ? 9.205 4.577 -15.691 1.00 90.69 375 LEU A N 1
ATOM 3032 C CA . LEU A 1 375 ? 10.122 5.722 -15.649 1.00 90.69 375 LEU A CA 1
ATOM 3033 C C . LEU A 1 375 ? 10.039 6.518 -14.347 1.00 90.69 375 LEU A C 1
ATOM 3035 O O . LEU A 1 375 ? 10.948 7.298 -14.052 1.00 90.69 375 LEU A O 1
ATOM 3039 N N . SER A 1 376 ? 8.985 6.313 -13.556 1.00 87.69 376 SER A N 1
ATOM 3040 C CA . SER A 1 376 ? 8.821 6.951 -12.246 1.00 87.69 376 SER A CA 1
ATOM 3041 C C . SER A 1 376 ? 9.906 6.525 -11.251 1.00 87.69 376 SER A C 1
ATOM 3043 O O . SER A 1 376 ? 10.366 7.328 -10.432 1.00 87.69 376 SER A O 1
ATOM 3045 N N . GLY A 1 377 ? 10.390 5.288 -11.361 1.00 86.44 377 GLY A N 1
ATOM 3046 C CA . GLY A 1 377 ? 11.376 4.736 -10.441 1.00 86.44 377 GLY A CA 1
ATOM 3047 C C . GLY A 1 377 ? 10.914 4.797 -8.977 1.00 86.44 377 GLY A C 1
ATOM 3048 O O . GLY A 1 377 ? 9.737 4.962 -8.654 1.00 86.44 377 GLY A O 1
ATOM 3049 N N . TRP A 1 378 ? 11.847 4.639 -8.035 1.00 88.56 378 TRP A N 1
ATOM 3050 C CA . TRP A 1 378 ? 11.478 4.408 -6.625 1.00 88.56 378 TRP A CA 1
ATOM 3051 C C . TRP A 1 378 ? 11.126 5.650 -5.807 1.00 88.56 378 TRP A C 1
ATOM 3053 O O . TRP A 1 378 ? 10.524 5.525 -4.734 1.00 88.56 378 TRP A O 1
ATOM 3063 N N . SER A 1 379 ? 11.468 6.831 -6.318 1.00 90.31 379 SER A N 1
ATOM 3064 C CA . SER A 1 379 ? 11.501 8.074 -5.541 1.00 90.31 379 SER A CA 1
ATOM 3065 C C . SER A 1 379 ? 10.566 9.155 -6.081 1.00 90.31 379 SER A C 1
ATOM 3067 O O . SER A 1 379 ? 9.995 9.923 -5.300 1.00 90.31 379 SER A O 1
ATOM 3069 N N . LEU A 1 380 ? 10.402 9.262 -7.403 1.00 92.88 380 LEU A N 1
ATOM 3070 C CA . LEU A 1 380 ? 9.618 10.340 -8.000 1.00 92.88 380 LEU A CA 1
ATOM 3071 C C . LEU A 1 380 ? 8.140 10.155 -7.657 1.00 92.88 380 LEU A C 1
ATOM 3073 O O . LEU A 1 380 ? 7.548 9.147 -8.004 1.00 92.88 380 LEU A O 1
ATOM 3077 N N . GLY A 1 381 ? 7.544 11.135 -6.978 1.00 94.06 381 GLY A N 1
ATOM 3078 C CA . GLY A 1 381 ? 6.138 11.072 -6.569 1.00 94.06 381 GLY A CA 1
ATOM 3079 C C . GLY A 1 381 ? 5.882 10.349 -5.242 1.00 94.06 381 GLY A C 1
ATOM 3080 O O . GLY A 1 381 ? 4.738 10.317 -4.798 1.00 94.06 381 GLY A O 1
ATOM 3081 N N . ARG A 1 382 ? 6.918 9.831 -4.563 1.00 95.62 382 ARG A N 1
ATOM 3082 C CA . ARG A 1 382 ? 6.774 9.190 -3.243 1.00 95.62 382 ARG A CA 1
ATOM 3083 C C . ARG A 1 382 ? 6.280 10.166 -2.176 1.00 95.62 382 ARG A C 1
ATOM 3085 O O . ARG A 1 382 ? 5.272 9.917 -1.524 1.00 95.62 382 ARG A O 1
ATOM 3092 N N . TRP A 1 383 ? 7.002 11.265 -1.990 1.00 95.94 383 TRP A N 1
ATOM 3093 C CA . TRP A 1 383 ? 6.706 12.252 -0.951 1.00 95.94 383 TRP A CA 1
ATOM 3094 C C . TRP A 1 383 ? 5.570 13.196 -1.354 1.00 95.94 383 TRP A C 1
ATOM 3096 O O . TRP A 1 383 ? 5.231 13.336 -2.535 1.00 95.94 383 TRP A O 1
ATOM 3106 N N . SER A 1 384 ? 4.993 13.869 -0.363 1.00 93.38 384 SER A N 1
ATOM 3107 C CA . SER A 1 384 ? 4.104 15.009 -0.579 1.00 93.38 384 SER A CA 1
ATOM 3108 C C . SER A 1 384 ? 4.822 16.141 -1.331 1.00 93.38 384 SER A C 1
ATOM 3110 O O . SER A 1 384 ? 6.045 16.143 -1.521 1.00 93.38 384 SER A O 1
ATOM 3112 N N . GLN A 1 385 ? 4.068 17.157 -1.751 1.00 90.44 385 GLN A N 1
ATOM 3113 C CA . GLN A 1 385 ? 4.627 18.309 -2.463 1.00 90.44 385 GLN A CA 1
ATOM 3114 C C . GLN A 1 385 ? 5.694 19.072 -1.654 1.00 90.44 385 GLN A C 1
ATOM 3116 O O . GLN A 1 385 ? 6.609 19.639 -2.251 1.00 90.44 385 GLN A O 1
ATOM 3121 N N . ASP A 1 386 ? 5.592 19.074 -0.326 1.00 89.62 386 ASP A N 1
ATOM 3122 C CA . ASP A 1 386 ? 6.534 19.679 0.622 1.00 89.62 386 ASP A CA 1
ATOM 3123 C C . ASP A 1 386 ? 7.669 18.732 1.062 1.00 89.62 386 ASP A C 1
ATOM 3125 O O . ASP A 1 386 ? 8.473 19.099 1.917 1.00 89.62 386 ASP A O 1
ATOM 3129 N N . GLY A 1 387 ? 7.788 17.547 0.448 1.00 92.81 387 GLY A N 1
ATOM 3130 C CA . GLY A 1 387 ? 8.890 16.609 0.692 1.00 92.81 387 GLY A CA 1
ATOM 3131 C C . GLY A 1 387 ? 8.733 15.769 1.962 1.00 92.81 387 GLY A C 1
ATOM 3132 O O . GLY A 1 387 ? 9.727 15.289 2.503 1.00 92.81 387 GLY A O 1
ATOM 3133 N N . VAL A 1 388 ? 7.502 15.599 2.447 1.00 94.38 388 VAL A N 1
ATOM 3134 C CA . VAL A 1 388 ? 7.176 14.835 3.654 1.00 94.38 388 VAL A CA 1
ATOM 3135 C C . VAL A 1 388 ? 6.674 13.442 3.271 1.00 94.38 388 VAL A C 1
ATOM 3137 O O . VAL A 1 388 ? 5.907 13.268 2.324 1.00 94.38 388 VAL A O 1
ATOM 3140 N N . ASP A 1 389 ? 7.122 12.423 4.001 1.00 96.06 389 ASP A N 1
ATOM 3141 C CA . ASP A 1 389 ? 6.591 11.065 3.870 1.00 96.06 389 ASP A CA 1
ATOM 3142 C C . ASP A 1 389 ? 5.308 10.978 4.703 1.00 96.06 389 ASP A C 1
ATOM 3144 O O . ASP A 1 389 ? 5.366 10.952 5.930 1.00 96.06 389 ASP A O 1
ATOM 3148 N N . ILE A 1 390 ? 4.148 10.984 4.040 1.00 97.19 390 ILE A N 1
ATOM 3149 C CA . ILE A 1 390 ? 2.840 11.035 4.709 1.00 97.19 390 ILE A CA 1
ATOM 3150 C C . ILE A 1 390 ? 2.615 9.807 5.601 1.00 97.19 390 ILE A C 1
ATOM 3152 O O . ILE A 1 390 ? 2.022 9.946 6.672 1.00 97.19 390 ILE A O 1
ATOM 3156 N N . HIS A 1 391 ? 3.102 8.625 5.207 1.00 96.19 391 HIS A N 1
ATOM 3157 C CA . HIS A 1 391 ? 2.900 7.401 5.986 1.00 96.19 391 HIS A CA 1
ATOM 3158 C C . HIS A 1 391 ? 3.658 7.437 7.321 1.00 96.19 391 HIS A C 1
ATOM 3160 O O . HIS A 1 391 ? 3.187 6.856 8.295 1.00 96.19 391 HIS A O 1
ATOM 3166 N N . HIS A 1 392 ? 4.767 8.182 7.377 1.00 95.56 392 HIS A N 1
ATOM 3167 C CA . HIS A 1 392 ? 5.630 8.347 8.553 1.00 95.56 392 HIS A CA 1
ATOM 3168 C C . HIS A 1 392 ? 5.540 9.742 9.204 1.00 95.56 392 HIS A C 1
ATOM 3170 O O . HIS A 1 392 ? 6.414 10.143 9.977 1.00 95.56 392 HIS A O 1
ATOM 3176 N N . ASN A 1 393 ? 4.505 10.525 8.882 1.00 96.69 393 ASN A N 1
ATOM 3177 C CA . ASN A 1 393 ? 4.345 11.895 9.373 1.00 96.69 393 ASN A CA 1
ATOM 3178 C C . ASN A 1 393 ? 3.363 12.031 10.551 1.00 96.69 393 ASN A C 1
ATOM 3180 O O . ASN A 1 393 ? 3.107 13.150 11.006 1.00 96.69 393 ASN A O 1
ATOM 3184 N N . PHE A 1 394 ? 2.821 10.929 11.071 1.00 97.62 394 PHE A N 1
ATOM 3185 C CA . PHE A 1 394 ? 1.925 10.922 12.232 1.00 97.62 394 PHE A CA 1
ATOM 3186 C C . PHE A 1 394 ? 2.691 11.206 13.538 1.00 97.62 394 PHE A C 1
ATOM 3188 O O . PHE A 1 394 ? 3.919 11.085 13.582 1.00 97.62 394 PHE A O 1
ATOM 3195 N N . PRO A 1 395 ? 2.020 11.643 14.623 1.00 96.81 395 PRO A N 1
ATOM 3196 C CA . PRO A 1 395 ? 2.716 11.860 15.883 1.00 96.81 395 PRO A CA 1
ATOM 3197 C C . PRO A 1 395 ? 3.228 10.526 16.431 1.00 96.81 395 PRO A C 1
ATOM 3199 O O . PRO A 1 395 ? 2.502 9.539 16.488 1.00 96.81 395 PRO A O 1
ATOM 3202 N N . ASP A 1 396 ? 4.476 10.513 16.887 1.00 95.56 396 ASP A N 1
ATOM 3203 C CA . ASP A 1 396 ? 5.085 9.362 17.548 1.00 95.56 396 ASP A CA 1
ATOM 3204 C C . ASP A 1 396 ? 4.484 9.150 18.948 1.00 95.56 396 ASP A C 1
ATOM 3206 O O . ASP A 1 396 ? 4.952 9.699 19.952 1.00 95.56 396 ASP A O 1
ATOM 3210 N N . LEU A 1 397 ? 3.405 8.370 19.008 1.00 97.25 397 LEU A N 1
ATOM 3211 C CA . LEU A 1 397 ? 2.705 8.050 20.253 1.00 97.25 397 LEU A CA 1
ATOM 3212 C C . LEU A 1 397 ? 3.357 6.883 21.007 1.00 97.25 397 LEU A C 1
ATOM 3214 O O . LEU A 1 397 ? 3.169 6.767 22.220 1.00 97.25 397 LEU A O 1
ATOM 3218 N N . ASN A 1 398 ? 4.168 6.066 20.330 1.00 96.75 398 ASN A N 1
ATOM 3219 C CA . ASN A 1 398 ? 4.902 4.945 20.918 1.00 96.75 398 ASN A CA 1
ATOM 3220 C C . ASN A 1 398 ? 5.822 5.426 22.043 1.00 96.75 398 ASN A C 1
ATOM 3222 O O . ASN A 1 398 ? 5.738 4.935 23.171 1.00 96.75 398 ASN A O 1
ATOM 3226 N N . SER A 1 399 ? 6.649 6.444 21.769 1.00 94.88 399 SER A N 1
ATOM 3227 C CA . SER A 1 399 ? 7.561 7.013 22.771 1.00 94.88 399 SER A CA 1
ATOM 3228 C C . SER A 1 399 ? 6.816 7.532 24.000 1.00 94.88 399 SER A C 1
ATOM 3230 O O . SER A 1 399 ? 7.253 7.313 25.129 1.00 94.88 399 SER A O 1
ATOM 3232 N N . ILE A 1 400 ? 5.670 8.185 23.787 1.00 95.06 400 ILE A N 1
ATOM 3233 C CA . ILE A 1 400 ? 4.842 8.751 24.859 1.00 95.06 400 ILE A CA 1
ATOM 3234 C C . ILE A 1 400 ? 4.268 7.630 25.730 1.00 95.06 400 ILE A C 1
ATOM 3236 O O . ILE A 1 400 ? 4.343 7.698 26.962 1.00 95.06 400 ILE A O 1
ATOM 3240 N N . LEU A 1 401 ? 3.725 6.583 25.102 1.00 95.69 401 LEU A N 1
ATOM 3241 C CA . LEU A 1 401 ? 3.186 5.421 25.803 1.00 95.69 401 LEU A CA 1
ATOM 3242 C C . LEU A 1 401 ? 4.269 4.719 26.627 1.00 95.69 401 LEU A C 1
ATOM 3244 O O . LEU A 1 401 ? 4.094 4.523 27.831 1.00 95.69 401 LEU A O 1
ATOM 3248 N N . TRP A 1 402 ? 5.406 4.386 26.020 1.00 95.19 402 TRP A N 1
ATOM 3249 C CA . TRP A 1 402 ? 6.468 3.638 26.698 1.00 95.19 402 TRP A CA 1
ATOM 3250 C C . TRP A 1 402 ? 7.151 4.447 27.807 1.00 95.19 402 TRP A C 1
ATOM 3252 O O . TRP A 1 402 ? 7.543 3.887 28.839 1.00 95.19 402 TRP A O 1
ATOM 3262 N N . GLU A 1 403 ? 7.254 5.770 27.659 1.00 93.88 403 GLU A N 1
ATOM 3263 C CA . GLU A 1 403 ? 7.709 6.648 28.739 1.00 93.88 403 GLU A CA 1
ATOM 3264 C C . GLU A 1 403 ? 6.721 6.629 29.919 1.00 93.88 403 GLU A C 1
ATOM 3266 O O . GLU A 1 403 ? 7.131 6.514 31.082 1.00 93.88 403 GLU A O 1
ATOM 3271 N N . ALA A 1 404 ? 5.416 6.684 29.640 1.00 93.88 404 ALA A N 1
ATOM 3272 C CA . ALA A 1 404 ? 4.375 6.599 30.660 1.00 93.88 404 ALA A CA 1
ATOM 3273 C C . ALA A 1 404 ? 4.364 5.231 31.371 1.00 93.88 404 ALA A C 1
ATOM 3275 O O . ALA A 1 404 ? 4.220 5.181 32.599 1.00 93.88 404 ALA A O 1
ATOM 3276 N N . GLU A 1 405 ? 4.570 4.132 30.643 1.00 93.19 405 GLU A N 1
ATOM 3277 C CA . GLU A 1 405 ? 4.735 2.784 31.207 1.00 93.19 405 GLU A CA 1
ATOM 3278 C C . GLU A 1 405 ? 5.934 2.718 32.157 1.00 93.19 405 GLU A C 1
ATOM 3280 O O . GLU A 1 405 ? 5.795 2.311 33.315 1.00 93.19 405 GLU A O 1
ATOM 3285 N N . THR A 1 406 ? 7.093 3.206 31.707 1.00 93.12 406 THR A N 1
ATOM 3286 C CA . THR A 1 406 ? 8.338 3.224 32.493 1.00 93.12 406 THR A CA 1
ATOM 3287 C C . THR A 1 406 ? 8.165 4.019 33.788 1.00 93.12 406 THR A C 1
ATOM 3289 O O . THR A 1 406 ? 8.617 3.609 34.861 1.00 93.12 406 THR A O 1
ATOM 3292 N N . LYS A 1 407 ? 7.434 5.137 33.725 1.00 93.88 407 LYS A N 1
ATOM 3293 C CA . LYS A 1 407 ? 7.113 5.980 34.887 1.00 93.88 407 LYS A CA 1
ATOM 3294 C C . LYS A 1 407 ? 5.942 5.455 35.733 1.00 93.88 407 LYS A C 1
ATOM 3296 O O . LYS A 1 407 ? 5.587 6.098 36.727 1.00 93.88 407 LYS A O 1
ATOM 3301 N N . LYS A 1 408 ? 5.347 4.305 35.384 1.00 92.31 408 LYS A N 1
ATOM 3302 C CA . LYS A 1 408 ? 4.165 3.698 36.035 1.00 92.31 408 LYS A CA 1
ATOM 3303 C C . LYS A 1 408 ? 2.973 4.655 36.115 1.00 92.31 408 LYS A C 1
ATOM 3305 O O . LYS A 1 408 ? 2.285 4.754 37.135 1.00 92.31 408 LYS A O 1
ATOM 3310 N N . TRP A 1 409 ? 2.764 5.414 35.045 1.00 91.38 409 TRP A N 1
ATOM 3311 C CA . TRP A 1 409 ? 1.674 6.379 34.927 1.00 91.38 409 TRP A CA 1
ATOM 3312 C C . TRP A 1 409 ? 0.363 5.737 34.476 1.00 91.38 409 TRP A C 1
ATOM 3314 O O . TRP A 1 409 ? -0.689 6.308 34.739 1.00 91.38 409 TRP A O 1
ATOM 3324 N N . ILE A 1 410 ? 0.390 4.540 33.895 1.00 87.56 410 ILE A N 1
ATOM 3325 C CA . ILE A 1 410 ? -0.805 3.826 33.430 1.00 87.56 410 ILE A CA 1
ATOM 3326 C C . ILE A 1 410 ? -1.385 2.951 34.561 1.00 87.56 410 ILE A C 1
ATOM 3328 O O . ILE A 1 410 ? -0.617 2.269 35.243 1.00 87.56 410 ILE A O 1
ATOM 3332 N N . PRO A 1 411 ? -2.711 2.967 34.829 1.00 79.50 411 PRO A N 1
ATOM 3333 C CA . PRO A 1 411 ? -3.759 3.794 34.208 1.00 79.50 411 PRO A CA 1
ATOM 3334 C C . PRO A 1 411 ? -4.020 5.130 34.945 1.00 79.50 411 PRO A C 1
ATOM 3336 O O . PRO A 1 411 ? -5.011 5.806 34.697 1.00 79.50 411 PRO A O 1
ATOM 3339 N N . ARG A 1 412 ? -3.205 5.492 35.947 1.00 79.31 412 ARG A N 1
ATOM 3340 C CA . ARG A 1 412 ? -3.530 6.558 36.921 1.00 79.31 412 ARG A CA 1
ATOM 3341 C C . ARG A 1 412 ? -3.423 7.990 36.388 1.00 79.31 412 ARG A C 1
ATOM 3343 O O . ARG A 1 412 ? -4.120 8.866 36.887 1.00 79.31 412 ARG A O 1
ATOM 3350 N N . LYS A 1 413 ? -2.491 8.242 35.474 1.00 83.06 413 LYS A N 1
ATOM 3351 C CA . LYS A 1 413 ? -2.185 9.556 34.884 1.00 83.06 413 LYS A CA 1
ATOM 3352 C C . LYS A 1 413 ? -2.335 9.565 33.364 1.00 83.06 413 LYS A C 1
ATOM 3354 O O . LYS A 1 413 ? -2.486 10.636 32.794 1.00 83.06 413 LYS A O 1
ATOM 3359 N N . MET A 1 414 ? -2.264 8.398 32.732 1.00 89.25 414 MET A N 1
ATOM 3360 C CA . MET A 1 414 ? -2.424 8.216 31.294 1.00 89.25 414 MET A CA 1
ATOM 3361 C C . MET A 1 414 ? -3.090 6.865 31.034 1.00 89.25 414 MET A C 1
ATOM 3363 O O . MET A 1 414 ? -2.966 5.951 31.851 1.00 89.25 414 MET A O 1
ATOM 3367 N N . LEU A 1 415 ? -3.807 6.756 29.922 1.00 92.75 415 LEU A N 1
ATOM 3368 C CA . LEU A 1 415 ? -4.469 5.531 29.486 1.00 92.75 415 LEU A CA 1
ATOM 3369 C C . LEU A 1 415 ? -3.553 4.734 28.542 1.00 92.75 415 LEU A C 1
ATOM 3371 O O . LEU A 1 415 ? -2.630 5.290 27.952 1.00 92.75 415 LEU A O 1
ATOM 3375 N N . ASN A 1 416 ? -3.813 3.433 28.412 1.00 94.00 416 ASN A N 1
ATOM 3376 C CA . ASN A 1 416 ? -3.152 2.514 27.468 1.00 94.00 416 ASN A CA 1
ATOM 3377 C C . ASN A 1 416 ? -3.754 2.559 26.043 1.00 94.00 416 ASN A C 1
ATOM 3379 O O . ASN A 1 416 ? -3.441 1.721 25.203 1.00 94.00 416 ASN A O 1
ATOM 3383 N N . HIS A 1 417 ? -4.661 3.503 25.804 1.00 95.56 417 HIS A N 1
ATOM 3384 C CA . HIS A 1 417 ? -5.425 3.698 24.578 1.00 95.56 417 HIS A CA 1
ATOM 3385 C C . HIS A 1 417 ? -5.764 5.181 24.438 1.00 95.56 417 HIS A C 1
ATOM 3387 O O . HIS A 1 417 ? -5.797 5.904 25.442 1.00 95.56 417 HIS A O 1
ATOM 3393 N N . HIS A 1 418 ? -6.064 5.626 23.217 1.00 97.00 418 HIS A N 1
ATOM 3394 C CA . HIS A 1 418 ? -6.399 7.024 22.922 1.00 97.00 418 HIS A CA 1
ATOM 3395 C C . HIS A 1 418 ? -5.358 7.996 23.495 1.00 97.00 418 HIS A C 1
ATOM 3397 O O . HIS A 1 418 ? -5.689 8.966 24.188 1.00 97.00 418 HIS A O 1
ATOM 3403 N N . VAL A 1 419 ? -4.078 7.689 23.255 1.00 96.94 419 VAL A N 1
ATOM 3404 C CA . VAL A 1 419 ? -2.943 8.504 23.699 1.00 96.94 419 VAL A CA 1
ATOM 3405 C C . VAL A 1 419 ? -3.086 9.897 23.082 1.00 96.94 419 VAL A C 1
ATOM 3407 O O . VAL A 1 419 ? -3.185 9.995 21.862 1.00 96.94 419 VAL A O 1
ATOM 3410 N N . PRO A 1 420 ? -3.132 10.982 23.872 1.00 95.00 420 PRO A N 1
ATOM 3411 C CA . PRO A 1 420 ? -3.433 12.306 23.340 1.00 95.00 420 PRO A CA 1
ATOM 3412 C C . PRO A 1 420 ? -2.349 12.787 22.370 1.00 95.00 420 PRO A C 1
ATOM 3414 O O . PRO A 1 420 ? -1.155 12.631 22.632 1.00 95.00 420 PRO A O 1
ATOM 3417 N N . ILE A 1 421 ? -2.771 13.434 21.280 1.00 95.75 421 ILE A N 1
ATOM 3418 C CA . ILE A 1 421 ? -1.856 14.086 20.338 1.00 95.75 421 ILE A CA 1
ATOM 3419 C C . ILE A 1 421 ? -1.141 15.239 21.062 1.00 95.75 421 ILE A C 1
ATOM 3421 O O . ILE A 1 421 ? -1.814 16.087 21.656 1.00 95.75 421 ILE A O 1
ATOM 3425 N N . PRO A 1 422 ? 0.199 15.324 21.007 1.00 94.06 422 PRO A N 1
ATOM 3426 C CA . PRO A 1 422 ? 0.935 16.403 21.657 1.00 94.06 422 PRO A CA 1
ATOM 3427 C C . PRO A 1 422 ? 0.564 17.796 21.134 1.00 94.06 422 PRO A C 1
ATOM 3429 O O . PRO A 1 422 ? 0.438 18.004 19.928 1.00 94.06 422 PRO A O 1
ATOM 3432 N N . GLU A 1 423 ? 0.507 18.790 22.025 1.00 91.56 423 GLU A N 1
ATOM 3433 C CA . GLU A 1 423 ? 0.193 20.185 21.661 1.00 91.56 423 GLU A CA 1
ATOM 3434 C C . GLU A 1 423 ? 1.147 20.752 20.596 1.00 91.56 423 GLU A C 1
ATOM 3436 O O . GLU A 1 423 ? 0.729 21.475 19.689 1.00 91.56 423 GLU A O 1
ATOM 3441 N N . TRP A 1 424 ? 2.433 20.384 20.654 1.00 89.75 424 TRP A N 1
ATOM 3442 C CA . TRP A 1 424 ? 3.425 20.820 19.668 1.00 89.75 424 TRP A CA 1
ATOM 3443 C C . TRP A 1 424 ? 3.104 20.311 18.256 1.00 89.75 424 TRP A C 1
ATOM 3445 O O . TRP A 1 424 ? 3.346 21.032 17.287 1.00 89.75 424 TRP A O 1
ATOM 3455 N N . TYR A 1 425 ? 2.510 19.119 18.132 1.00 91.94 425 TYR A N 1
ATOM 3456 C CA . TYR A 1 425 ? 2.143 18.520 16.847 1.00 91.94 425 TYR A CA 1
ATOM 3457 C C . TYR A 1 425 ? 0.958 19.259 16.214 1.00 91.94 425 TYR A C 1
ATOM 3459 O O . TYR A 1 425 ? 0.917 19.471 15.002 1.00 91.94 425 TYR A O 1
ATOM 3467 N N . GLN A 1 426 ? 0.034 19.750 17.043 1.00 88.38 426 GLN A N 1
ATOM 3468 C CA . GLN A 1 426 ? -1.121 20.537 16.602 1.00 88.38 426 GLN A CA 1
ATOM 3469 C C . GLN A 1 426 ? -0.761 21.976 16.206 1.00 88.38 426 GLN A C 1
ATOM 3471 O O . GLN A 1 426 ? -1.544 22.641 15.524 1.00 88.38 426 GLN A O 1
ATOM 3476 N N . SER A 1 427 ? 0.419 22.464 16.596 1.00 89.06 427 SER A N 1
ATOM 3477 C CA . SER A 1 427 ? 0.857 23.821 16.272 1.00 89.06 427 SER A CA 1
ATOM 3478 C C . SER A 1 427 ? 0.925 24.064 14.754 1.00 89.06 427 SER A C 1
ATOM 3480 O O . SER A 1 427 ? 1.155 23.154 13.959 1.00 89.06 427 SER A O 1
ATOM 3482 N N . LYS A 1 428 ? 0.737 25.318 14.322 1.00 81.50 428 LYS A N 1
ATOM 3483 C CA . LYS A 1 428 ? 0.848 25.690 12.896 1.00 81.50 428 LYS A CA 1
ATOM 3484 C C . LYS A 1 428 ? 2.280 25.614 12.355 1.00 81.50 428 LYS A C 1
ATOM 3486 O O . LYS A 1 428 ? 2.459 25.606 11.146 1.00 81.50 428 LYS A O 1
ATOM 3491 N N . ASN A 1 429 ? 3.270 25.585 13.246 1.00 80.69 429 ASN A N 1
ATOM 3492 C CA . ASN A 1 429 ? 4.687 25.572 12.893 1.00 80.69 429 ASN A CA 1
ATOM 3493 C C . ASN A 1 429 ? 5.261 24.148 12.817 1.00 80.69 429 ASN A C 1
ATOM 3495 O O . ASN A 1 429 ? 6.440 23.998 12.508 1.00 80.69 429 ASN A O 1
ATOM 3499 N N . SER A 1 430 ? 4.473 23.112 13.132 1.00 85.25 430 SER A N 1
ATOM 3500 C CA . SER A 1 430 ? 4.914 21.724 13.000 1.00 85.25 430 SER A CA 1
ATOM 3501 C C . SER A 1 430 ? 4.950 21.301 11.531 1.00 85.25 430 SER A C 1
ATOM 3503 O O . SER A 1 430 ? 4.068 21.649 10.741 1.00 85.25 430 SER A O 1
ATOM 3505 N N . THR A 1 431 ? 5.970 20.523 11.170 1.00 90.00 431 THR A N 1
ATOM 3506 C CA . THR A 1 431 ? 6.132 19.908 9.846 1.00 90.00 431 THR A CA 1
ATOM 3507 C C . THR A 1 431 ? 5.181 18.723 9.706 1.00 90.00 431 THR A C 1
ATOM 3509 O O . THR A 1 431 ? 5.573 17.566 9.861 1.00 90.00 431 THR A O 1
ATOM 3512 N N . VAL A 1 432 ? 3.903 19.027 9.486 1.00 94.31 432 VAL A N 1
ATOM 3513 C CA . VAL A 1 432 ? 2.839 18.042 9.276 1.00 94.31 432 VAL A CA 1
ATOM 3514 C C . VAL A 1 432 ? 2.133 18.354 7.966 1.00 94.31 432 VAL A C 1
ATOM 3516 O O . VAL A 1 432 ? 1.558 19.441 7.832 1.00 94.31 432 VAL A O 1
ATOM 3519 N N . ALA A 1 433 ? 2.160 17.396 7.040 1.00 94.94 433 ALA A N 1
ATOM 3520 C CA . ALA A 1 433 ? 1.557 17.516 5.720 1.00 94.94 433 ALA A CA 1
ATOM 3521 C C . ALA A 1 433 ? 0.039 17.751 5.822 1.00 94.94 433 ALA A C 1
ATOM 3523 O O . ALA A 1 433 ? -0.627 17.324 6.777 1.00 94.94 433 ALA A O 1
ATOM 3524 N N . ALA A 1 434 ? -0.528 18.451 4.838 1.00 95.19 434 ALA A N 1
ATOM 3525 C CA . ALA A 1 434 ? -1.957 18.774 4.819 1.00 95.19 434 ALA A CA 1
ATOM 3526 C C . ALA A 1 434 ? -2.819 17.500 4.763 1.00 95.19 434 ALA A C 1
ATOM 3528 O O . ALA A 1 434 ? -3.858 17.406 5.422 1.00 95.19 434 ALA A O 1
ATOM 3529 N N . GLU A 1 435 ? -2.329 16.507 4.029 1.00 97.75 435 GLU A N 1
ATOM 3530 C CA . GLU A 1 435 ? -2.865 15.164 3.868 1.00 97.75 435 GLU A CA 1
ATOM 3531 C C . GLU A 1 435 ? -2.900 14.427 5.213 1.00 97.75 435 GLU A C 1
ATOM 3533 O O . GLU A 1 435 ? -3.950 13.919 5.605 1.00 97.75 435 GLU A O 1
ATOM 3538 N N . THR A 1 436 ? -1.802 14.457 5.979 1.00 97.50 436 THR A N 1
ATOM 3539 C CA . THR A 1 436 ? -1.722 13.848 7.318 1.00 97.50 436 THR A CA 1
ATOM 3540 C C . THR A 1 436 ? -2.745 14.461 8.272 1.00 97.50 436 THR A C 1
ATOM 3542 O O . THR A 1 436 ? -3.459 13.741 8.967 1.00 97.50 436 THR A O 1
ATOM 3545 N N . ARG A 1 437 ? -2.896 15.795 8.279 1.00 96.12 437 ARG A N 1
ATOM 3546 C CA . ARG A 1 437 ? -3.908 16.467 9.122 1.00 96.12 437 ARG A CA 1
ATOM 3547 C C . ARG A 1 437 ? -5.335 16.072 8.735 1.00 96.12 437 ARG A C 1
ATOM 3549 O O . ARG A 1 437 ? -6.179 15.905 9.616 1.00 96.12 437 ARG A O 1
ATOM 3556 N N . ALA A 1 438 ? -5.605 15.928 7.437 1.00 97.62 438 ALA A N 1
ATOM 3557 C CA . ALA A 1 438 ? -6.900 15.472 6.939 1.00 97.62 438 ALA A CA 1
ATOM 3558 C C . ALA A 1 438 ? -7.195 14.027 7.362 1.00 97.62 438 ALA A C 1
ATOM 3560 O O . ALA A 1 438 ? -8.307 13.741 7.804 1.00 97.62 438 ALA A O 1
ATOM 3561 N N . LEU A 1 439 ? -6.194 13.143 7.282 1.00 98.31 439 LEU A N 1
ATOM 3562 C CA . LEU A 1 439 ? -6.301 11.767 7.754 1.00 98.31 439 LEU A CA 1
ATOM 3563 C C . LEU A 1 439 ? -6.581 11.719 9.252 1.00 98.31 439 LEU A C 1
ATOM 3565 O O . LEU A 1 439 ? -7.590 11.136 9.625 1.00 98.31 439 LEU A O 1
ATOM 3569 N N . VAL A 1 440 ? -5.775 12.384 10.091 1.00 97.88 440 VAL A N 1
ATOM 3570 C CA . VAL A 1 440 ? -5.978 12.439 11.554 1.00 97.88 440 VAL A CA 1
ATOM 3571 C C . VAL A 1 440 ? -7.408 12.860 11.898 1.00 97.88 440 VAL A C 1
ATOM 3573 O O . VAL A 1 440 ? -8.105 12.137 12.605 1.00 97.88 440 VAL A O 1
ATOM 3576 N N . SER A 1 441 ? -7.887 13.967 11.321 1.00 97.69 441 SER A N 1
ATOM 3577 C CA . SER A 1 441 ? -9.254 14.445 11.565 1.00 97.69 441 SER A CA 1
ATOM 3578 C C . SER A 1 441 ? -10.323 13.453 11.097 1.00 97.69 441 SER A C 1
ATOM 3580 O O . SER A 1 441 ? -11.396 13.377 11.695 1.00 97.69 441 SER A O 1
ATOM 3582 N N . TRP A 1 442 ? -10.060 12.703 10.027 1.00 98.25 442 TRP A N 1
ATOM 3583 C CA . TRP A 1 442 ? -10.958 11.661 9.545 1.00 98.25 442 TRP A CA 1
ATOM 3584 C C . TRP A 1 442 ? -10.975 10.442 10.478 1.00 98.25 442 TRP A C 1
ATOM 3586 O O . TRP A 1 442 ? -12.061 9.939 10.766 1.00 98.25 442 TRP A O 1
ATOM 3596 N N . MET A 1 443 ? -9.816 10.033 11.010 1.00 98.00 443 MET A N 1
ATOM 3597 C CA . MET A 1 443 ? -9.699 8.933 11.978 1.00 98.00 443 MET A CA 1
ATOM 3598 C C . MET A 1 443 ? -10.387 9.249 13.312 1.00 98.00 443 MET A C 1
ATOM 3600 O O . MET A 1 443 ? -10.954 8.357 13.926 1.00 98.00 443 MET A O 1
ATOM 3604 N N . GLU A 1 444 ? -10.352 10.507 13.762 1.00 96.38 444 GLU A N 1
ATOM 3605 C CA . GLU A 1 444 ? -11.027 10.944 14.997 1.00 96.38 444 GLU A CA 1
ATOM 3606 C C . GLU A 1 444 ? -12.551 11.063 14.832 1.00 96.38 444 GLU A C 1
ATOM 3608 O O . GLU A 1 444 ? -13.297 10.992 15.809 1.00 96.38 444 GLU A O 1
ATOM 3613 N N . LYS A 1 445 ? -13.027 11.297 13.603 1.00 96.38 445 LYS A N 1
ATOM 3614 C CA . LYS A 1 445 ? -14.439 11.593 13.327 1.00 96.38 445 LYS A CA 1
ATOM 3615 C C . LYS A 1 445 ? -15.310 10.344 13.220 1.00 96.38 445 LYS A C 1
ATOM 3617 O O . LYS A 1 445 ? -16.489 10.413 13.562 1.00 96.38 445 LYS A O 1
ATOM 3622 N N . ILE A 1 446 ? -14.772 9.259 12.673 1.00 97.38 446 ILE A N 1
ATOM 3623 C CA . ILE A 1 446 ? -15.511 8.023 12.399 1.00 97.38 446 ILE A CA 1
ATOM 3624 C C . ILE A 1 446 ? -14.965 6.931 13.324 1.00 97.38 446 ILE A C 1
ATOM 3626 O O . ILE A 1 446 ? -13.743 6.802 13.415 1.00 97.38 446 ILE A O 1
ATOM 3630 N N . PRO A 1 447 ? -15.820 6.153 14.015 1.00 97.31 447 PRO A N 1
ATOM 3631 C CA . PRO A 1 447 ? -15.380 5.118 14.947 1.00 97.31 447 PRO A CA 1
ATOM 3632 C C . PRO A 1 447 ? -14.878 3.862 14.212 1.00 97.31 447 PRO A C 1
ATOM 3634 O O . PRO A 1 447 ? -15.427 2.777 14.376 1.00 97.31 447 PRO A O 1
ATOM 3637 N N . PHE A 1 448 ? -13.823 4.012 13.405 1.00 98.69 448 PHE A N 1
ATOM 3638 C CA . PHE A 1 448 ? -13.199 2.914 12.670 1.00 98.69 448 PHE A CA 1
ATOM 3639 C C . PHE A 1 448 ? -12.776 1.775 13.604 1.00 98.69 448 PHE A C 1
ATOM 3641 O O . PHE A 1 448 ? -12.165 2.005 14.652 1.00 98.69 448 PHE A O 1
ATOM 3648 N N . VAL A 1 449 ? -13.095 0.548 13.195 1.00 98.69 449 VAL A N 1
ATOM 3649 C CA . VAL A 1 449 ? -12.783 -0.690 13.924 1.00 98.69 449 VAL A CA 1
ATOM 3650 C C . VAL A 1 449 ? -11.577 -1.387 13.302 1.00 98.69 449 VAL A C 1
ATOM 3652 O O . VAL A 1 449 ? -10.652 -1.785 14.010 1.00 98.69 449 VAL A O 1
ATOM 3655 N N . LEU A 1 450 ? -11.575 -1.507 11.973 1.00 98.81 450 LEU A N 1
ATOM 3656 C CA . LEU A 1 450 ? -10.521 -2.151 11.197 1.00 98.81 450 LEU A CA 1
ATOM 3657 C C . LEU A 1 450 ? -10.172 -1.287 9.982 1.00 98.81 450 LEU A C 1
ATOM 3659 O O . LEU A 1 450 ? -11.055 -0.767 9.293 1.00 98.81 450 LEU A O 1
ATOM 3663 N N . GLY A 1 451 ? -8.876 -1.151 9.728 1.00 98.38 451 GLY A N 1
ATOM 3664 C CA . GLY A 1 451 ? -8.323 -0.387 8.624 1.00 98.38 451 GLY A CA 1
ATOM 3665 C C . GLY A 1 451 ? -7.217 -1.148 7.902 1.00 98.38 451 GLY A C 1
ATOM 3666 O O . GLY A 1 451 ? -6.478 -1.928 8.502 1.00 98.38 451 GLY A O 1
ATOM 3667 N N . GLY A 1 452 ? -7.082 -0.904 6.604 1.00 98.25 452 GLY A N 1
ATOM 3668 C CA . GLY A 1 452 ? -5.919 -1.323 5.829 1.00 98.25 452 GLY A CA 1
ATOM 3669 C C . GLY A 1 452 ? -5.375 -0.171 4.996 1.00 98.25 452 GLY A C 1
ATOM 3670 O O . GLY A 1 452 ? -6.138 0.646 4.468 1.00 98.25 452 GLY A O 1
ATOM 3671 N N . ASN A 1 453 ? -4.057 -0.104 4.846 1.00 97.56 453 ASN A N 1
ATOM 3672 C CA . ASN A 1 453 ? -3.423 0.784 3.881 1.00 97.56 453 ASN A CA 1
ATOM 3673 C C . ASN A 1 453 ? -2.644 -0.017 2.841 1.00 97.56 453 ASN A C 1
ATOM 3675 O O . ASN A 1 453 ? -1.838 -0.878 3.184 1.00 97.56 453 ASN A O 1
ATOM 3679 N N . LEU A 1 454 ? -2.929 0.241 1.567 1.00 98.56 454 LEU A N 1
ATOM 3680 C CA . LEU A 1 454 ? -2.299 -0.448 0.448 1.00 98.56 454 LEU A CA 1
ATOM 3681 C C . LEU A 1 454 ? -1.055 0.333 0.008 1.00 98.56 454 LEU A C 1
ATOM 3683 O O . LEU A 1 454 ? -1.154 1.507 -0.364 1.00 98.56 454 LEU A O 1
ATOM 3687 N N . GLN A 1 455 ? 0.090 -0.339 0.048 1.00 97.25 455 GLN A N 1
ATOM 3688 C CA . GLN A 1 455 ? 1.414 0.145 -0.347 1.00 97.25 455 GLN A CA 1
ATOM 3689 C C . GLN A 1 455 ? 1.999 -0.739 -1.456 1.00 97.25 455 GLN A C 1
ATOM 3691 O O . GLN A 1 455 ? 1.452 -1.793 -1.787 1.00 97.25 455 GLN A O 1
ATOM 3696 N N . GLY A 1 456 ? 3.112 -0.310 -2.046 1.00 94.94 456 GLY A N 1
ATOM 3697 C CA . GLY A 1 456 ? 3.788 -1.033 -3.126 1.00 94.94 456 GLY A CA 1
ATOM 3698 C C . GLY A 1 456 ? 5.300 -1.103 -2.944 1.00 94.94 456 GLY A C 1
ATOM 3699 O O . GLY A 1 456 ? 5.891 -0.362 -2.156 1.00 94.94 456 GLY A O 1
ATOM 3700 N N . GLY A 1 457 ? 5.939 -1.973 -3.719 1.00 93.50 457 GLY A N 1
ATOM 3701 C CA . GLY A 1 457 ? 7.391 -2.148 -3.740 1.00 93.50 457 GLY A CA 1
ATOM 3702 C C . GLY A 1 457 ? 7.882 -3.425 -3.066 1.00 93.50 457 GLY A C 1
ATOM 3703 O O . GLY A 1 457 ? 9.072 -3.706 -3.139 1.00 93.50 457 GLY A O 1
ATOM 3704 N N . GLU A 1 458 ? 6.996 -4.187 -2.431 1.00 94.62 458 GLU A N 1
ATOM 3705 C CA . GLU A 1 458 ? 7.282 -5.475 -1.799 1.00 94.62 458 GLU A CA 1
ATOM 3706 C C . GLU A 1 458 ? 6.000 -6.325 -1.783 1.00 94.62 458 GLU A C 1
ATOM 3708 O O . GLU A 1 458 ? 4.930 -5.841 -2.163 1.00 94.62 458 GLU A O 1
ATOM 3713 N N . LEU A 1 459 ? 6.091 -7.585 -1.356 1.00 95.94 459 LEU A N 1
ATOM 3714 C CA . LEU A 1 459 ? 4.937 -8.477 -1.255 1.00 95.94 459 LEU A CA 1
ATOM 3715 C C . LEU A 1 459 ? 4.832 -9.116 0.140 1.00 95.94 459 LEU A C 1
ATOM 3717 O O . LEU A 1 459 ? 5.310 -10.232 0.365 1.00 95.94 459 LEU A O 1
ATOM 3721 N N . VAL A 1 460 ? 4.218 -8.383 1.076 1.00 97.62 460 VAL A N 1
ATOM 3722 C CA . VAL A 1 460 ? 4.082 -8.743 2.502 1.00 97.62 460 VAL A CA 1
ATOM 3723 C C . VAL A 1 460 ? 2.974 -7.928 3.187 1.00 97.62 460 VAL A C 1
ATOM 3725 O O . VAL A 1 460 ? 2.664 -6.813 2.767 1.00 97.62 460 VAL A O 1
ATOM 3728 N N . VAL A 1 461 ? 2.388 -8.448 4.268 1.00 98.44 461 VAL A N 1
ATOM 3729 C CA . VAL A 1 461 ? 1.520 -7.673 5.174 1.00 98.44 461 VAL A CA 1
ATOM 3730 C C . VAL A 1 461 ? 2.270 -7.334 6.459 1.00 98.44 461 VAL A C 1
ATOM 3732 O O . VAL A 1 461 ? 2.724 -8.234 7.170 1.00 98.44 461 VAL A O 1
ATOM 3735 N N . THR A 1 462 ? 2.371 -6.046 6.785 1.00 97.69 462 THR A N 1
ATOM 3736 C CA . THR A 1 462 ? 2.993 -5.581 8.026 1.00 97.69 462 THR A CA 1
ATOM 3737 C C . THR A 1 462 ? 1.949 -5.232 9.077 1.00 97.69 462 THR A C 1
ATOM 3739 O O . THR A 1 462 ? 0.856 -4.742 8.772 1.00 97.69 462 THR A O 1
ATOM 3742 N N . PHE A 1 463 ? 2.290 -5.496 10.338 1.00 97.75 463 PHE A N 1
ATOM 3743 C CA . PHE A 1 463 ? 1.435 -5.195 11.480 1.00 97.75 463 PHE A CA 1
ATOM 3744 C C . PHE A 1 463 ? 2.206 -4.530 12.636 1.00 97.75 463 PHE A C 1
ATOM 3746 O O . PHE A 1 463 ? 3.406 -4.791 12.800 1.00 97.75 463 PHE A O 1
ATOM 3753 N N . PRO A 1 464 ? 1.523 -3.707 13.460 1.00 98.06 464 PRO A N 1
ATOM 3754 C CA . PRO A 1 464 ? 2.123 -2.996 14.585 1.00 98.06 464 PRO A CA 1
ATOM 3755 C C . PRO A 1 464 ? 2.905 -3.868 15.589 1.00 98.06 464 PRO A C 1
ATOM 3757 O O . PRO A 1 464 ? 2.625 -5.054 15.762 1.00 98.06 464 PRO A O 1
ATOM 3760 N N . TYR A 1 465 ? 3.852 -3.300 16.341 1.00 97.94 465 TYR A N 1
ATOM 3761 C CA . TYR A 1 465 ? 4.333 -1.921 16.187 1.00 97.94 465 TYR A CA 1
ATOM 3762 C C . TYR A 1 465 ? 5.352 -1.786 15.052 1.00 97.94 465 TYR A C 1
ATOM 3764 O O . TYR A 1 465 ? 6.144 -2.703 14.823 1.00 97.94 465 TYR A O 1
ATOM 3772 N N . ASP A 1 466 ? 5.362 -0.624 14.399 1.00 97.06 466 ASP A N 1
ATOM 3773 C CA . ASP A 1 466 ? 6.354 -0.260 13.378 1.00 97.06 466 ASP A CA 1
ATOM 3774 C C . ASP A 1 466 ? 7.635 0.322 13.996 1.00 97.06 466 ASP A C 1
ATOM 3776 O O . ASP A 1 466 ? 8.712 0.255 13.404 1.00 97.06 466 ASP A O 1
ATOM 3780 N N . ARG A 1 467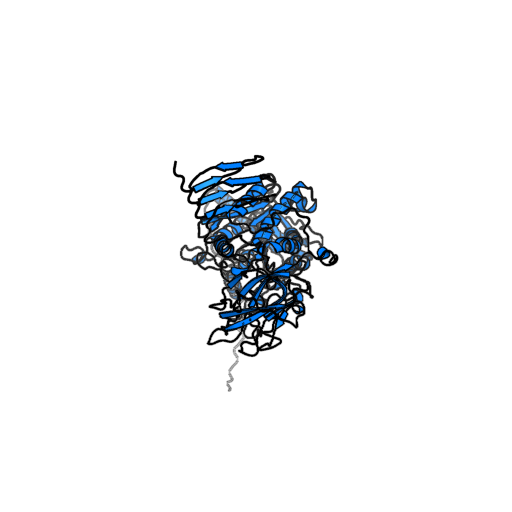 ? 7.561 0.854 15.221 1.00 95.88 467 ARG A N 1
ATOM 3781 C CA . ARG A 1 467 ? 8.728 1.369 15.950 1.00 95.88 467 ARG A CA 1
ATOM 3782 C C . ARG A 1 467 ? 9.347 0.319 16.877 1.00 95.88 467 ARG A C 1
ATOM 3784 O O . ARG A 1 467 ? 8.647 -0.316 17.662 1.00 95.88 467 ARG A O 1
ATOM 3791 N N . THR A 1 468 ? 10.676 0.232 16.881 1.00 95.44 468 THR A N 1
ATOM 3792 C CA . THR A 1 468 ? 11.443 -0.548 17.866 1.00 95.44 468 THR A CA 1
ATOM 3793 C C . THR A 1 468 ? 11.376 0.066 19.261 1.00 95.44 468 THR A C 1
ATOM 3795 O O . THR A 1 468 ? 11.422 1.291 19.442 1.00 95.44 468 THR A O 1
ATOM 3798 N N . ARG A 1 469 ? 11.273 -0.792 20.280 1.00 93.56 469 ARG A N 1
ATOM 3799 C CA . ARG A 1 469 ? 11.221 -0.350 21.679 1.00 93.56 469 ARG A CA 1
ATOM 3800 C C . ARG A 1 469 ? 12.603 0.037 22.196 1.00 93.56 469 ARG A C 1
ATOM 3802 O O . ARG A 1 469 ? 12.732 1.001 22.957 1.00 93.56 469 ARG A O 1
ATOM 3809 N N . SER A 1 470 ? 13.628 -0.705 21.792 1.00 91.88 470 SER A N 1
ATOM 3810 C CA . SER A 1 470 ? 15.015 -0.466 22.178 1.00 91.88 470 SER A CA 1
ATOM 3811 C C . SER A 1 470 ? 15.618 0.723 21.421 1.00 91.88 470 SER A C 1
ATOM 3813 O O . SER A 1 470 ? 15.575 0.810 20.195 1.00 91.88 470 SER A O 1
ATOM 3815 N N . GLN A 1 471 ? 16.217 1.665 22.156 1.00 86.50 471 GLN A N 1
ATOM 3816 C CA . GLN A 1 471 ? 16.826 2.855 21.557 1.00 86.50 471 GLN A CA 1
ATOM 3817 C C . GLN A 1 471 ? 18.044 2.491 20.701 1.00 86.50 471 GLN A C 1
ATOM 3819 O O . GLN A 1 471 ? 18.942 1.791 21.162 1.00 86.50 471 GLN A O 1
ATOM 3824 N N . GLY A 1 472 ? 18.096 3.021 19.477 1.00 85.19 472 GLY A N 1
ATOM 3825 C CA . GLY A 1 472 ? 19.210 2.806 18.548 1.00 85.19 472 GLY A CA 1
ATOM 3826 C C . GLY A 1 472 ? 19.213 1.439 17.860 1.00 85.19 472 GLY A C 1
ATOM 3827 O O . GLY A 1 472 ? 20.159 1.141 17.139 1.00 85.19 472 GLY A O 1
ATOM 3828 N N . VAL A 1 473 ? 18.174 0.622 18.060 1.00 89.94 473 VAL A N 1
ATOM 3829 C CA . VAL A 1 473 ? 18.018 -0.672 17.389 1.00 89.94 473 VAL A CA 1
ATOM 3830 C C . VAL A 1 473 ? 17.187 -0.490 16.121 1.00 89.94 473 VAL A C 1
ATOM 3832 O O . VAL A 1 473 ? 16.086 0.059 16.174 1.00 89.94 473 VAL A O 1
ATOM 3835 N N . SER A 1 474 ? 17.721 -0.942 14.985 1.00 86.12 474 SER A N 1
ATOM 3836 C CA . SER A 1 474 ? 17.091 -0.810 13.665 1.00 86.12 474 SER A CA 1
ATOM 3837 C C . SER A 1 474 ? 16.035 -1.878 13.375 1.00 86.12 474 SER A C 1
ATOM 3839 O O . SER A 1 474 ? 15.088 -1.585 12.647 1.00 86.12 474 SER A O 1
ATOM 3841 N N . ARG A 1 475 ? 16.193 -3.083 13.944 1.00 91.12 475 ARG A N 1
ATOM 3842 C CA . ARG A 1 475 ? 15.286 -4.230 13.798 1.00 91.12 475 ARG A CA 1
ATOM 3843 C C . ARG A 1 475 ? 15.093 -4.931 15.137 1.00 91.12 475 ARG A C 1
ATOM 3845 O O . ARG A 1 475 ? 16.059 -5.386 15.746 1.00 91.12 475 ARG A O 1
ATOM 3852 N N . GLU A 1 476 ? 13.856 -5.010 15.603 1.00 94.19 476 GLU A N 1
ATOM 3853 C CA . GLU A 1 476 ? 13.490 -5.710 16.836 1.00 94.19 476 GLU A CA 1
ATOM 3854 C C . GLU A 1 476 ? 12.001 -6.037 16.810 1.00 94.19 476 GLU A C 1
ATOM 3856 O O . GLU A 1 476 ? 11.167 -5.152 16.604 1.00 94.19 476 GLU A O 1
ATOM 3861 N N . GLN A 1 477 ? 11.660 -7.292 17.100 1.00 94.75 477 GLN A N 1
ATOM 3862 C CA . GLN A 1 477 ? 10.266 -7.678 17.256 1.00 94.75 477 GLN A CA 1
ATOM 3863 C C . GLN A 1 477 ? 9.629 -6.925 18.422 1.00 94.75 477 GLN A C 1
ATOM 3865 O O . GLN A 1 477 ? 9.968 -7.141 19.586 1.00 94.75 477 GLN A O 1
ATOM 3870 N N . THR A 1 478 ? 8.681 -6.048 18.090 1.00 96.88 478 THR A N 1
ATOM 3871 C CA . THR A 1 478 ? 8.022 -5.158 19.049 1.00 96.88 478 THR A CA 1
ATOM 3872 C C . THR A 1 478 ? 6.511 -5.413 19.033 1.00 96.88 478 THR A C 1
ATOM 3874 O O . THR A 1 478 ? 5.764 -4.682 18.381 1.00 96.88 478 THR A O 1
ATOM 3877 N N . PRO A 1 479 ? 6.039 -6.472 19.721 1.00 97.31 479 PRO A N 1
ATOM 3878 C CA . PRO A 1 479 ? 4.640 -6.881 19.669 1.00 97.31 479 PRO A CA 1
ATOM 3879 C C . PRO A 1 479 ? 3.726 -5.892 20.399 1.00 97.31 479 PRO A C 1
ATOM 3881 O O . PRO A 1 479 ? 4.099 -5.291 21.416 1.00 97.31 479 PRO A O 1
ATOM 3884 N N . THR A 1 480 ? 2.492 -5.762 19.914 1.00 98.12 480 THR A N 1
ATOM 3885 C CA . THR A 1 480 ? 1.427 -5.058 20.637 1.00 98.12 480 THR A CA 1
ATOM 3886 C C . THR A 1 480 ? 0.792 -5.957 21.706 1.00 98.12 480 THR A C 1
ATOM 3888 O O . THR A 1 480 ? 0.943 -7.180 21.675 1.00 98.12 480 THR A O 1
ATOM 3891 N N . PRO A 1 481 ? 0.017 -5.390 22.652 1.00 98.12 481 PRO A N 1
ATOM 3892 C CA . PRO A 1 481 ? -0.854 -6.190 23.514 1.00 98.12 481 PRO A CA 1
ATOM 3893 C C . PRO A 1 481 ? -1.835 -7.106 22.756 1.00 98.12 481 PRO A C 1
ATOM 3895 O O . PRO A 1 481 ? -2.224 -8.145 23.285 1.00 98.12 481 PRO A O 1
ATOM 3898 N N . ASP A 1 482 ? -2.202 -6.740 21.525 1.00 98.50 482 ASP A N 1
ATOM 3899 C CA . ASP A 1 482 ? -3.127 -7.459 20.643 1.00 98.50 482 ASP A CA 1
ATOM 3900 C C . ASP A 1 482 ? -2.408 -8.250 19.525 1.00 98.50 482 ASP A C 1
ATOM 3902 O O . ASP A 1 482 ? -3.015 -8.583 18.507 1.00 98.50 482 ASP A O 1
ATOM 3906 N N . ASP A 1 483 ? -1.123 -8.591 19.704 1.00 98.06 483 ASP A N 1
ATOM 3907 C CA . ASP A 1 483 ? -0.276 -9.260 18.694 1.00 98.06 483 ASP A CA 1
ATOM 3908 C C . ASP A 1 483 ? -0.943 -10.490 18.053 1.00 98.06 483 ASP A C 1
ATOM 3910 O O . ASP A 1 483 ? -0.930 -10.666 16.838 1.00 98.06 483 ASP A O 1
ATOM 3914 N N . HIS A 1 484 ? -1.617 -11.311 18.859 1.00 96.44 484 HIS A N 1
ATOM 3915 C CA . HIS A 1 484 ? -2.320 -12.505 18.391 1.00 96.44 484 HIS A CA 1
ATOM 3916 C C . HIS A 1 484 ? -3.468 -12.205 17.410 1.00 96.44 484 HIS A C 1
ATOM 3918 O O . HIS A 1 484 ? -3.709 -13.000 16.499 1.00 96.44 484 HIS A O 1
ATOM 3924 N N . VAL A 1 485 ? -4.172 -11.081 17.579 1.00 97.25 485 VAL A N 1
ATOM 3925 C CA . VAL A 1 485 ? -5.220 -10.637 16.647 1.00 97.25 485 VAL A CA 1
ATOM 3926 C C . VAL A 1 485 ? -4.574 -10.040 15.403 1.00 97.25 485 VAL A C 1
ATOM 3928 O O . VAL A 1 485 ? -4.965 -10.387 14.294 1.00 97.25 485 VAL A O 1
ATOM 3931 N N . PHE A 1 486 ? -3.541 -9.209 15.556 1.00 98.56 486 PHE A N 1
ATOM 3932 C CA . PHE A 1 486 ? -2.829 -8.620 14.418 1.00 98.56 486 PHE A CA 1
ATOM 3933 C C . PHE A 1 486 ? -2.222 -9.668 13.485 1.00 98.56 486 PHE A C 1
ATOM 3935 O O . PHE A 1 486 ? -2.390 -9.569 12.272 1.00 98.56 486 PHE A O 1
ATOM 3942 N N . ARG A 1 487 ? -1.595 -10.712 14.035 1.00 97.62 487 ARG A N 1
ATOM 3943 C CA . ARG A 1 487 ? -1.058 -11.830 13.245 1.00 97.62 487 ARG A CA 1
ATOM 3944 C C . ARG A 1 487 ? -2.154 -12.578 12.495 1.00 97.62 487 ARG A C 1
ATOM 3946 O O . ARG A 1 487 ? -1.964 -12.917 11.332 1.00 97.62 487 ARG A O 1
ATOM 3953 N N . TRP A 1 488 ? -3.313 -12.789 13.125 1.00 96.62 488 TRP A N 1
ATOM 3954 C CA . TRP A 1 488 ? -4.474 -13.381 12.454 1.00 96.62 488 TRP A CA 1
ATOM 3955 C C . TRP A 1 488 ? -4.972 -12.502 11.302 1.00 96.62 488 TRP A C 1
ATOM 3957 O O . TRP A 1 488 ? -5.162 -12.992 10.191 1.00 96.62 488 TRP A O 1
ATOM 3967 N N . LEU A 1 489 ? -5.154 -11.203 11.551 1.00 98.19 489 LEU A N 1
ATOM 3968 C CA . LEU A 1 489 ? -5.607 -10.242 10.545 1.00 98.19 489 LEU A CA 1
ATOM 3969 C C . LEU A 1 489 ? -4.630 -10.174 9.363 1.00 98.19 489 LEU A C 1
ATOM 3971 O O . LEU A 1 489 ? -5.061 -10.260 8.214 1.00 98.19 489 LEU A O 1
ATOM 3975 N N . ALA A 1 490 ? -3.325 -10.101 9.632 1.00 98.44 490 ALA A N 1
ATOM 3976 C CA . ALA A 1 490 ? -2.296 -10.075 8.597 1.00 98.44 490 ALA A CA 1
ATOM 3977 C C . ALA A 1 490 ? -2.295 -11.367 7.769 1.00 98.44 490 ALA A C 1
ATOM 3979 O O . ALA A 1 490 ? -2.343 -11.323 6.538 1.00 98.44 490 ALA A O 1
ATOM 3980 N N . PHE A 1 491 ? -2.340 -12.519 8.441 1.00 97.88 491 PHE A N 1
ATOM 3981 C CA . PHE A 1 491 ? -2.382 -13.817 7.777 1.00 97.88 491 PHE A CA 1
ATOM 3982 C C . PHE A 1 491 ? -3.668 -14.016 6.965 1.00 97.88 491 PHE A C 1
ATOM 3984 O O . PHE A 1 491 ? -3.626 -14.622 5.896 1.00 97.88 491 PHE A O 1
ATOM 3991 N N . SER A 1 492 ? -4.808 -13.478 7.413 1.00 97.25 492 SER A N 1
ATOM 3992 C CA . SER A 1 492 ? -6.077 -13.581 6.678 1.00 97.25 492 SER A CA 1
ATOM 3993 C C . SER A 1 492 ? -6.008 -12.943 5.289 1.00 97.25 492 SER A C 1
ATOM 3995 O O . SER A 1 492 ? -6.587 -13.485 4.358 1.00 97.25 492 SER A O 1
ATOM 3997 N N . TYR A 1 493 ? -5.247 -11.854 5.136 1.00 98.62 493 TYR A N 1
ATOM 3998 C CA . TYR A 1 493 ? -5.005 -11.220 3.841 1.00 98.62 493 TYR A CA 1
ATOM 3999 C C . TYR A 1 493 ? -3.929 -11.965 3.039 1.00 98.62 493 TYR A C 1
ATOM 4001 O O . TYR A 1 493 ? -4.108 -12.238 1.848 1.00 98.62 493 TYR A O 1
ATOM 4009 N N . ALA A 1 494 ? -2.807 -12.304 3.685 1.00 98.25 494 ALA A N 1
ATOM 4010 C CA . ALA A 1 494 ? -1.656 -12.920 3.024 1.00 98.25 494 ALA A CA 1
ATOM 4011 C C . ALA A 1 494 ? -1.958 -14.330 2.488 1.00 98.25 494 ALA A C 1
ATOM 4013 O O . ALA A 1 494 ? -1.552 -14.677 1.379 1.00 98.25 494 ALA A O 1
ATOM 4014 N N . SER A 1 495 ? -2.705 -15.135 3.246 1.00 97.56 495 SER A N 1
ATOM 4015 C CA . SER A 1 495 ? -3.051 -16.518 2.882 1.00 97.56 495 SER A CA 1
ATOM 4016 C C . SER A 1 495 ? -4.063 -16.627 1.740 1.00 97.56 495 SER A C 1
ATOM 4018 O O . SER A 1 495 ? -4.089 -17.642 1.046 1.00 97.56 495 SER A O 1
ATOM 4020 N N . THR A 1 496 ? -4.875 -15.594 1.509 1.00 97.50 496 THR A N 1
ATOM 4021 C CA . THR A 1 496 ? -5.830 -15.538 0.390 1.00 97.50 496 THR A CA 1
ATOM 4022 C C . THR A 1 496 ? -5.265 -14.828 -0.836 1.00 97.50 496 THR A C 1
ATOM 4024 O O . THR A 1 496 ? -5.858 -14.910 -1.913 1.00 97.50 496 THR A O 1
ATOM 4027 N N . HIS A 1 497 ? -4.121 -14.149 -0.696 1.00 97.75 497 HIS A N 1
ATOM 4028 C CA . HIS A 1 497 ? -3.437 -13.516 -1.817 1.00 97.75 497 HIS A CA 1
ATOM 4029 C C . HIS A 1 497 ? -2.711 -14.599 -2.607 1.00 97.75 497 HIS A C 1
ATOM 4031 O O . HIS A 1 497 ? -1.964 -15.393 -2.033 1.00 97.75 497 HIS A O 1
ATOM 4037 N N . ARG A 1 498 ? -2.877 -14.623 -3.934 1.00 94.31 498 ARG A N 1
ATOM 4038 C CA . ARG A 1 498 ? -2.398 -15.744 -4.771 1.00 94.31 498 ARG A CA 1
ATOM 4039 C C . ARG A 1 498 ? -0.901 -16.020 -4.655 1.00 94.31 498 ARG A C 1
ATOM 4041 O O . ARG A 1 498 ? -0.483 -17.158 -4.844 1.00 94.31 498 ARG A O 1
ATOM 4048 N N . LEU A 1 499 ? -0.113 -14.981 -4.379 1.00 94.00 499 LEU A N 1
ATOM 4049 C CA . LEU A 1 499 ? 1.347 -15.049 -4.403 1.00 94.00 499 LEU A CA 1
ATOM 4050 C C . LEU A 1 499 ? 2.025 -14.831 -3.040 1.00 94.00 499 LEU A C 1
ATOM 4052 O O . LEU A 1 499 ? 3.144 -15.294 -2.880 1.00 94.00 499 LEU A O 1
ATOM 4056 N N . MET A 1 500 ? 1.412 -14.174 -2.041 1.00 95.94 500 MET A N 1
ATOM 4057 C CA . MET A 1 500 ? 2.163 -13.719 -0.842 1.00 95.94 500 MET A CA 1
ATOM 4058 C C . MET A 1 500 ? 2.788 -14.886 -0.069 1.00 95.94 500 MET A C 1
ATOM 4060 O O . MET A 1 500 ? 3.917 -14.775 0.410 1.00 95.94 500 MET A O 1
ATOM 4064 N N . THR A 1 501 ? 2.064 -16.004 -0.010 1.00 94.81 501 THR A N 1
ATOM 4065 C CA . THR A 1 501 ? 2.435 -17.235 0.698 1.00 94.81 501 THR A CA 1
ATOM 4066 C C . THR A 1 501 ? 2.971 -18.338 -0.225 1.00 94.81 501 THR A C 1
ATOM 4068 O O . THR A 1 501 ? 3.305 -19.421 0.255 1.00 94.81 501 THR A O 1
ATOM 4071 N N . ASP A 1 502 ? 3.079 -18.110 -1.544 1.00 92.69 502 ASP A N 1
ATOM 4072 C CA . ASP A 1 502 ? 3.593 -19.141 -2.459 1.00 92.69 502 ASP A CA 1
ATOM 4073 C C . ASP A 1 502 ? 5.113 -19.275 -2.307 1.00 92.69 502 ASP A C 1
ATOM 4075 O O . ASP A 1 502 ? 5.877 -18.444 -2.790 1.00 92.69 502 ASP A O 1
ATOM 4079 N N . ALA A 1 503 ? 5.566 -20.372 -1.701 1.00 89.12 503 ALA A N 1
ATOM 4080 C CA . ALA A 1 503 ? 6.985 -20.674 -1.506 1.00 89.12 503 ALA A CA 1
ATOM 4081 C C . ALA A 1 503 ? 7.795 -20.829 -2.812 1.00 89.12 503 ALA A C 1
ATOM 4083 O O . ALA A 1 503 ? 9.022 -20.910 -2.769 1.00 89.12 503 ALA A O 1
ATOM 4084 N N . ARG A 1 504 ? 7.136 -20.924 -3.975 1.00 87.75 504 ARG A N 1
ATOM 4085 C CA . ARG A 1 504 ? 7.793 -21.006 -5.291 1.00 87.75 504 ARG A CA 1
ATOM 4086 C C . ARG A 1 504 ? 7.988 -19.640 -5.936 1.00 87.75 504 ARG A C 1
ATOM 4088 O O . ARG A 1 504 ? 8.636 -19.574 -6.982 1.00 87.75 504 ARG A O 1
ATOM 4095 N N . ARG A 1 505 ? 7.405 -18.575 -5.375 1.00 89.56 505 ARG A N 1
ATOM 4096 C CA . ARG A 1 505 ? 7.547 -17.237 -5.945 1.00 89.56 505 ARG A CA 1
ATOM 4097 C C . ARG A 1 505 ? 8.993 -16.768 -5.870 1.00 89.56 505 ARG A C 1
ATOM 4099 O O . ARG A 1 505 ? 9.768 -17.166 -5.002 1.00 89.56 505 ARG A O 1
ATOM 4106 N N . ARG A 1 506 ? 9.320 -15.828 -6.744 1.00 90.19 506 ARG A N 1
ATOM 4107 C CA . ARG A 1 506 ? 10.555 -15.064 -6.649 1.00 90.19 506 ARG A CA 1
ATOM 4108 C C . ARG A 1 506 ? 10.445 -13.990 -5.552 1.00 90.19 506 ARG A C 1
ATOM 4110 O O . ARG A 1 506 ? 9.395 -13.375 -5.368 1.00 90.19 506 ARG A O 1
ATOM 4117 N N . VAL A 1 507 ? 11.548 -13.750 -4.848 1.00 91.88 507 VAL A N 1
ATOM 4118 C CA . VAL A 1 507 ? 11.712 -12.618 -3.920 1.00 91.88 507 VAL A CA 1
ATOM 4119 C C . VAL A 1 507 ? 11.775 -11.300 -4.701 1.00 91.88 507 VAL A C 1
ATOM 4121 O O . VAL A 1 507 ? 12.479 -11.243 -5.708 1.00 91.88 507 VAL A O 1
ATOM 4124 N N . CYS A 1 508 ? 11.085 -10.246 -4.243 1.00 92.00 508 CYS A N 1
ATOM 4125 C CA . CYS A 1 508 ? 11.092 -8.950 -4.932 1.00 92.00 508 CYS A CA 1
ATOM 4126 C C . CYS A 1 508 ? 12.512 -8.366 -5.003 1.00 92.00 508 CYS A C 1
ATOM 4128 O O . CYS A 1 508 ? 13.039 -8.154 -6.098 1.00 92.00 508 CYS A O 1
ATOM 4130 N N . HIS A 1 509 ? 13.154 -8.175 -3.841 1.00 91.12 509 HIS A N 1
ATOM 4131 C CA . HIS A 1 509 ? 14.475 -7.537 -3.752 1.00 91.12 509 HIS A CA 1
ATOM 4132 C C . HIS A 1 509 ? 15.508 -8.386 -3.016 1.00 91.12 509 HIS A C 1
ATOM 4134 O O . HIS A 1 509 ? 16.474 -8.836 -3.639 1.00 91.12 509 HIS A O 1
ATOM 4140 N N . THR A 1 510 ? 15.322 -8.587 -1.708 1.00 86.00 510 THR A N 1
ATOM 4141 C CA . THR A 1 510 ? 16.312 -9.235 -0.826 1.00 86.00 510 THR A CA 1
ATOM 4142 C C . THR A 1 510 ? 15.691 -10.195 0.187 1.00 86.00 510 THR A C 1
ATOM 4144 O O . THR A 1 510 ? 16.198 -11.304 0.352 1.00 86.00 510 THR A O 1
ATOM 4147 N N . GLU A 1 511 ? 14.596 -9.807 0.843 1.00 87.69 511 GLU A N 1
ATOM 4148 C CA . GLU A 1 511 ? 13.994 -10.558 1.950 1.00 87.69 511 GLU A CA 1
ATOM 4149 C C . GLU A 1 511 ? 12.831 -11.453 1.494 1.00 87.69 511 GLU A C 1
ATOM 4151 O O . GLU A 1 511 ? 11.951 -11.053 0.734 1.00 87.69 511 GLU A O 1
ATOM 4156 N N . ASP A 1 512 ? 12.835 -12.704 1.953 1.00 90.31 512 ASP A N 1
ATOM 4157 C CA . ASP A 1 512 ? 11.868 -13.724 1.549 1.00 90.31 512 ASP A CA 1
ATOM 4158 C C . ASP A 1 512 ? 10.741 -13.873 2.577 1.00 90.31 512 ASP A C 1
ATOM 4160 O O . ASP A 1 512 ? 10.751 -14.779 3.414 1.00 90.31 512 ASP A O 1
ATOM 4164 N N . PHE A 1 513 ? 9.750 -12.985 2.492 1.00 92.94 513 PHE A N 1
ATOM 4165 C CA . PHE A 1 513 ? 8.603 -12.971 3.407 1.00 92.94 513 PHE A CA 1
ATOM 4166 C C . PHE A 1 513 ? 7.692 -14.200 3.296 1.00 92.94 513 PHE A C 1
ATOM 4168 O O . PHE A 1 513 ? 6.917 -14.464 4.213 1.00 92.94 513 PHE A O 1
ATOM 4175 N N . ALA A 1 514 ? 7.773 -14.990 2.217 1.00 91.25 514 ALA A N 1
ATOM 4176 C CA . ALA A 1 514 ? 6.969 -16.211 2.095 1.00 91.25 514 ALA A CA 1
ATOM 4177 C C . ALA A 1 514 ? 7.356 -17.264 3.151 1.00 91.25 514 ALA A C 1
ATOM 4179 O O . ALA A 1 514 ? 6.532 -18.100 3.516 1.00 91.25 514 ALA A O 1
ATOM 4180 N N . LYS A 1 515 ? 8.584 -17.199 3.689 1.00 89.50 515 LYS A N 1
ATOM 4181 C CA . LYS A 1 515 ? 9.037 -18.048 4.806 1.00 89.50 515 LYS A CA 1
ATOM 4182 C C . LYS A 1 515 ? 8.358 -17.725 6.135 1.00 89.50 515 LYS A C 1
ATOM 4184 O O . LYS A 1 515 ? 8.353 -18.576 7.020 1.00 89.50 515 LYS A O 1
ATOM 4189 N N . GLU A 1 516 ? 7.803 -16.525 6.264 1.00 87.81 516 GLU A N 1
ATOM 4190 C CA . GLU A 1 516 ? 7.073 -16.039 7.442 1.00 87.81 516 GLU A CA 1
ATOM 4191 C C . GLU A 1 516 ? 5.581 -15.863 7.123 1.00 87.81 516 GLU A C 1
ATOM 4193 O O . GLU A 1 516 ? 4.920 -14.922 7.569 1.00 87.81 516 GLU A O 1
ATOM 4198 N N . ASP A 1 517 ? 5.046 -16.769 6.298 1.00 93.56 517 ASP A N 1
ATOM 4199 C CA . ASP A 1 517 ? 3.636 -16.800 5.906 1.00 93.56 517 ASP A CA 1
ATOM 4200 C C . ASP A 1 517 ? 3.145 -15.491 5.249 1.00 93.56 517 ASP A C 1
ATOM 4202 O O . ASP A 1 517 ? 1.962 -15.152 5.304 1.00 93.56 517 ASP A O 1
ATOM 4206 N N . GLY A 1 518 ? 4.050 -14.739 4.611 1.00 95.06 518 GLY A N 1
ATOM 4207 C CA . GLY A 1 518 ? 3.734 -13.471 3.950 1.00 95.06 518 GLY A CA 1
ATOM 4208 C C . GLY A 1 518 ? 3.402 -12.333 4.918 1.00 95.06 518 GLY A C 1
ATOM 4209 O O . GLY A 1 518 ? 2.760 -11.361 4.514 1.00 95.06 518 GLY A O 1
ATOM 4210 N N . THR A 1 519 ? 3.818 -12.435 6.184 1.00 97.12 519 THR A N 1
ATOM 4211 C CA . THR A 1 519 ? 3.544 -11.432 7.222 1.00 97.12 519 THR A CA 1
ATOM 4212 C C . THR A 1 519 ? 4.803 -11.063 7.993 1.00 97.12 519 THR A C 1
ATOM 4214 O O . THR A 1 519 ? 5.695 -11.890 8.140 1.00 97.12 519 THR A O 1
ATOM 4217 N N . ILE A 1 520 ? 4.871 -9.838 8.521 1.00 96.69 520 ILE A N 1
ATOM 4218 C CA . ILE A 1 520 ? 5.983 -9.417 9.384 1.00 96.69 520 ILE A CA 1
ATOM 4219 C C . ILE A 1 520 ? 5.556 -8.319 10.368 1.00 96.69 520 ILE A C 1
ATOM 4221 O O . ILE A 1 520 ? 4.728 -7.463 10.057 1.00 96.69 520 ILE A O 1
ATOM 4225 N N . ASN A 1 521 ? 6.125 -8.312 11.575 1.00 97.19 521 ASN A N 1
ATOM 4226 C CA . ASN A 1 521 ? 5.980 -7.171 12.484 1.00 97.19 521 ASN A CA 1
ATOM 4227 C C . ASN A 1 521 ? 6.787 -5.981 11.935 1.00 97.19 521 ASN A C 1
ATOM 4229 O O . ASN A 1 521 ? 7.965 -6.145 11.622 1.00 97.19 521 ASN A O 1
ATOM 4233 N N . GLY A 1 522 ? 6.196 -4.786 11.864 1.00 95.62 522 GLY A N 1
ATOM 4234 C CA . GLY A 1 522 ? 6.826 -3.629 11.214 1.00 95.62 522 GLY A CA 1
ATOM 4235 C C . GLY A 1 522 ? 8.223 -3.299 11.749 1.00 95.62 522 GLY A C 1
ATOM 4236 O O . GLY A 1 522 ? 9.182 -3.230 10.983 1.00 95.62 522 GLY A O 1
ATOM 4237 N N . ALA A 1 523 ? 8.380 -3.241 13.073 1.00 95.81 523 ALA A N 1
ATOM 4238 C CA . ALA A 1 523 ? 9.665 -2.996 13.730 1.00 95.81 523 ALA A CA 1
ATOM 4239 C C . ALA A 1 523 ? 10.705 -4.119 13.527 1.00 95.81 523 ALA A C 1
ATOM 4241 O O . ALA A 1 523 ? 11.904 -3.882 13.692 1.00 95.81 523 ALA A O 1
ATOM 4242 N N . SER A 1 524 ? 10.271 -5.335 13.171 1.00 94.06 524 SER A N 1
ATOM 4243 C CA . SER A 1 524 ? 11.164 -6.451 12.810 1.00 94.06 524 SER A CA 1
ATOM 4244 C C . SER A 1 524 ? 11.726 -6.304 11.399 1.00 94.06 524 SER A C 1
ATOM 4246 O O . SER A 1 524 ? 12.847 -6.752 11.140 1.00 94.06 524 SER A O 1
ATOM 4248 N N . TRP A 1 525 ? 10.964 -5.673 10.503 1.00 92.31 525 TRP A N 1
ATOM 4249 C CA . TRP A 1 525 ? 11.415 -5.368 9.152 1.00 92.31 525 TRP A CA 1
ATOM 4250 C C . TRP A 1 525 ? 12.341 -4.153 9.157 1.00 92.31 525 TRP A C 1
ATOM 4252 O O . TRP A 1 525 ? 13.529 -4.283 8.868 1.00 92.31 525 TRP A O 1
ATOM 4262 N N . HIS A 1 526 ? 11.816 -2.994 9.566 1.00 88.06 526 HIS A N 1
ATOM 4263 C CA . HIS A 1 526 ? 12.578 -1.768 9.763 1.00 88.06 526 HIS A CA 1
ATOM 4264 C C . HIS A 1 526 ? 11.857 -0.820 10.733 1.00 88.06 526 HIS A C 1
ATOM 4266 O O . HIS A 1 526 ? 10.669 -0.533 10.596 1.00 88.06 526 HIS A O 1
ATOM 4272 N N . THR A 1 527 ? 12.585 -0.277 11.711 1.00 92.19 527 THR A N 1
ATOM 4273 C CA . THR A 1 527 ? 12.007 0.679 12.668 1.00 92.19 527 THR A CA 1
ATOM 4274 C C . THR A 1 527 ? 11.522 1.959 11.982 1.00 92.19 527 THR A C 1
ATOM 4276 O O . THR A 1 527 ? 12.284 2.625 11.277 1.00 92.19 527 THR A O 1
ATOM 4279 N N . ALA A 1 528 ? 10.266 2.336 12.215 1.00 91.50 528 ALA A N 1
ATOM 4280 C CA . ALA A 1 528 ? 9.678 3.563 11.698 1.00 91.50 528 ALA A CA 1
ATOM 4281 C C . ALA A 1 528 ? 8.829 4.261 12.769 1.00 91.50 528 ALA A C 1
ATOM 4283 O O . ALA A 1 528 ? 7.869 3.713 13.302 1.00 91.50 528 ALA A O 1
ATOM 4284 N N . ALA A 1 529 ? 9.198 5.497 13.108 1.00 93.44 529 ALA A N 1
ATOM 4285 C CA . ALA A 1 529 ? 8.440 6.322 14.041 1.00 93.44 529 ALA A CA 1
ATOM 4286 C C . ALA A 1 529 ? 7.381 7.147 13.304 1.00 93.44 529 ALA A C 1
ATOM 4288 O O . ALA A 1 529 ? 7.606 7.576 12.175 1.00 93.44 529 ALA A O 1
ATOM 4289 N N . GLY A 1 530 ? 6.260 7.425 13.977 1.00 95.19 530 GLY A N 1
ATOM 4290 C CA . GLY A 1 530 ? 5.197 8.248 13.398 1.00 95.19 530 GLY A CA 1
ATOM 4291 C C . GLY A 1 530 ? 4.469 7.563 12.243 1.00 95.19 530 GLY A C 1
ATOM 4292 O O . GLY A 1 530 ? 4.019 8.248 11.325 1.00 95.19 530 GLY A O 1
ATOM 4293 N N . SER A 1 531 ? 4.379 6.228 12.268 1.00 97.12 531 SER A N 1
ATOM 4294 C CA . SER A 1 531 ? 3.628 5.480 11.268 1.00 97.12 531 SER A CA 1
ATOM 4295 C C . SER A 1 531 ? 2.120 5.659 11.446 1.00 97.12 531 SER A C 1
ATOM 4297 O O . SER A 1 531 ? 1.610 5.880 12.553 1.00 97.12 531 SER A O 1
ATOM 4299 N N . MET A 1 532 ? 1.391 5.547 10.339 1.00 97.50 532 MET A N 1
ATOM 4300 C CA . MET A 1 532 ? -0.069 5.596 10.342 1.00 97.50 532 MET A CA 1
ATOM 4301 C C . MET A 1 532 ? -0.689 4.429 11.134 1.00 97.50 532 MET A C 1
ATOM 4303 O O . MET A 1 532 ? -1.647 4.650 11.876 1.00 97.50 532 MET A O 1
ATOM 4307 N N . ASN A 1 533 ? -0.098 3.227 11.051 1.00 97.19 533 ASN A N 1
ATOM 4308 C CA . ASN A 1 533 ? -0.595 2.035 11.747 1.00 97.19 533 ASN A CA 1
ATOM 4309 C C . ASN A 1 533 ? -0.543 2.208 13.268 1.00 97.19 533 ASN A C 1
ATOM 4311 O O . ASN A 1 533 ? -1.548 2.037 13.964 1.00 97.19 533 ASN A O 1
ATOM 4315 N N . ASP A 1 534 ? 0.630 2.596 13.778 1.00 98.31 534 ASP A N 1
ATOM 4316 C CA . ASP A 1 534 ? 0.854 2.783 15.208 1.00 98.31 534 ASP A CA 1
ATOM 4317 C C . ASP A 1 534 ? -0.016 3.927 15.734 1.00 98.31 534 ASP A C 1
ATOM 4319 O O . ASP A 1 534 ? -0.600 3.817 16.814 1.00 98.31 534 ASP A O 1
ATOM 4323 N N . PHE A 1 535 ? -0.181 5.002 14.956 1.00 98.50 535 PHE A N 1
ATOM 4324 C CA . PHE A 1 535 ? -1.103 6.082 15.300 1.00 98.50 535 PHE A CA 1
ATOM 4325 C C . PHE A 1 535 ? -2.553 5.599 15.398 1.00 98.50 535 PHE A C 1
ATOM 4327 O O . PHE A 1 535 ? -3.224 5.905 16.387 1.00 98.50 535 PHE A O 1
ATOM 4334 N N . SER A 1 536 ? -3.033 4.839 14.410 1.00 98.19 536 SER A N 1
ATOM 4335 C CA . SER A 1 536 ? -4.396 4.304 14.395 1.00 98.19 536 SER A CA 1
ATOM 4336 C C . SER A 1 536 ? -4.679 3.492 15.660 1.00 98.19 536 SER A C 1
ATOM 4338 O O . SER A 1 536 ? -5.651 3.776 16.366 1.00 98.19 536 SER A O 1
ATOM 4340 N N . TYR A 1 537 ? -3.781 2.564 15.998 1.00 98.56 537 TYR A N 1
ATOM 4341 C CA . TYR A 1 537 ? -3.915 1.695 17.166 1.00 98.56 537 TYR A CA 1
ATOM 4342 C C . TYR A 1 537 ? -3.782 2.454 18.496 1.00 98.56 537 TYR A C 1
ATOM 4344 O O . TYR A 1 537 ? -4.529 2.216 19.441 1.00 98.56 537 TYR A O 1
ATOM 4352 N N . LEU A 1 538 ? -2.848 3.404 18.600 1.00 98.44 538 LEU A N 1
ATOM 4353 C CA . LEU A 1 538 ? -2.582 4.108 19.859 1.00 98.44 538 LEU A CA 1
ATOM 4354 C C . LEU A 1 538 ? -3.565 5.248 20.143 1.00 98.44 538 LEU A C 1
ATOM 4356 O O . LEU A 1 538 ? -3.831 5.547 21.314 1.00 98.44 538 LEU A O 1
ATOM 4360 N N . HIS A 1 539 ? -4.086 5.907 19.107 1.00 98.19 539 HIS A N 1
ATOM 4361 C CA . HIS A 1 539 ? -4.933 7.093 19.243 1.00 98.19 539 HIS A CA 1
ATOM 4362 C C . HIS A 1 539 ? -6.434 6.811 19.109 1.00 98.19 539 HIS A C 1
ATOM 4364 O O . HIS A 1 539 ? -7.237 7.557 19.670 1.00 98.19 539 HIS A O 1
ATOM 4370 N N . THR A 1 540 ? -6.821 5.749 18.403 1.00 98.44 540 THR A N 1
ATOM 4371 C CA . THR A 1 540 ? -8.229 5.429 18.116 1.00 98.44 540 THR A CA 1
ATOM 4372 C C . THR A 1 540 ? -8.582 4.011 18.585 1.00 98.44 540 THR A C 1
ATOM 4374 O O . THR A 1 540 ? -7.829 3.409 19.346 1.00 98.44 540 THR A O 1
ATOM 4377 N N . ASN A 1 541 ? -9.749 3.489 18.190 1.00 98.50 541 ASN A N 1
ATOM 4378 C CA . ASN A 1 541 ? -10.094 2.069 18.355 1.00 98.50 541 ASN A CA 1
ATOM 4379 C C . ASN A 1 541 ? -9.616 1.198 17.175 1.00 98.50 541 ASN A C 1
ATOM 4381 O O . ASN A 1 541 ? -9.705 -0.025 17.253 1.00 98.50 541 ASN A O 1
ATOM 4385 N N . CYS A 1 542 ? -9.175 1.814 16.074 1.00 98.75 542 CYS A N 1
ATOM 4386 C CA . CYS A 1 542 ? -8.992 1.146 14.793 1.00 98.75 542 CYS A CA 1
ATOM 4387 C C . CYS A 1 542 ? -7.695 0.340 14.750 1.00 98.75 542 CYS A C 1
ATOM 4389 O O . CYS A 1 542 ? -6.600 0.895 14.890 1.00 98.75 542 CYS A O 1
ATOM 4391 N N . PHE A 1 543 ? -7.815 -0.957 14.472 1.00 98.75 543 PHE A N 1
ATOM 4392 C CA . PHE A 1 543 ? -6.667 -1.815 14.191 1.00 98.75 543 PHE A CA 1
ATOM 4393 C C . PHE A 1 543 ? -6.294 -1.625 12.726 1.00 98.75 543 PHE A C 1
ATOM 4395 O O . PHE A 1 543 ? -7.131 -1.832 11.854 1.00 98.75 543 PHE A O 1
ATOM 4402 N N . GLU A 1 544 ? -5.065 -1.197 12.447 1.00 97.94 544 GLU A N 1
ATOM 4403 C CA . GLU A 1 544 ? -4.629 -0.905 11.081 1.00 97.94 544 GLU A CA 1
ATOM 4404 C C . GLU A 1 544 ? -3.401 -1.720 10.679 1.00 97.94 544 GLU A C 1
ATOM 4406 O O . GLU A 1 544 ? -2.481 -1.900 11.478 1.00 97.94 544 GLU A O 1
ATOM 4411 N N . LEU A 1 545 ? -3.421 -2.217 9.439 1.00 98.44 545 LEU A N 1
ATOM 4412 C CA . LEU A 1 545 ? -2.331 -2.950 8.792 1.00 98.44 545 LEU A CA 1
ATOM 4413 C C . LEU A 1 545 ? -1.836 -2.214 7.545 1.00 98.44 545 LEU A C 1
ATOM 4415 O O . LEU A 1 545 ? -2.642 -1.575 6.860 1.00 98.44 545 LEU A O 1
ATOM 4419 N N . SER A 1 546 ? -0.565 -2.408 7.181 1.00 98.00 546 SER A N 1
ATOM 4420 C CA . SER A 1 546 ? -0.067 -2.070 5.839 1.00 98.00 546 SER A CA 1
ATOM 4421 C C . SER A 1 546 ? 0.055 -3.326 4.982 1.00 98.00 546 SER A C 1
ATOM 4423 O O . SER A 1 546 ? 0.652 -4.317 5.391 1.00 98.00 546 SER A O 1
ATOM 4425 N N . MET A 1 547 ? -0.490 -3.288 3.772 1.00 98.44 547 MET A N 1
ATOM 4426 C CA . MET A 1 547 ? -0.430 -4.384 2.805 1.00 98.44 547 MET A CA 1
ATOM 4427 C C . MET A 1 547 ? 0.405 -3.932 1.615 1.00 98.44 547 MET A C 1
ATOM 4429 O O . MET A 1 547 ? -0.008 -3.038 0.878 1.00 98.44 547 MET A O 1
ATOM 4433 N N . TYR A 1 548 ? 1.567 -4.547 1.423 1.00 98.06 548 TYR A N 1
ATOM 4434 C CA . TYR A 1 548 ? 2.407 -4.331 0.252 1.00 98.06 548 TYR A CA 1
ATOM 4435 C C . TYR A 1 548 ? 1.946 -5.296 -0.836 1.00 98.06 548 TYR A C 1
ATOM 4437 O O . TYR A 1 548 ? 2.167 -6.501 -0.736 1.00 98.06 548 TYR A O 1
ATOM 4445 N N . VAL A 1 549 ? 1.212 -4.773 -1.818 1.00 97.06 549 VAL A N 1
ATOM 4446 C CA . VAL A 1 549 ? 0.388 -5.578 -2.740 1.00 97.06 549 VAL A CA 1
ATOM 4447 C C . VAL A 1 549 ? 1.098 -5.988 -4.034 1.00 97.06 549 VAL A C 1
ATOM 4449 O O . VAL A 1 549 ? 0.483 -6.631 -4.876 1.00 97.06 549 VAL A O 1
ATOM 4452 N N . GLY A 1 550 ? 2.375 -5.637 -4.209 1.00 94.12 550 GLY A N 1
ATOM 4453 C CA . GLY A 1 550 ? 3.129 -5.935 -5.428 1.00 94.12 550 GLY A CA 1
ATOM 4454 C C . GLY A 1 550 ? 4.569 -5.416 -5.396 1.00 94.12 550 GLY A C 1
ATOM 4455 O O . GLY A 1 550 ? 4.850 -4.375 -4.796 1.00 94.12 550 GLY A O 1
ATOM 4456 N N . CYS A 1 551 ? 5.481 -6.141 -6.058 1.00 93.12 551 CYS A N 1
ATOM 4457 C CA . CYS A 1 551 ? 6.903 -5.778 -6.145 1.00 93.12 551 CYS A CA 1
ATOM 4458 C C . CYS A 1 551 ? 7.135 -4.493 -6.955 1.00 93.12 551 CYS A C 1
ATOM 4460 O O . CYS A 1 551 ? 8.009 -3.699 -6.608 1.00 93.12 551 CYS A O 1
ATOM 4462 N N . ASP A 1 552 ? 6.366 -4.304 -8.028 1.00 94.81 552 ASP A N 1
ATOM 4463 C CA . ASP A 1 552 ? 6.367 -3.077 -8.818 1.00 94.81 552 ASP A CA 1
ATOM 4464 C C . ASP A 1 552 ? 5.466 -2.042 -8.132 1.00 94.81 552 ASP A C 1
ATOM 4466 O O . ASP A 1 552 ? 4.293 -2.299 -7.844 1.00 94.81 552 ASP A O 1
ATOM 4470 N N . LYS A 1 553 ? 6.025 -0.868 -7.829 1.00 95.38 553 LYS A N 1
ATOM 4471 C CA . LYS A 1 553 ? 5.270 0.228 -7.210 1.00 95.38 553 LYS A CA 1
ATOM 4472 C C . LYS A 1 553 ? 4.233 0.800 -8.169 1.00 95.38 553 LYS A C 1
ATOM 4474 O O . LYS A 1 553 ? 3.143 1.178 -7.733 1.00 95.38 553 LYS A O 1
ATOM 4479 N N . PHE A 1 554 ? 4.556 0.850 -9.453 1.00 96.31 554 PHE A N 1
ATOM 4480 C CA . PHE A 1 554 ? 3.724 1.413 -10.496 1.00 96.31 554 PHE A CA 1
ATOM 4481 C C . PHE A 1 554 ? 3.694 0.434 -11.675 1.00 96.31 554 PHE A C 1
ATOM 4483 O O . PHE A 1 554 ? 4.306 0.727 -12.693 1.00 96.31 554 PHE A O 1
ATOM 4490 N N . PRO A 1 555 ? 2.954 -0.688 -11.574 1.00 95.44 555 PRO A N 1
ATOM 4491 C CA . PRO A 1 555 ? 2.877 -1.680 -12.644 1.00 95.44 555 PRO A CA 1
ATOM 4492 C C . PRO A 1 555 ? 2.198 -1.119 -13.888 1.00 95.44 555 PRO A C 1
ATOM 4494 O O . PRO A 1 555 ? 1.274 -0.315 -13.775 1.00 95.44 555 PRO A O 1
ATOM 4497 N N . HIS A 1 556 ? 2.619 -1.580 -15.064 1.00 94.19 556 HIS A N 1
ATOM 4498 C CA . HIS A 1 556 ? 2.045 -1.168 -16.344 1.00 94.19 556 HIS A CA 1
ATOM 4499 C C . HIS A 1 556 ? 0.568 -1.592 -16.477 1.00 94.19 556 HIS A C 1
ATOM 4501 O O . HIS A 1 556 ? 0.152 -2.640 -15.976 1.00 94.19 556 HIS A O 1
ATOM 4507 N N . GLU A 1 557 ? -0.238 -0.828 -17.227 1.00 92.38 557 GLU A N 1
ATOM 4508 C CA . GLU A 1 557 ? -1.693 -1.044 -17.359 1.00 92.38 557 GLU A CA 1
ATOM 4509 C C . GLU A 1 557 ? -2.075 -2.465 -17.795 1.00 92.38 557 GLU A C 1
ATOM 4511 O O . GLU A 1 557 ? -3.085 -3.011 -17.349 1.00 92.38 557 GLU A O 1
ATOM 4516 N N . SER A 1 558 ? -1.244 -3.095 -18.632 1.00 89.44 558 SER A N 1
ATOM 4517 C CA . SER A 1 558 ? -1.452 -4.473 -19.101 1.00 89.44 558 SER A CA 1
ATOM 4518 C C . SER A 1 558 ? -1.425 -5.524 -17.988 1.00 89.44 558 SER A C 1
ATOM 4520 O O . SER A 1 558 ? -1.798 -6.670 -18.230 1.00 89.44 558 SER A O 1
ATOM 4522 N N . GLU A 1 559 ? -0.949 -5.171 -16.797 1.00 91.75 559 GLU A N 1
ATOM 4523 C CA . GLU A 1 559 ? -0.810 -6.076 -15.658 1.00 91.75 559 GLU A CA 1
ATOM 4524 C C . GLU A 1 559 ? -1.922 -5.910 -14.617 1.00 91.75 559 GLU A C 1
ATOM 4526 O O . GLU A 1 559 ? -2.147 -6.812 -13.813 1.00 91.75 559 GLU A O 1
ATOM 4531 N N . LEU A 1 560 ? -2.686 -4.813 -14.668 1.00 94.44 560 LEU A N 1
ATOM 4532 C CA . LEU A 1 560 ? -3.698 -4.484 -13.656 1.00 94.44 560 LEU A CA 1
ATOM 4533 C C . LEU A 1 560 ? -4.779 -5.562 -13.496 1.00 94.44 560 LEU A C 1
ATOM 4535 O O . LEU A 1 560 ? -5.275 -5.776 -12.393 1.00 94.44 560 LEU A O 1
ATOM 4539 N N . ALA A 1 561 ? -5.144 -6.256 -14.577 1.00 93.56 561 ALA A N 1
ATOM 4540 C CA . ALA A 1 561 ? -6.125 -7.342 -14.521 1.00 93.56 561 ALA A CA 1
ATOM 4541 C C . ALA A 1 561 ? -5.613 -8.561 -13.736 1.00 93.56 561 ALA A C 1
ATOM 4543 O O . ALA A 1 561 ? -6.376 -9.198 -13.009 1.00 93.56 561 ALA A O 1
ATOM 4544 N N . GLU A 1 562 ? -4.325 -8.878 -13.864 1.00 92.81 562 GLU A N 1
ATOM 4545 C CA . GLU A 1 562 ? -3.683 -9.956 -13.113 1.00 92.81 562 GLU A CA 1
ATOM 4546 C C . GLU A 1 562 ? -3.537 -9.570 -11.639 1.00 92.81 562 GLU A C 1
ATOM 4548 O O . GLU A 1 562 ? -3.914 -10.346 -10.761 1.00 92.81 562 GLU A O 1
ATOM 4553 N N . GLU A 1 563 ? -3.101 -8.339 -11.366 1.00 95.62 563 GLU A N 1
ATOM 4554 C CA . GLU A 1 563 ? -2.960 -7.846 -9.994 1.00 95.62 563 GLU A CA 1
ATOM 4555 C C . GLU A 1 563 ? -4.299 -7.725 -9.258 1.00 95.62 563 GLU A C 1
ATOM 4557 O O . GLU A 1 563 ? -4.392 -8.035 -8.066 1.00 95.62 563 GLU A O 1
ATOM 4562 N N . TRP A 1 564 ? -5.370 -7.357 -9.964 1.00 97.56 564 TRP A N 1
ATOM 4563 C CA . TRP A 1 564 ? -6.728 -7.422 -9.427 1.00 97.56 564 TRP A CA 1
ATOM 4564 C C . TRP A 1 564 ? -7.095 -8.840 -9.000 1.00 97.56 564 TRP A C 1
ATOM 4566 O O . TRP A 1 564 ? -7.565 -9.057 -7.887 1.00 97.56 564 TRP A O 1
ATOM 4576 N N . GLU A 1 565 ? -6.841 -9.827 -9.852 1.00 95.88 565 GLU A N 1
ATOM 4577 C CA . GLU A 1 565 ? -7.145 -11.224 -9.556 1.00 95.88 565 GLU A CA 1
ATOM 4578 C C . GLU A 1 565 ? -6.278 -11.801 -8.422 1.00 95.88 565 GLU A C 1
ATOM 4580 O O . GLU A 1 565 ? -6.742 -12.687 -7.696 1.00 95.88 565 GLU A O 1
ATOM 4585 N N . ASN A 1 566 ? -5.057 -11.290 -8.236 1.00 95.56 566 ASN A N 1
ATOM 4586 C CA . ASN A 1 566 ? -4.186 -11.632 -7.109 1.00 95.56 566 ASN A CA 1
ATOM 4587 C C . ASN A 1 566 ? -4.730 -11.116 -5.767 1.00 95.56 566 ASN A C 1
ATOM 4589 O O . ASN A 1 566 ? -4.592 -11.811 -4.757 1.00 95.56 566 ASN A O 1
ATOM 4593 N N . ASN A 1 567 ? -5.381 -9.946 -5.769 1.00 98.19 567 ASN A N 1
ATOM 4594 C CA . ASN A 1 567 ? -5.767 -9.208 -4.562 1.00 98.19 567 ASN A CA 1
ATOM 4595 C C . ASN A 1 567 ? -7.273 -9.234 -4.233 1.00 98.19 567 ASN A C 1
ATOM 4597 O O . ASN A 1 567 ? -7.633 -9.039 -3.071 1.00 98.19 567 ASN A O 1
ATOM 4601 N N . ARG A 1 568 ? -8.166 -9.470 -5.210 1.00 97.81 568 ARG A N 1
ATOM 4602 C CA . ARG A 1 568 ? -9.633 -9.341 -5.057 1.00 97.81 568 ARG A CA 1
ATOM 4603 C C . ARG A 1 568 ? -10.162 -10.099 -3.843 1.00 97.81 568 ARG A C 1
ATOM 4605 O O . ARG A 1 568 ? -10.902 -9.530 -3.047 1.00 97.81 568 ARG A O 1
ATOM 4612 N N . GLU A 1 569 ? -9.789 -11.370 -3.700 1.00 97.94 569 GLU A N 1
ATOM 4613 C CA . GLU A 1 569 ? -10.273 -12.195 -2.589 1.00 97.94 569 GLU A CA 1
ATOM 4614 C C . GLU A 1 569 ? -9.722 -11.708 -1.243 1.00 97.94 569 GLU A C 1
ATOM 4616 O O . GLU A 1 569 ? -10.485 -11.579 -0.292 1.00 97.94 569 GLU A O 1
ATOM 4621 N N . SER A 1 570 ? -8.437 -11.345 -1.171 1.00 98.50 570 SER A N 1
ATOM 4622 C CA . SER A 1 570 ? -7.822 -10.812 0.052 1.00 98.50 570 SER A CA 1
ATOM 4623 C C . SER A 1 570 ? -8.448 -9.512 0.530 1.00 98.50 570 SER A C 1
ATOM 4625 O O . SER A 1 570 ? -8.653 -9.342 1.731 1.00 98.50 570 SER A O 1
ATOM 4627 N N . LEU A 1 571 ? -8.795 -8.611 -0.395 1.00 98.75 571 LEU A N 1
ATOM 4628 C CA . LEU A 1 571 ? -9.489 -7.365 -0.063 1.00 98.75 571 LEU A CA 1
ATOM 4629 C C . LEU A 1 571 ? -10.855 -7.644 0.583 1.00 98.75 571 LEU A C 1
ATOM 4631 O O . LEU A 1 571 ? -11.206 -7.010 1.577 1.00 98.75 571 LEU A O 1
ATOM 4635 N N . LEU A 1 572 ? -11.615 -8.610 0.055 1.00 98.62 572 LEU A N 1
ATOM 4636 C CA . LEU A 1 572 ? -12.920 -8.993 0.606 1.00 98.62 572 LEU A CA 1
ATOM 4637 C C . LEU A 1 572 ? -12.784 -9.713 1.955 1.00 98.62 572 LEU A C 1
ATOM 4639 O O . LEU A 1 572 ? -13.447 -9.329 2.916 1.00 98.62 572 LEU A O 1
ATOM 4643 N N . VAL A 1 573 ? -11.897 -10.708 2.053 1.00 98.19 573 VAL A N 1
ATOM 4644 C CA . VAL A 1 573 ? -11.702 -11.502 3.281 1.00 98.19 573 VAL A CA 1
ATOM 4645 C C . VAL A 1 573 ? -11.215 -10.641 4.437 1.00 98.19 573 VAL A C 1
ATOM 4647 O O . VAL A 1 573 ? -11.663 -10.826 5.571 1.00 98.19 573 VAL A O 1
ATOM 4650 N N . PHE A 1 574 ? -10.328 -9.682 4.172 1.00 98.62 574 PHE A N 1
ATOM 4651 C CA . PHE A 1 574 ? -9.867 -8.762 5.203 1.00 98.62 574 PHE A CA 1
ATOM 4652 C C . PHE A 1 574 ? -10.982 -7.832 5.690 1.00 98.62 574 PHE A C 1
ATOM 4654 O O . PHE A 1 574 ? -11.127 -7.662 6.900 1.00 98.62 574 PHE A O 1
ATOM 4661 N N . MET A 1 575 ? -11.812 -7.294 4.785 1.00 98.12 575 MET A N 1
ATOM 4662 C CA . MET A 1 575 ? -13.000 -6.517 5.175 1.00 98.12 575 MET A CA 1
ATOM 4663 C C . MET A 1 575 ? -13.931 -7.326 6.078 1.00 98.12 575 MET A C 1
ATOM 4665 O O . MET A 1 575 ? -14.385 -6.825 7.102 1.00 98.12 575 MET A O 1
ATOM 4669 N N . GLU A 1 576 ? -14.153 -8.600 5.759 1.00 97.94 576 GLU A N 1
ATOM 4670 C CA . GLU A 1 576 ? -14.989 -9.501 6.560 1.00 97.94 576 GLU A CA 1
ATOM 4671 C C . GLU A 1 576 ? -14.443 -9.723 7.983 1.00 97.94 576 GLU A C 1
ATOM 4673 O O . GLU A 1 576 ? -15.219 -10.017 8.896 1.00 97.94 576 GLU A O 1
ATOM 4678 N N . GLN A 1 577 ? -13.137 -9.527 8.225 1.00 97.81 577 GLN A N 1
ATOM 4679 C CA . GLN A 1 577 ? -12.561 -9.669 9.569 1.00 97.81 577 GLN A CA 1
ATOM 4680 C C . GLN A 1 577 ? -13.040 -8.596 10.554 1.00 97.81 577 GLN A C 1
ATOM 4682 O O . GLN A 1 577 ? -12.915 -8.804 11.763 1.00 97.81 577 GLN A O 1
ATOM 4687 N N . VAL A 1 578 ? -13.624 -7.484 10.085 1.00 98.06 578 VAL A N 1
ATOM 4688 C CA . VAL A 1 578 ? -14.202 -6.456 10.970 1.00 98.06 578 VAL A CA 1
ATOM 4689 C C . VAL A 1 578 ? -15.335 -7.018 11.846 1.00 98.06 578 VAL A C 1
ATOM 4691 O O . VAL A 1 578 ? -15.611 -6.499 12.926 1.00 98.06 578 VAL A O 1
ATOM 4694 N N . HIS A 1 579 ? -15.936 -8.135 11.425 1.00 97.31 579 HIS A N 1
ATOM 4695 C CA . HIS A 1 579 ? -16.993 -8.857 12.136 1.00 97.31 579 HIS A CA 1
ATOM 4696 C C . HIS A 1 579 ? -16.474 -9.933 13.091 1.00 97.31 579 HIS A C 1
ATOM 4698 O O . HIS A 1 579 ? -17.211 -10.860 13.409 1.00 97.31 579 HIS A O 1
ATOM 4704 N N . ARG A 1 580 ? -15.221 -9.877 13.546 1.00 95.06 580 ARG A N 1
ATOM 4705 C CA . ARG A 1 580 ? -14.685 -10.824 14.541 1.00 95.06 580 ARG A CA 1
ATOM 4706 C C . ARG A 1 580 ? -14.686 -10.257 15.959 1.00 95.06 580 ARG A C 1
ATOM 4708 O O . ARG A 1 580 ? -14.794 -9.055 16.181 1.00 95.06 580 ARG A O 1
ATOM 4715 N N . GLY A 1 581 ? -14.518 -11.145 16.936 1.00 96.75 581 GLY A N 1
ATOM 4716 C CA . GLY A 1 581 ? -14.435 -10.784 18.346 1.00 96.75 581 GLY A CA 1
ATOM 4717 C C . GLY A 1 581 ? -15.806 -10.559 18.972 1.00 96.75 581 GLY A C 1
ATOM 4718 O O . GLY A 1 581 ? -16.721 -11.364 18.794 1.00 96.75 581 GLY A O 1
ATOM 4719 N N . ILE A 1 582 ? -15.944 -9.475 19.732 1.00 97.69 582 ILE A N 1
ATOM 4720 C CA . ILE A 1 582 ? -17.201 -9.097 20.383 1.00 97.69 582 ILE A CA 1
ATOM 4721 C C . ILE A 1 582 ? -17.658 -7.715 19.925 1.00 97.69 582 ILE A C 1
ATOM 4723 O O . ILE A 1 582 ? -16.846 -6.816 19.711 1.00 97.69 582 ILE A O 1
ATOM 4727 N N . LYS A 1 583 ? -18.970 -7.515 19.855 1.00 97.56 583 LYS A N 1
ATOM 4728 C CA . LYS A 1 583 ? -19.583 -6.189 19.710 1.00 97.56 583 LYS A CA 1
ATOM 4729 C C . LYS A 1 583 ? -20.727 -6.029 20.693 1.00 97.56 583 LYS A C 1
ATOM 4731 O O . LYS A 1 583 ? -21.266 -7.021 21.178 1.00 97.56 583 LYS A O 1
ATOM 4736 N N . GLY A 1 584 ? -21.118 -4.812 21.022 1.00 97.06 584 GLY A N 1
ATOM 4737 C CA . GLY A 1 584 ? -22.227 -4.624 21.951 1.00 97.06 584 GLY A CA 1
ATOM 4738 C C . GLY A 1 584 ? -22.484 -3.178 22.297 1.00 97.06 584 GLY A C 1
ATOM 4739 O O . GLY A 1 584 ? -21.812 -2.278 21.810 1.00 97.06 584 GLY A O 1
ATOM 4740 N N . MET A 1 585 ? -23.470 -2.980 23.162 1.00 97.69 585 MET A N 1
ATOM 4741 C CA . MET A 1 585 ? -23.918 -1.670 23.619 1.00 97.69 585 MET A CA 1
ATOM 4742 C C . MET A 1 585 ? -23.679 -1.495 25.118 1.00 97.69 585 MET A C 1
ATOM 4744 O O . MET A 1 585 ? -23.905 -2.417 25.909 1.00 97.69 585 MET A O 1
ATOM 4748 N N . VAL A 1 586 ? -23.312 -0.283 25.529 1.00 97.94 586 VAL A N 1
ATOM 4749 C CA . VAL A 1 586 ? -23.255 0.133 26.934 1.00 97.94 586 VAL A CA 1
ATOM 4750 C C . VAL A 1 586 ? -24.402 1.091 27.234 1.00 97.94 586 VAL A C 1
ATOM 4752 O O . VAL A 1 586 ? -24.409 2.243 26.803 1.00 97.94 586 VAL A O 1
ATOM 4755 N N . TRP A 1 587 ? -25.358 0.618 28.027 1.00 96.12 587 TRP A N 1
ATOM 4756 C CA . TRP A 1 587 ? -26.574 1.339 28.390 1.00 96.12 587 TRP A CA 1
ATOM 4757 C C . TRP A 1 587 ? -26.522 1.901 29.812 1.00 96.12 587 TRP A C 1
ATOM 4759 O O . TRP A 1 587 ? -25.992 1.273 30.734 1.00 96.12 587 TRP A O 1
ATOM 4769 N N . ASP A 1 588 ? -27.167 3.046 30.026 1.00 93.69 588 ASP A N 1
ATOM 4770 C CA . ASP A 1 588 ? -27.610 3.454 31.357 1.00 93.69 588 ASP A CA 1
ATOM 4771 C C . ASP A 1 588 ? -28.912 2.730 31.762 1.00 93.69 588 ASP A C 1
ATOM 4773 O O . ASP A 1 588 ? -29.593 2.090 30.960 1.00 93.69 588 ASP A O 1
ATOM 4777 N N . MET A 1 589 ? -29.301 2.850 33.034 1.00 90.75 589 MET A N 1
ATOM 4778 C CA . MET A 1 589 ? -30.557 2.273 33.548 1.00 90.75 589 MET A CA 1
ATOM 4779 C C . MET A 1 589 ? -31.830 2.886 32.926 1.00 90.75 589 MET A C 1
ATOM 4781 O O . MET A 1 589 ? -32.929 2.430 33.234 1.00 90.75 589 MET A O 1
ATOM 4785 N N . GLN A 1 590 ? -31.712 3.950 32.125 1.00 89.69 590 GLN A N 1
ATOM 4786 C CA . GLN A 1 590 ? -32.807 4.581 31.384 1.00 89.69 590 GLN A CA 1
ATOM 4787 C C . GLN A 1 590 ? -32.850 4.121 29.913 1.00 89.69 590 GLN A C 1
ATOM 4789 O O . GLN A 1 590 ? -33.709 4.589 29.168 1.00 89.69 590 GLN A O 1
ATOM 4794 N N . GLY A 1 591 ? -31.956 3.218 29.492 1.00 89.94 591 GLY A N 1
ATOM 4795 C CA . GLY A 1 591 ? -31.878 2.723 28.118 1.00 89.94 591 GLY A CA 1
ATOM 4796 C C . GLY A 1 591 ? -31.194 3.683 27.141 1.00 89.94 591 GLY A C 1
ATOM 4797 O O . GLY A 1 591 ? -31.394 3.559 25.936 1.00 89.94 591 GLY A O 1
ATOM 4798 N N . ARG A 1 592 ? -30.407 4.653 27.625 1.00 93.25 592 ARG A N 1
ATOM 4799 C CA . ARG A 1 592 ? -29.596 5.542 26.774 1.00 93.25 592 ARG A CA 1
ATOM 4800 C C . ARG A 1 592 ? -28.176 5.009 26.656 1.00 93.25 592 ARG A C 1
ATOM 4802 O O . ARG A 1 592 ? -27.607 4.547 27.645 1.00 93.25 592 ARG A O 1
ATOM 4809 N N . GLY A 1 593 ? -27.618 5.086 25.454 1.00 95.56 593 GLY A N 1
ATOM 4810 C CA . GLY A 1 593 ? -26.238 4.706 25.188 1.00 95.56 593 GLY A CA 1
ATOM 4811 C C . GLY A 1 593 ? -25.244 5.622 25.895 1.00 95.56 593 GLY A C 1
ATOM 4812 O O . GLY A 1 593 ? -25.484 6.825 26.028 1.00 95.56 593 GLY A O 1
ATOM 4813 N N . ILE A 1 594 ? -24.142 5.057 26.381 1.00 96.94 594 ILE A N 1
ATOM 4814 C CA . ILE A 1 594 ? -23.089 5.795 27.079 1.00 96.94 594 ILE A CA 1
ATOM 4815 C C . ILE A 1 594 ? -21.867 5.889 26.173 1.00 96.94 594 ILE A C 1
ATOM 4817 O O . ILE A 1 594 ? -21.141 4.912 26.004 1.00 96.94 594 ILE A O 1
ATOM 4821 N N . ALA A 1 595 ? -21.618 7.085 25.644 1.00 96.69 595 ALA A N 1
ATOM 4822 C CA . ALA A 1 595 ? -20.421 7.389 24.869 1.00 96.69 595 ALA A CA 1
ATOM 4823 C C . ALA A 1 595 ? -19.149 7.401 25.728 1.00 96.69 595 ALA A C 1
ATOM 4825 O O . ALA A 1 595 ? -19.192 7.757 26.911 1.00 96.69 595 ALA A O 1
ATOM 4826 N N . ASN A 1 596 ? -18.004 7.095 25.110 1.00 96.62 596 ASN A N 1
ATOM 4827 C CA . ASN A 1 596 ? -16.681 7.102 25.743 1.00 96.62 596 ASN A CA 1
ATOM 4828 C C . ASN A 1 596 ? -16.560 6.197 26.987 1.00 96.62 596 ASN A C 1
ATOM 4830 O O . ASN A 1 596 ? -15.704 6.425 27.847 1.00 96.62 596 ASN A O 1
ATOM 4834 N N . ALA A 1 597 ? -17.406 5.173 27.107 1.00 97.69 597 ALA A N 1
ATOM 4835 C CA . ALA A 1 597 ? -17.225 4.124 28.097 1.00 97.69 597 ALA A CA 1
ATOM 4836 C C . ALA A 1 597 ? -16.017 3.268 27.698 1.00 97.69 597 ALA A C 1
ATOM 4838 O O . ALA A 1 597 ? -15.870 2.891 26.541 1.00 97.69 597 ALA A O 1
ATOM 4839 N N . ILE A 1 598 ? -15.153 2.970 28.661 1.00 98.12 598 ILE A N 1
ATOM 4840 C CA . ILE A 1 598 ? -13.954 2.158 28.478 1.00 98.12 598 ILE A CA 1
ATOM 4841 C C . ILE A 1 598 ? -14.348 0.687 28.572 1.00 98.12 598 ILE A C 1
ATOM 4843 O O . ILE A 1 598 ? -14.920 0.271 29.586 1.00 98.12 598 ILE A O 1
ATOM 4847 N N . ILE A 1 599 ? -14.003 -0.087 27.546 1.00 98.38 599 ILE A N 1
ATOM 4848 C CA . ILE A 1 599 ? -14.141 -1.543 27.504 1.00 98.38 599 ILE A CA 1
ATOM 4849 C C . ILE A 1 599 ? -12.754 -2.148 27.706 1.00 98.38 599 ILE A C 1
ATOM 4851 O O . ILE A 1 599 ? -11.887 -2.056 26.838 1.00 98.38 599 ILE A O 1
ATOM 4855 N N . GLN A 1 600 ? -12.549 -2.750 28.871 1.00 98.12 600 GLN A N 1
ATOM 4856 C CA . GLN A 1 600 ? -11.294 -3.377 29.260 1.00 98.12 600 GLN A CA 1
ATOM 4857 C C . GLN A 1 600 ? -11.415 -4.899 29.143 1.00 98.12 600 GLN A C 1
ATOM 4859 O O . GLN A 1 600 ? -12.332 -5.487 29.721 1.00 98.12 600 GLN A O 1
ATOM 4864 N N . VAL A 1 601 ? -10.464 -5.532 28.458 1.00 98.06 601 VAL A N 1
ATOM 4865 C CA . VAL A 1 601 ? -10.335 -6.994 28.387 1.00 98.06 601 VAL A CA 1
ATOM 4866 C C . VAL A 1 601 ? -9.284 -7.442 29.400 1.00 98.06 601 VAL A C 1
ATOM 4868 O O . VAL A 1 601 ? -8.153 -6.957 29.389 1.00 98.06 601 VAL A O 1
ATOM 4871 N N . GLU A 1 602 ? -9.635 -8.353 30.303 1.00 96.62 602 GLU A N 1
ATOM 4872 C CA . GLU A 1 602 ? -8.666 -8.899 31.254 1.00 96.62 602 GLU A CA 1
ATOM 4873 C C . GLU A 1 602 ? -7.529 -9.630 30.520 1.00 96.62 602 GLU A C 1
ATOM 4875 O O . GLU A 1 602 ? -7.768 -10.458 29.647 1.00 96.62 602 GLU A O 1
ATOM 4880 N N . GLY A 1 603 ? -6.280 -9.305 30.865 1.00 95.25 603 GLY A N 1
ATOM 4881 C CA . GLY A 1 603 ? -5.086 -9.890 30.245 1.00 95.25 603 GLY A CA 1
ATOM 4882 C C . GLY A 1 603 ? -4.568 -9.161 29.000 1.00 95.25 603 GLY A C 1
ATOM 4883 O O . GLY A 1 603 ? -3.411 -9.373 28.644 1.00 95.25 603 GLY A O 1
ATOM 4884 N N . ILE A 1 604 ? -5.346 -8.256 28.394 1.00 97.44 604 ILE A N 1
ATOM 4885 C CA . ILE A 1 604 ? -4.899 -7.468 27.237 1.00 97.44 604 ILE A CA 1
ATOM 4886 C C . ILE A 1 604 ? -4.641 -6.022 27.655 1.00 97.44 604 ILE A C 1
ATOM 4888 O O . ILE A 1 604 ? -5.520 -5.309 28.131 1.00 97.44 604 ILE A O 1
ATOM 4892 N N . GLY A 1 605 ? -3.398 -5.580 27.479 1.00 95.94 605 GLY A N 1
ATOM 4893 C CA . GLY A 1 605 ? -2.916 -4.256 27.873 1.00 95.94 605 GLY A CA 1
ATOM 4894 C C . GLY A 1 605 ? -3.362 -3.095 26.980 1.00 95.94 605 GLY A C 1
ATOM 4895 O O . GLY A 1 605 ? -2.627 -2.115 26.909 1.00 95.94 605 GLY A O 1
ATOM 4896 N N . HIS A 1 606 ? -4.519 -3.168 26.324 1.00 97.75 606 HIS A N 1
ATOM 4897 C CA . HIS A 1 606 ? -5.042 -2.128 25.435 1.00 97.75 606 HIS A CA 1
ATOM 4898 C C . HIS A 1 606 ? -6.579 -2.108 25.479 1.00 97.75 606 HIS A C 1
ATOM 4900 O O . HIS A 1 606 ? -7.226 -3.062 25.050 1.00 97.75 606 HIS A O 1
ATOM 4906 N N . ASP A 1 607 ? -7.164 -1.034 26.017 1.00 97.69 607 ASP A N 1
ATOM 4907 C CA . ASP A 1 607 ? -8.622 -0.898 26.147 1.00 97.69 607 ASP A CA 1
ATOM 4908 C C . ASP A 1 607 ? -9.209 -0.142 24.935 1.00 97.69 607 ASP A C 1
ATOM 4910 O O . ASP A 1 607 ? -8.492 0.558 24.227 1.00 97.69 607 ASP A O 1
ATOM 4914 N N . ILE A 1 608 ? -10.524 -0.222 24.717 1.00 98.12 608 ILE A N 1
ATOM 4915 C CA . ILE A 1 608 ? -11.226 0.557 23.673 1.00 98.12 608 ILE A CA 1
ATOM 4916 C C . ILE A 1 608 ? -12.304 1.452 24.282 1.00 98.12 608 ILE A C 1
ATOM 4918 O O . ILE A 1 608 ? -12.643 1.322 25.463 1.00 98.12 608 ILE A O 1
ATOM 4922 N N . ARG A 1 609 ? -12.882 2.340 23.470 1.00 97.56 609 ARG A N 1
ATOM 4923 C CA . ARG A 1 609 ? -13.998 3.207 23.867 1.00 97.56 609 ARG A CA 1
ATOM 4924 C C . ARG A 1 609 ? -15.263 2.939 23.071 1.00 97.56 609 ARG A C 1
ATOM 4926 O O . ARG A 1 609 ? -15.192 2.627 21.888 1.00 97.56 609 ARG A O 1
ATOM 4933 N N . THR A 1 610 ? -16.416 3.129 23.702 1.00 98.31 610 THR A N 1
ATOM 4934 C CA . THR A 1 610 ? -17.687 3.181 22.976 1.00 98.31 610 THR A CA 1
ATOM 4935 C C . THR A 1 610 ? -17.790 4.434 22.108 1.00 98.31 610 THR A C 1
ATOM 4937 O O . THR A 1 610 ? -17.317 5.511 22.495 1.00 98.31 610 THR A O 1
ATOM 4940 N N . ALA A 1 611 ? -18.449 4.297 20.958 1.00 97.12 611 ALA A N 1
ATOM 4941 C CA . ALA A 1 611 ? -18.803 5.394 20.070 1.00 97.12 611 ALA A CA 1
ATOM 4942 C C . ALA A 1 611 ? -19.942 6.253 20.659 1.00 97.12 611 ALA A C 1
ATOM 4944 O O . ALA A 1 611 ? -20.361 6.077 21.808 1.00 97.12 611 ALA A O 1
ATOM 4945 N N . ALA A 1 612 ? -20.418 7.241 19.896 1.00 95.44 612 ALA A N 1
ATOM 4946 C CA . ALA A 1 612 ? -21.361 8.256 20.377 1.00 95.44 612 ALA A CA 1
ATOM 4947 C C . ALA A 1 612 ? -22.694 7.672 20.888 1.00 95.44 612 ALA A C 1
ATOM 4949 O O . ALA A 1 612 ? -23.262 8.198 21.847 1.00 95.44 612 ALA A O 1
ATOM 4950 N N . ASP A 1 613 ? -23.159 6.572 20.295 1.00 95.06 613 ASP A N 1
ATOM 4951 C CA . ASP A 1 613 ? -24.391 5.876 20.674 1.00 95.06 613 ASP A CA 1
ATOM 4952 C C . ASP A 1 613 ? -24.183 4.786 21.738 1.00 95.06 613 ASP A C 1
ATOM 4954 O O . ASP A 1 613 ? -25.144 4.146 22.166 1.00 95.06 613 ASP A O 1
ATOM 4958 N N . GLY A 1 614 ? -22.954 4.605 22.227 1.00 97.25 614 GLY A N 1
ATOM 4959 C CA . GLY A 1 614 ? -22.618 3.632 23.265 1.00 97.25 614 GLY A CA 1
ATOM 4960 C C . GLY A 1 614 ? -22.317 2.221 22.758 1.00 97.25 614 GLY A C 1
ATOM 4961 O O . GLY A 1 614 ? -22.094 1.332 23.580 1.00 97.25 614 GLY A O 1
ATOM 4962 N N . ASP A 1 615 ? -22.300 2.005 21.449 1.00 98.00 615 ASP A N 1
ATOM 4963 C CA . ASP A 1 615 ? -21.777 0.806 20.800 1.00 98.00 615 ASP A CA 1
ATOM 4964 C C . ASP A 1 615 ? -20.258 0.714 20.864 1.00 98.00 615 ASP A C 1
ATOM 4966 O O . ASP A 1 615 ? -19.542 1.711 20.960 1.00 98.00 615 ASP A O 1
ATOM 4970 N N . TYR A 1 616 ? -19.759 -0.515 20.805 1.00 98.56 616 TYR A N 1
ATOM 4971 C CA . TYR A 1 616 ? -18.346 -0.815 20.675 1.00 98.56 616 TYR A CA 1
ATOM 4972 C C . TYR A 1 616 ? -18.127 -2.108 19.886 1.00 98.56 616 TYR A C 1
ATOM 4974 O O . TYR A 1 616 ? -18.986 -2.994 19.857 1.00 98.56 616 TYR A O 1
ATOM 4982 N N . TRP A 1 617 ? -16.915 -2.245 19.349 1.00 98.50 617 TRP A N 1
ATOM 4983 C CA . TRP A 1 617 ? -16.415 -3.448 18.691 1.00 98.50 617 TRP A CA 1
ATOM 4984 C C . TRP A 1 617 ? -15.012 -3.728 19.204 1.00 98.50 617 TRP A C 1
ATOM 4986 O O . TRP A 1 617 ? -14.158 -2.843 19.207 1.00 98.50 617 TRP A O 1
ATOM 4996 N N . ARG A 1 618 ? -14.777 -4.953 19.665 1.00 98.19 618 ARG A N 1
ATOM 4997 C CA . ARG A 1 618 ? -13.483 -5.406 20.161 1.00 98.19 618 ARG A CA 1
ATOM 4998 C C . ARG A 1 618 ? -13.080 -6.670 19.417 1.00 98.19 618 ARG A C 1
ATOM 5000 O O . ARG A 1 618 ? -13.593 -7.749 19.713 1.00 98.19 618 ARG A O 1
ATOM 5007 N N . LEU A 1 619 ? -12.148 -6.516 18.480 1.00 98.12 619 LEU A N 1
ATOM 5008 C CA . LEU A 1 619 ? -11.556 -7.628 17.746 1.00 98.12 619 LEU A CA 1
ATOM 5009 C C . LEU A 1 619 ? -10.781 -8.523 18.717 1.00 98.12 619 LEU A C 1
ATOM 5011 O O . LEU A 1 619 ? -9.945 -8.046 19.483 1.00 98.12 619 LEU A O 1
ATOM 5015 N N . LEU A 1 620 ? -11.105 -9.812 18.706 1.00 97.50 620 LEU A N 1
ATOM 5016 C CA . LEU A 1 620 ? -10.531 -10.847 19.561 1.00 97.50 620 LEU A CA 1
ATOM 5017 C C . LEU A 1 620 ? -10.525 -12.163 18.786 1.00 97.50 620 LEU A C 1
ATOM 5019 O O . LEU A 1 620 ? -11.403 -12.407 17.954 1.00 97.50 620 LEU A O 1
ATOM 5023 N N . ASN A 1 621 ? -9.557 -13.019 19.093 1.00 95.50 621 ASN A N 1
ATOM 5024 C CA . ASN A 1 621 ? -9.564 -14.397 18.611 1.00 95.50 621 ASN A CA 1
ATOM 5025 C C . ASN A 1 621 ? -10.584 -15.240 19.407 1.00 95.50 621 ASN A C 1
ATOM 5027 O O . ASN A 1 621 ? -11.050 -14.797 20.458 1.00 95.50 621 ASN A O 1
ATOM 5031 N N . PRO A 1 622 ? -10.954 -16.442 18.927 1.00 96.38 622 PRO A N 1
ATOM 5032 C CA . PRO A 1 622 ? -11.864 -17.327 19.650 1.00 96.38 622 PRO A CA 1
ATOM 5033 C C . PRO A 1 622 ? -11.370 -17.648 21.066 1.00 96.38 622 PRO A C 1
ATOM 5035 O O . PRO A 1 622 ? -10.197 -17.980 21.258 1.00 96.38 622 PRO A O 1
ATOM 5038 N N . GLY A 1 623 ? -12.264 -17.560 22.051 1.00 95.81 623 GLY A N 1
ATOM 5039 C CA . GLY A 1 623 ? -11.934 -17.749 23.463 1.00 95.81 623 GLY A CA 1
ATOM 5040 C C . GLY A 1 623 ? -12.924 -17.095 24.429 1.00 95.81 623 GLY A C 1
ATOM 5041 O O . GLY A 1 623 ? -13.840 -16.378 24.028 1.00 95.81 623 GLY A O 1
ATOM 5042 N N . GLU A 1 624 ? -12.725 -17.337 25.724 1.00 96.94 624 GLU A N 1
ATOM 5043 C CA . GLU A 1 624 ? -13.502 -16.720 26.804 1.00 96.94 624 GLU A CA 1
ATOM 5044 C C . GLU A 1 624 ? -12.751 -15.524 27.398 1.00 96.94 624 GLU A C 1
ATOM 5046 O O . GLU A 1 624 ? -11.585 -15.634 27.783 1.00 96.94 624 GLU A O 1
ATOM 5051 N N . TYR A 1 625 ? -13.436 -14.387 27.521 1.00 97.56 625 TYR A N 1
ATOM 5052 C CA . TYR A 1 625 ? -12.837 -13.137 27.979 1.00 97.56 625 TYR A CA 1
ATOM 5053 C C . TYR A 1 625 ? -13.657 -12.492 29.094 1.00 97.56 625 TYR A C 1
ATOM 5055 O O . TYR A 1 625 ? -14.863 -12.278 28.971 1.00 97.56 625 TYR A O 1
ATOM 5063 N N . SER A 1 626 ? -12.986 -12.125 30.185 1.00 98.06 626 SER A N 1
ATOM 5064 C CA . SER A 1 626 ? -13.551 -11.304 31.257 1.00 98.06 626 SER A CA 1
ATOM 5065 C C . SER A 1 626 ? -13.464 -9.831 30.855 1.00 98.06 626 SER A C 1
ATOM 5067 O O . SER A 1 626 ? -12.380 -9.253 30.756 1.00 98.06 626 SER A O 1
ATOM 5069 N N . ILE A 1 627 ? -14.617 -9.228 30.577 1.00 98.25 627 ILE A N 1
ATOM 5070 C CA . ILE A 1 627 ? -14.740 -7.855 30.093 1.00 98.25 627 ILE A CA 1
ATOM 5071 C C . ILE A 1 627 ? -15.238 -6.966 31.225 1.00 98.25 627 ILE A C 1
ATOM 5073 O O . ILE A 1 627 ? -16.236 -7.271 31.878 1.00 98.25 627 ILE A O 1
ATOM 5077 N N . THR A 1 628 ? -14.561 -5.843 31.448 1.00 98.00 628 THR A N 1
ATOM 5078 C CA . THR A 1 628 ? -14.949 -4.831 32.433 1.00 98.00 628 THR A CA 1
ATOM 5079 C C . THR A 1 628 ? -15.239 -3.503 31.751 1.00 98.00 628 THR A C 1
ATOM 5081 O O . THR A 1 628 ? -14.379 -2.941 31.080 1.00 98.00 628 THR A O 1
ATOM 5084 N N . VAL A 1 629 ? -16.430 -2.959 31.988 1.00 97.81 629 VAL A N 1
ATOM 5085 C CA . VAL A 1 629 ? -16.858 -1.656 31.477 1.00 97.81 629 VAL A CA 1
ATOM 5086 C C . VAL A 1 629 ? -16.751 -0.594 32.561 1.00 97.81 629 VAL A C 1
ATOM 5088 O O . VAL A 1 629 ? -17.215 -0.781 33.692 1.00 97.81 629 VAL A O 1
ATOM 5091 N N . ARG A 1 630 ? -16.150 0.548 32.215 1.00 95.56 630 ARG A N 1
ATOM 5092 C CA . ARG A 1 630 ? -16.010 1.717 33.094 1.00 95.56 630 ARG A CA 1
ATOM 5093 C C . ARG A 1 630 ? -16.433 2.981 32.363 1.00 95.56 630 ARG A C 1
ATOM 5095 O O . ARG A 1 630 ? -15.948 3.257 31.278 1.00 95.56 630 ARG A O 1
ATOM 5102 N N . ALA A 1 631 ? -17.274 3.793 32.988 1.00 95.00 631 ALA A N 1
ATOM 5103 C CA . ALA A 1 631 ? -17.659 5.096 32.457 1.00 95.00 631 ALA A CA 1
ATOM 5104 C C . ALA A 1 631 ? -17.683 6.136 33.580 1.00 95.00 631 ALA A C 1
ATOM 5106 O O . ALA A 1 631 ? -18.015 5.819 34.729 1.00 95.00 631 ALA A O 1
ATOM 5107 N N . GLU A 1 632 ? -17.330 7.383 33.269 1.00 90.75 632 GLU A N 1
ATOM 5108 C CA . GLU A 1 632 ? -17.307 8.450 34.268 1.00 90.75 632 GLU A CA 1
ATOM 5109 C C . GLU A 1 632 ? -18.703 8.665 34.875 1.00 90.75 632 GLU A C 1
ATOM 5111 O O . GLU A 1 632 ? -19.700 8.847 34.181 1.00 90.75 632 GLU A O 1
ATOM 5116 N N . GLY A 1 633 ? -18.788 8.632 36.207 1.00 90.06 633 GLY A N 1
ATOM 5117 C CA . GLY A 1 633 ? -20.052 8.797 36.925 1.00 90.06 633 GLY A CA 1
ATOM 5118 C C . GLY A 1 633 ? -20.934 7.542 36.996 1.00 90.06 633 GLY A C 1
ATOM 5119 O O . GLY A 1 633 ? -22.010 7.621 37.606 1.00 90.06 633 GLY A O 1
ATOM 5120 N N . TYR A 1 634 ? -20.475 6.397 36.480 1.00 93.50 634 TYR A N 1
ATOM 5121 C CA . TYR A 1 634 ? -21.143 5.092 36.554 1.00 93.50 634 TYR A CA 1
ATOM 5122 C C . TYR A 1 634 ? -20.336 4.078 37.375 1.00 93.50 634 TYR A C 1
ATOM 5124 O O . TYR A 1 634 ? -19.120 4.190 37.526 1.00 93.50 634 TYR A O 1
ATOM 5132 N N . SER A 1 635 ? -21.031 3.105 37.960 1.00 92.06 635 SER A N 1
ATOM 5133 C CA . SER A 1 635 ? -20.408 1.954 38.613 1.00 92.06 635 SER A CA 1
ATOM 5134 C C . SER A 1 635 ? -19.839 1.016 37.550 1.00 92.06 635 SER A C 1
ATOM 5136 O O . SER A 1 635 ? -20.513 0.746 36.557 1.00 92.06 635 SER A O 1
ATOM 5138 N N . ALA A 1 636 ? -18.626 0.506 37.772 1.00 94.19 636 ALA A N 1
ATOM 5139 C CA . ALA A 1 636 ? -18.031 -0.489 36.888 1.00 94.19 636 ALA A CA 1
ATOM 5140 C C . ALA A 1 636 ? -18.862 -1.783 36.881 1.00 94.19 636 ALA A C 1
ATOM 5142 O O . ALA A 1 636 ? -19.422 -2.165 37.912 1.00 94.19 636 ALA A O 1
ATOM 5143 N N . SER A 1 637 ? -18.916 -2.448 35.730 1.00 96.25 637 SER A N 1
ATOM 5144 C CA . SER A 1 637 ? -19.585 -3.739 35.551 1.00 96.25 637 SER A CA 1
ATOM 5145 C C . SER A 1 637 ? -18.646 -4.699 34.839 1.00 96.25 637 SER A C 1
ATOM 5147 O O . SER A 1 637 ? -17.949 -4.285 33.916 1.00 96.25 637 SER A O 1
ATOM 5149 N N . SER A 1 638 ? -18.626 -5.959 35.263 1.00 96.88 638 SER A N 1
ATOM 5150 C CA . SER A 1 638 ? -17.777 -6.994 34.677 1.00 96.88 638 SER A CA 1
ATOM 5151 C C . SER A 1 638 ? -18.619 -8.202 34.294 1.00 96.88 638 SER A C 1
ATOM 5153 O O . SER A 1 638 ? -19.526 -8.589 35.036 1.00 96.88 638 SER A O 1
ATOM 5155 N N . LYS A 1 639 ? -18.328 -8.790 33.137 1.00 96.62 639 LYS A N 1
ATOM 5156 C CA . LYS A 1 639 ? -19.041 -9.944 32.585 1.00 96.62 639 LYS A CA 1
ATOM 5157 C C . LYS A 1 639 ? -18.086 -10.771 31.726 1.00 96.62 639 LYS A C 1
ATOM 5159 O O . LYS A 1 639 ? -17.208 -10.213 31.080 1.00 96.62 639 LYS A O 1
ATOM 5164 N N . VAL A 1 640 ? -18.285 -12.087 31.698 1.00 97.50 640 VAL A N 1
ATOM 5165 C CA . VAL A 1 640 ? -17.591 -12.971 30.754 1.00 97.50 640 VAL A CA 1
ATOM 5166 C C . VAL A 1 640 ? -18.337 -12.970 29.417 1.00 97.50 640 VAL A C 1
ATOM 5168 O O . VAL A 1 640 ? -19.555 -13.165 29.387 1.00 97.50 640 VAL A O 1
ATOM 5171 N N . CYS A 1 641 ? -17.612 -12.718 28.331 1.00 96.88 641 CYS A N 1
ATOM 5172 C CA . CYS A 1 641 ? -18.091 -12.799 26.954 1.00 96.88 641 CYS A CA 1
ATOM 5173 C C . CYS A 1 641 ? -17.296 -13.892 26.222 1.00 96.88 641 CYS A C 1
ATOM 5175 O O . CYS A 1 641 ? -16.090 -14.018 26.430 1.00 96.88 641 CYS A O 1
ATOM 5177 N N . GLU A 1 642 ? -17.958 -14.657 25.360 1.00 95.75 642 GLU A N 1
ATOM 5178 C CA . GLU A 1 642 ? -17.340 -15.734 24.580 1.00 95.75 642 GLU A CA 1
ATOM 5179 C C . GLU A 1 642 ? -17.225 -15.318 23.111 1.00 95.75 642 GLU A C 1
ATOM 5181 O O . GLU A 1 642 ? -18.158 -14.747 22.545 1.00 95.75 642 GLU A O 1
ATOM 5186 N N . VAL A 1 643 ? -16.084 -15.593 22.491 1.00 96.06 643 VAL A N 1
ATOM 5187 C CA . VAL A 1 643 ? -15.844 -15.375 21.062 1.00 96.06 643 VAL A CA 1
ATOM 5188 C C . VAL A 1 643 ? -15.851 -16.732 20.373 1.00 96.06 643 VAL A C 1
ATOM 5190 O O . VAL A 1 643 ? -15.015 -17.585 20.677 1.00 96.06 643 VAL A O 1
ATOM 5193 N N . GLY A 1 644 ? -16.801 -16.927 19.458 1.00 91.75 644 GLY A N 1
ATOM 5194 C CA . GLY A 1 644 ? -16.933 -18.160 18.684 1.00 91.75 644 GLY A CA 1
ATOM 5195 C C . GLY A 1 644 ? -15.889 -18.297 17.571 1.00 91.75 644 GLY A C 1
ATOM 5196 O O . GLY A 1 644 ? -15.139 -17.369 17.273 1.00 91.75 644 GLY A O 1
ATOM 5197 N N . TYR A 1 645 ? -15.855 -19.475 16.942 1.00 88.25 645 TYR A N 1
ATOM 5198 C CA . TYR A 1 645 ? -15.015 -19.745 15.766 1.00 88.25 645 TYR A CA 1
ATOM 5199 C C . TYR A 1 645 ? -15.647 -19.275 14.449 1.00 88.25 645 TYR A C 1
ATOM 5201 O O . TYR A 1 645 ? -14.920 -19.020 13.485 1.00 88.25 645 TYR A O 1
ATOM 5209 N N . ASP A 1 646 ? -16.977 -19.182 14.414 1.00 84.81 646 ASP A N 1
ATOM 5210 C CA . ASP A 1 646 ? -17.734 -18.746 13.245 1.00 84.81 646 ASP A CA 1
ATOM 5211 C C . ASP A 1 646 ? -17.516 -17.254 12.954 1.00 84.81 646 ASP A C 1
ATOM 5213 O O . ASP A 1 646 ? -17.134 -16.467 13.822 1.00 84.81 646 ASP A O 1
ATOM 5217 N N . ILE A 1 647 ? -17.756 -16.861 11.702 1.00 77.12 647 ILE A N 1
ATOM 5218 C CA . ILE A 1 647 ? -17.716 -15.457 11.286 1.00 77.12 647 ILE A CA 1
ATOM 5219 C C . ILE A 1 647 ? -18.935 -14.742 11.885 1.00 77.12 647 ILE A C 1
ATOM 5221 O O . ILE A 1 647 ? -20.065 -15.206 11.729 1.00 77.12 647 ILE A O 1
ATOM 5225 N N . GLY A 1 648 ? -18.699 -13.615 12.558 1.00 86.62 648 GLY A N 1
ATOM 5226 C CA . GLY A 1 648 ? -19.726 -12.822 13.230 1.00 86.62 648 GLY A CA 1
ATOM 5227 C C . GLY A 1 648 ? -19.352 -12.506 14.677 1.00 86.62 648 GLY A C 1
ATOM 5228 O O . GLY A 1 648 ? -19.030 -13.392 15.466 1.00 86.62 648 GLY A O 1
ATOM 5229 N N . ALA A 1 649 ? -19.404 -11.225 15.040 1.00 92.31 649 ALA A N 1
ATOM 5230 C CA . ALA A 1 649 ? -18.971 -10.779 16.354 1.00 92.31 649 ALA A CA 1
ATOM 5231 C C . ALA A 1 649 ? -20.024 -11.152 17.403 1.00 92.31 649 ALA A C 1
ATOM 5233 O O . ALA A 1 649 ? -21.207 -10.818 17.256 1.00 92.31 649 ALA A O 1
ATOM 5234 N N . THR A 1 650 ? -19.605 -11.797 18.494 1.00 95.81 650 THR A N 1
ATOM 5235 C CA . THR A 1 650 ? -20.531 -12.168 19.567 1.00 95.81 650 THR A CA 1
ATOM 5236 C C . THR A 1 650 ? -21.065 -10.916 20.251 1.00 95.81 650 THR A C 1
ATOM 5238 O O . THR A 1 650 ? -20.307 -10.040 20.677 1.00 95.81 650 THR A O 1
ATOM 5241 N N . ARG A 1 651 ? -22.387 -10.844 20.419 1.00 95.88 651 ARG A N 1
ATOM 5242 C CA . ARG A 1 651 ? -23.024 -9.722 21.106 1.00 95.88 651 ARG A CA 1
ATOM 5243 C C . ARG A 1 651 ? -22.790 -9.781 22.620 1.00 95.88 651 ARG A C 1
ATOM 5245 O O . ARG A 1 651 ? -23.233 -10.723 23.276 1.00 95.88 651 ARG A O 1
ATOM 5252 N N . CYS A 1 652 ? -22.171 -8.751 23.196 1.00 96.81 652 CYS A N 1
ATOM 5253 C CA . CYS A 1 652 ? -21.964 -8.626 24.639 1.00 96.81 652 CYS A CA 1
ATOM 5254 C C . CYS A 1 652 ? -22.384 -7.246 25.171 1.00 96.81 652 CYS A C 1
ATOM 5256 O O . CYS A 1 652 ? -21.595 -6.318 25.258 1.00 96.81 652 CYS A O 1
ATOM 5258 N N . ASP A 1 653 ? -23.651 -7.109 25.559 1.00 97.31 653 ASP A N 1
ATOM 5259 C CA . ASP A 1 653 ? -24.178 -5.834 26.060 1.00 97.31 653 ASP A CA 1
ATOM 5260 C C . ASP A 1 653 ? -23.950 -5.644 27.569 1.00 97.31 653 ASP A C 1
ATOM 5262 O O . ASP A 1 653 ? -23.948 -6.607 28.350 1.00 97.31 653 ASP A O 1
ATOM 5266 N N . PHE A 1 654 ? -23.849 -4.379 27.984 1.00 97.62 654 PHE A N 1
ATOM 5267 C CA . PHE A 1 654 ? -23.705 -3.953 29.374 1.00 97.62 654 PHE A CA 1
ATOM 5268 C C . PHE A 1 654 ? -24.770 -2.926 29.751 1.00 97.62 654 PHE A C 1
ATOM 5270 O O . PHE A 1 654 ? -25.093 -2.020 28.990 1.00 97.62 654 PHE A O 1
ATOM 5277 N N . THR A 1 655 ? -25.273 -3.016 30.980 1.00 96.19 655 THR A N 1
ATOM 5278 C CA . THR A 1 655 ? -26.091 -1.964 31.593 1.00 96.19 655 THR A CA 1
ATOM 5279 C C . THR A 1 655 ? -25.428 -1.532 32.891 1.00 96.19 655 THR A C 1
ATOM 5281 O O . THR A 1 655 ? -25.166 -2.363 33.762 1.00 96.19 655 THR A O 1
ATOM 5284 N N . VAL A 1 656 ? -25.131 -0.238 33.024 1.00 94.81 656 VAL A N 1
ATOM 5285 C CA . VAL A 1 656 ? -24.401 0.313 34.174 1.00 94.81 656 VAL A CA 1
ATOM 5286 C C . VAL A 1 656 ? -25.238 1.329 34.950 1.00 94.81 656 VAL A C 1
ATOM 5288 O O . VAL A 1 656 ? -25.957 2.169 34.406 1.00 94.81 656 VAL A O 1
ATOM 5291 N N . SER A 1 657 ? -25.138 1.270 36.279 1.00 91.31 657 SER A N 1
ATOM 5292 C CA . SER A 1 657 ? -25.853 2.177 37.179 1.00 91.31 657 SER A CA 1
ATOM 5293 C C . SER A 1 657 ? -25.032 3.427 37.487 1.00 91.31 657 SER A C 1
ATOM 5295 O O . SER A 1 657 ? -23.840 3.327 37.768 1.00 91.31 657 SER A O 1
ATOM 5297 N N . ARG A 1 658 ? -25.669 4.603 37.537 1.00 86.75 658 ARG A N 1
ATOM 5298 C CA . ARG A 1 658 ? -25.011 5.843 37.989 1.00 86.75 658 ARG A CA 1
ATOM 5299 C C . ARG A 1 658 ? -24.569 5.735 39.447 1.00 86.75 658 ARG A C 1
ATOM 5301 O O . ARG A 1 658 ? -25.326 5.257 40.293 1.00 86.75 658 ARG A O 1
ATOM 5308 N N . THR A 1 659 ? -23.375 6.238 39.745 1.00 85.88 659 THR A N 1
ATOM 5309 C CA . THR A 1 659 ? -22.857 6.292 41.118 1.00 85.88 659 THR A CA 1
ATOM 5310 C C . THR A 1 659 ? -23.673 7.249 41.993 1.00 85.88 659 THR A C 1
ATOM 5312 O O . THR A 1 659 ? -24.243 8.235 41.525 1.00 85.88 659 THR A O 1
ATOM 5315 N N . ASN A 1 660 ? -23.687 7.010 43.307 1.00 77.69 660 ASN A N 1
ATOM 5316 C CA . ASN A 1 660 ? -24.333 7.933 44.249 1.00 77.69 660 ASN A CA 1
ATOM 5317 C C . ASN A 1 660 ? -23.716 9.340 44.191 1.00 77.69 660 ASN A C 1
ATOM 5319 O O . ASN A 1 660 ? -24.418 10.332 44.345 1.00 77.69 660 ASN A O 1
ATOM 5323 N N . LEU A 1 661 ? -22.413 9.435 43.920 1.00 74.25 661 LEU A N 1
ATOM 5324 C CA . LEU A 1 661 ? -21.672 10.694 43.895 1.00 74.25 661 LEU A CA 1
ATOM 5325 C C . LEU A 1 661 ? -22.009 11.542 42.658 1.00 74.25 661 LEU A C 1
ATOM 5327 O O . LEU A 1 661 ? -22.150 12.758 42.778 1.00 74.25 661 LEU A O 1
ATOM 5331 N N . SER A 1 662 ? -22.212 10.918 41.492 1.00 75.31 662 SER A N 1
ATOM 5332 C CA . SER A 1 662 ? -22.684 11.625 40.294 1.00 75.31 662 SER A CA 1
ATOM 5333 C C . SER A 1 662 ? -24.134 12.091 40.435 1.00 75.31 662 SER A C 1
ATOM 5335 O O . SER A 1 662 ? -24.439 13.228 40.082 1.00 75.31 662 SER A O 1
ATOM 5337 N N . ARG A 1 663 ? -25.008 11.275 41.046 1.00 70.62 663 ARG A N 1
ATOM 5338 C CA . ARG A 1 663 ? -26.386 11.679 41.388 1.00 70.62 663 ARG A CA 1
ATOM 5339 C C . ARG A 1 663 ? -26.407 12.888 42.322 1.00 70.62 663 ARG A C 1
ATOM 5341 O O . ARG A 1 663 ? -27.190 13.808 42.116 1.00 70.62 663 ARG A O 1
ATOM 5348 N N . ILE A 1 664 ? -25.530 12.907 43.328 1.00 71.94 664 ILE A N 1
ATOM 5349 C CA . ILE A 1 664 ? -25.396 14.040 44.251 1.00 71.94 664 ILE A CA 1
ATOM 5350 C C . ILE A 1 664 ? -24.920 15.295 43.506 1.00 71.94 664 ILE A C 1
ATOM 5352 O O . ILE A 1 664 ? -25.527 16.344 43.694 1.00 71.94 664 ILE A O 1
ATOM 5356 N N . LYS A 1 665 ? -23.902 15.205 42.636 1.00 74.00 665 LYS A N 1
ATOM 5357 C CA . LYS A 1 665 ? -23.427 16.356 41.839 1.00 74.00 665 LYS A CA 1
ATOM 5358 C C . LYS A 1 665 ? -24.533 16.969 40.974 1.00 74.00 665 LYS A C 1
ATOM 5360 O O . LYS A 1 665 ? -24.728 18.176 41.034 1.00 74.00 665 LYS A O 1
ATOM 5365 N N . GLU A 1 666 ? -25.301 16.152 40.254 1.00 72.25 666 GLU A N 1
ATOM 5366 C CA . GLU A 1 666 ? -26.406 16.643 39.414 1.00 72.25 666 GLU A CA 1
ATOM 5367 C C . GLU A 1 666 ? -27.513 17.310 40.242 1.00 72.25 666 GLU A C 1
ATOM 5369 O O . GLU A 1 666 ? -28.031 18.359 39.867 1.00 72.25 666 GLU A O 1
ATOM 5374 N N . ILE A 1 667 ? -27.863 16.737 41.399 1.00 71.56 667 ILE A N 1
ATOM 5375 C CA . ILE A 1 667 ? -28.808 17.367 42.331 1.00 71.56 667 ILE A CA 1
ATOM 5376 C C . ILE A 1 667 ? -28.240 18.714 42.809 1.00 71.56 667 ILE A C 1
ATOM 5378 O O . ILE A 1 667 ? -28.958 19.709 42.846 1.00 71.56 667 ILE A O 1
ATOM 5382 N N . MET A 1 668 ? -26.951 18.787 43.145 1.00 69.56 668 MET A N 1
ATOM 5383 C CA . MET A 1 668 ? -26.318 20.032 43.595 1.00 69.56 668 MET A CA 1
ATOM 5384 C C . MET A 1 668 ? -26.308 21.117 42.510 1.00 69.56 668 MET A C 1
ATOM 5386 O O . MET A 1 668 ? -26.630 22.264 42.820 1.00 69.56 668 MET A O 1
ATOM 5390 N N . GLU A 1 669 ? -26.030 20.754 41.256 1.00 75.94 669 GLU A N 1
ATOM 5391 C CA . GLU A 1 669 ? -26.106 21.655 40.096 1.00 75.94 669 GLU A CA 1
ATOM 5392 C C . GLU A 1 669 ? -27.543 22.118 39.828 1.00 75.94 669 GLU A C 1
ATOM 5394 O O . GLU A 1 669 ? -27.794 23.316 39.714 1.00 75.94 669 GLU A O 1
ATOM 5399 N N . ARG A 1 670 ? -28.519 21.198 39.831 1.00 75.06 670 ARG A N 1
ATOM 5400 C CA . ARG A 1 670 ? -29.939 21.514 39.597 1.00 75.06 670 ARG A CA 1
ATOM 5401 C C . ARG A 1 670 ? -30.533 22.437 40.671 1.00 75.06 670 ARG A C 1
ATOM 5403 O O . ARG A 1 670 ? -31.438 23.209 40.370 1.00 75.06 670 ARG A O 1
ATOM 5410 N N . TYR A 1 671 ? -30.035 22.377 41.908 1.00 77.06 671 TYR A N 1
ATOM 5411 C CA . TYR A 1 671 ? -30.488 23.224 43.022 1.00 77.06 671 TYR A CA 1
ATOM 5412 C C . TYR A 1 671 ? -29.531 24.384 43.360 1.00 77.06 671 TYR A C 1
ATOM 5414 O O . TYR A 1 671 ? -29.701 25.012 44.407 1.00 77.06 671 TYR A O 1
ATOM 5422 N N . ASN A 1 672 ? -28.550 24.691 42.501 1.00 64.12 672 ASN A N 1
ATOM 5423 C CA . ASN A 1 672 ? -27.609 25.811 42.657 1.00 64.12 672 ASN A CA 1
ATOM 5424 C C . ASN A 1 672 ? -26.852 25.824 44.009 1.00 64.12 672 ASN A C 1
ATOM 5426 O O . ASN A 1 672 ? -26.594 26.876 44.599 1.00 64.12 672 ASN A O 1
ATOM 5430 N N . LYS A 1 673 ? -26.500 24.643 44.538 1.00 60.59 673 LYS A N 1
ATOM 5431 C CA . LYS A 1 673 ? -25.771 24.496 45.811 1.00 60.59 673 LYS A CA 1
ATOM 5432 C C . LYS A 1 673 ? -24.293 24.198 45.550 1.00 60.59 673 LYS A C 1
ATOM 5434 O O . LYS A 1 673 ? -23.965 23.203 44.913 1.00 60.59 673 LYS A O 1
ATOM 5439 N N . GLN A 1 674 ? -23.391 25.027 46.083 1.00 53.34 674 GLN A N 1
ATOM 5440 C CA . GLN A 1 674 ? -21.945 24.780 45.993 1.00 53.34 674 GLN A CA 1
ATOM 5441 C C . GLN A 1 674 ? -21.513 23.543 46.809 1.00 53.34 674 GLN A C 1
ATOM 5443 O O . GLN A 1 674 ? -22.133 23.234 47.832 1.00 53.34 674 GLN A O 1
ATOM 5448 N N . PRO A 1 675 ? -20.441 22.835 46.394 1.00 47.41 675 PRO A N 1
ATOM 5449 C CA . PRO A 1 675 ? -19.965 21.653 47.098 1.00 47.41 675 PRO A CA 1
ATOM 5450 C C . PRO A 1 675 ? -19.530 21.992 48.527 1.00 47.41 675 PRO A C 1
ATOM 5452 O O . PRO A 1 675 ? -18.697 22.871 48.749 1.00 47.41 675 PRO A O 1
ATOM 5455 N N . ILE A 1 676 ? -20.053 21.245 49.504 1.00 53.12 676 ILE A N 1
ATOM 5456 C CA . ILE A 1 676 ? -19.518 21.246 50.868 1.00 53.12 676 ILE A CA 1
ATOM 5457 C C . ILE A 1 676 ? -18.099 20.676 50.767 1.00 53.12 676 ILE A C 1
ATOM 5459 O O . ILE A 1 676 ? -17.928 19.479 50.531 1.00 53.12 676 ILE A O 1
ATOM 5463 N N . ARG A 1 677 ? -17.072 21.524 50.908 1.00 40.44 677 ARG A N 1
ATOM 5464 C CA . ARG A 1 677 ? -15.678 21.071 51.024 1.00 40.44 677 ARG A CA 1
ATOM 5465 C C . ARG A 1 677 ? -15.579 20.153 52.244 1.00 40.44 677 ARG A C 1
ATOM 5467 O O . ARG A 1 677 ? -15.586 20.628 53.376 1.00 40.44 677 ARG A O 1
ATOM 5474 N N . GLN A 1 678 ? -15.497 18.841 52.028 1.00 36.25 678 GLN A N 1
ATOM 5475 C CA . GLN A 1 678 ? -15.130 17.913 53.095 1.00 36.25 678 GLN A CA 1
ATOM 5476 C C . GLN A 1 678 ? -13.678 18.202 53.511 1.00 36.25 678 GLN A C 1
ATOM 5478 O O . GLN A 1 678 ? -12.807 18.258 52.638 1.00 36.25 678 GLN A O 1
ATOM 5483 N N . PRO A 1 679 ? -13.374 18.383 54.809 1.00 37.81 679 PRO A N 1
ATOM 5484 C CA . PRO A 1 679 ? -11.993 18.466 55.257 1.00 37.81 679 PRO A CA 1
ATOM 5485 C C . PRO A 1 679 ? -11.305 17.127 54.981 1.00 37.81 679 PRO A C 1
ATOM 5487 O O . PRO A 1 679 ? -11.824 16.073 55.357 1.00 37.81 679 PRO A O 1
ATOM 5490 N N . LEU A 1 680 ? -10.132 17.174 54.345 1.00 35.78 680 LEU A N 1
ATOM 5491 C CA . LEU A 1 680 ? -9.217 16.041 54.236 1.00 35.78 680 LEU A CA 1
ATOM 5492 C C . LEU A 1 680 ? -9.012 15.418 55.627 1.00 35.78 680 LEU A C 1
ATOM 5494 O O . LEU A 1 680 ? -8.341 15.995 56.483 1.00 35.78 680 LEU A O 1
ATOM 5498 N N . ARG A 1 681 ? -9.568 14.225 55.860 1.00 35.22 681 ARG A N 1
ATOM 5499 C CA . ARG A 1 681 ? -9.153 13.386 56.986 1.00 35.22 681 ARG A CA 1
ATOM 5500 C C . ARG A 1 681 ? -7.770 12.830 56.658 1.00 35.22 681 ARG A C 1
ATOM 5502 O O . ARG A 1 681 ? -7.638 11.899 55.870 1.00 35.22 681 ARG A O 1
ATOM 5509 N N . LEU A 1 682 ? -6.743 13.422 57.263 1.00 34.44 682 LEU A N 1
ATOM 5510 C CA . LEU A 1 682 ? -5.411 12.827 57.355 1.00 34.44 682 LEU A CA 1
ATOM 5511 C C . LEU A 1 682 ? -5.517 11.434 58.013 1.00 34.44 682 LEU A C 1
ATOM 5513 O O . LEU A 1 682 ? -6.286 11.283 58.969 1.00 34.44 682 LEU A O 1
ATOM 5517 N N . PRO A 1 683 ? -4.758 10.417 57.563 1.00 36.72 683 PRO A N 1
ATOM 5518 C CA . PRO A 1 683 ? -4.745 9.118 58.222 1.00 36.72 683 PRO A CA 1
ATOM 5519 C C . PRO A 1 683 ? -4.141 9.261 59.621 1.00 36.72 683 PRO A C 1
ATOM 5521 O O . PRO A 1 683 ? -2.986 9.661 59.780 1.00 36.72 683 PRO A O 1
ATOM 5524 N N . VAL A 1 684 ? -4.919 8.919 60.647 1.00 34.38 684 VAL A N 1
ATOM 5525 C CA . VAL A 1 684 ? -4.432 8.801 62.022 1.00 34.38 684 VAL A CA 1
ATOM 5526 C C . VAL A 1 684 ? -3.428 7.647 62.067 1.00 34.38 684 VAL A C 1
ATOM 5528 O O . VAL A 1 684 ? -3.799 6.481 61.948 1.00 34.38 684 VAL A O 1
ATOM 5531 N N . ARG A 1 685 ? -2.140 7.968 62.239 1.00 34.88 685 ARG A N 1
ATOM 5532 C CA . ARG A 1 685 ? -1.111 6.995 62.629 1.00 34.88 685 ARG A CA 1
ATOM 5533 C C . ARG A 1 685 ? -1.503 6.399 63.982 1.00 34.88 685 ARG A C 1
ATOM 5535 O O . ARG A 1 685 ? -1.479 7.099 64.992 1.00 34.88 685 ARG A O 1
ATOM 5542 N N . GLN A 1 686 ? -1.823 5.107 64.016 1.00 34.97 686 GLN A N 1
ATOM 5543 C CA . GLN A 1 686 ? -1.878 4.347 65.262 1.00 34.97 686 GLN A CA 1
ATOM 5544 C C . GLN A 1 686 ? -0.466 4.272 65.860 1.00 34.97 686 GLN A C 1
ATOM 5546 O O . GLN A 1 686 ? 0.386 3.507 65.413 1.00 34.97 686 GLN A O 1
ATOM 5551 N N . LEU A 1 687 ? -0.217 5.091 66.880 1.00 32.59 687 LEU A N 1
ATOM 5552 C CA . LEU A 1 687 ? 0.902 4.931 67.801 1.00 32.59 687 LEU A CA 1
ATOM 5553 C C . LEU A 1 687 ? 0.634 3.693 68.669 1.00 32.59 687 LEU A C 1
ATOM 5555 O O . LEU A 1 687 ? -0.056 3.769 69.682 1.00 32.59 687 LEU A O 1
ATOM 5559 N N . GLN A 1 688 ? 1.180 2.542 68.275 1.00 38.00 688 GLN A N 1
ATOM 5560 C CA . GLN A 1 688 ? 1.347 1.422 69.198 1.00 38.00 688 GLN A CA 1
ATOM 5561 C C . GLN A 1 688 ? 2.473 1.758 70.180 1.00 38.00 688 GLN A C 1
ATOM 5563 O O . GLN A 1 688 ? 3.649 1.836 69.820 1.00 38.00 688 GLN A O 1
ATOM 5568 N N . ALA A 1 689 ? 2.094 1.963 71.439 1.00 32.34 689 ALA A N 1
ATOM 5569 C CA . ALA A 1 689 ? 3.002 2.117 72.562 1.00 32.34 689 ALA A CA 1
ATOM 5570 C C . ALA A 1 689 ? 3.818 0.827 72.772 1.00 32.34 689 ALA A C 1
ATOM 5572 O O . ALA A 1 689 ? 3.307 -0.180 73.264 1.00 32.34 689 ALA A O 1
ATOM 5573 N N . ARG A 1 690 ? 5.110 0.856 72.425 1.00 33.53 690 ARG A N 1
ATOM 5574 C CA . ARG A 1 690 ? 6.086 -0.148 72.872 1.00 33.53 690 ARG A CA 1
ATOM 5575 C C . ARG A 1 690 ? 6.585 0.223 74.272 1.00 33.53 690 ARG A C 1
ATOM 5577 O O . ARG A 1 690 ? 7.178 1.280 74.466 1.00 33.53 690 ARG A O 1
ATOM 5584 N N . ARG A 1 691 ? 6.340 -0.670 75.235 1.00 32.22 691 ARG A N 1
ATOM 5585 C CA . ARG A 1 691 ? 6.914 -0.661 76.593 1.00 32.22 691 ARG A CA 1
ATOM 5586 C C . ARG A 1 691 ? 8.454 -0.717 76.536 1.00 32.22 691 ARG A C 1
ATOM 5588 O O . ARG A 1 691 ? 8.977 -1.478 75.721 1.00 32.22 691 ARG A O 1
ATOM 5595 N N . PRO A 1 692 ? 9.189 -0.006 77.409 1.00 33.84 692 PRO A N 1
ATOM 5596 C CA . PRO A 1 692 ? 10.638 -0.143 77.504 1.00 33.84 692 PRO A CA 1
ATOM 5597 C C . PRO A 1 692 ? 11.019 -1.324 78.415 1.00 33.84 692 PRO A C 1
ATOM 5599 O O . PRO A 1 692 ? 10.665 -1.351 79.592 1.00 33.84 692 PRO A O 1
ATOM 5602 N N . GLY A 1 693 ? 11.745 -2.298 77.859 1.00 33.41 693 GLY A N 1
ATOM 5603 C CA . GLY A 1 693 ? 12.504 -3.312 78.605 1.00 33.41 693 GLY A CA 1
ATOM 5604 C C . GLY A 1 693 ? 13.945 -2.843 78.883 1.00 33.41 693 GLY A C 1
ATOM 5605 O O . GLY A 1 693 ? 14.414 -1.908 78.229 1.00 33.41 693 GLY A O 1
ATOM 5606 N N . PRO A 1 694 ? 14.646 -3.429 79.870 1.00 37.41 694 PRO A N 1
ATOM 5607 C CA . PRO A 1 694 ? 15.752 -2.774 80.562 1.00 37.41 694 PRO A CA 1
ATOM 5608 C C . PRO A 1 694 ? 17.096 -2.836 79.824 1.00 37.41 694 PRO A C 1
ATOM 5610 O O . PRO A 1 694 ? 17.398 -3.751 79.062 1.00 37.41 694 PRO A O 1
ATOM 5613 N N . ARG A 1 695 ? 17.921 -1.826 80.122 1.00 33.88 695 ARG A N 1
ATOM 5614 C CA . ARG A 1 695 ? 19.311 -1.644 79.690 1.00 33.88 695 ARG A CA 1
ATOM 5615 C C . ARG A 1 695 ? 20.208 -2.801 80.149 1.00 33.88 695 ARG A C 1
ATOM 5617 O O . ARG A 1 695 ? 20.297 -3.048 81.347 1.00 33.88 695 ARG A O 1
ATOM 5624 N N . HIS A 1 696 ? 21.009 -3.353 79.236 1.00 35.53 696 HIS A N 1
ATOM 5625 C CA . HIS A 1 696 ? 22.275 -4.006 79.580 1.00 35.53 696 HIS A CA 1
ATOM 5626 C C . HIS A 1 696 ? 23.440 -3.529 78.698 1.00 35.53 696 HIS A C 1
ATOM 5628 O O . HIS A 1 696 ? 23.269 -3.039 77.586 1.00 35.53 696 HIS A O 1
ATOM 5634 N N . ARG A 1 697 ? 24.619 -3.572 79.323 1.00 33.59 697 ARG A N 1
ATOM 5635 C CA . ARG A 1 697 ? 25.893 -2.912 79.010 1.00 33.59 697 ARG A CA 1
ATOM 5636 C C . ARG A 1 697 ? 26.607 -3.442 77.754 1.00 33.59 697 ARG A C 1
ATOM 5638 O O . ARG A 1 697 ? 26.573 -4.631 77.489 1.00 33.59 697 ARG A O 1
ATOM 5645 N N . ARG A 1 698 ? 27.341 -2.508 77.120 1.00 34.66 698 ARG A N 1
ATOM 5646 C CA . ARG A 1 698 ? 28.663 -2.582 76.441 1.00 34.66 698 ARG A CA 1
ATOM 5647 C C . ARG A 1 698 ? 29.226 -3.972 76.106 1.00 34.66 698 ARG A C 1
ATOM 5649 O O . ARG A 1 698 ? 29.421 -4.732 77.038 1.00 34.66 698 ARG A O 1
ATOM 5656 N N . VAL A 1 699 ? 29.770 -4.121 74.888 1.00 35.03 699 VAL A N 1
ATOM 5657 C CA . VAL A 1 699 ? 31.209 -4.370 74.602 1.00 35.03 699 VAL A CA 1
ATOM 5658 C C . VAL A 1 699 ? 31.520 -3.978 73.137 1.00 35.03 699 VAL A C 1
ATOM 5660 O O . VAL A 1 699 ? 30.722 -4.226 72.242 1.00 35.03 699 VAL A O 1
ATOM 5663 N N . ARG A 1 700 ? 32.666 -3.305 72.931 1.00 35.81 700 ARG A N 1
ATOM 5664 C CA . ARG A 1 700 ? 33.346 -3.026 71.645 1.00 35.81 700 ARG A CA 1
ATOM 5665 C C . ARG A 1 700 ? 34.025 -4.297 71.125 1.00 35.81 700 ARG A C 1
ATOM 5667 O O . ARG A 1 700 ? 34.595 -4.992 71.956 1.00 35.81 700 ARG A O 1
ATOM 5674 N N . THR A 1 701 ? 34.164 -4.482 69.812 1.00 37.72 701 THR A N 1
ATOM 5675 C CA . THR A 1 701 ? 35.467 -4.732 69.141 1.00 37.72 701 THR A CA 1
ATOM 5676 C C . THR A 1 701 ? 35.315 -4.881 67.624 1.00 37.72 701 THR A C 1
ATOM 5678 O O . THR A 1 701 ? 34.320 -5.437 67.174 1.00 37.72 701 THR A O 1
ATOM 5681 N N . SER A 1 702 ? 36.344 -4.354 66.937 1.00 38.81 702 SER A N 1
ATOM 5682 C CA . SER A 1 702 ? 36.771 -4.491 65.527 1.00 38.81 702 SER A CA 1
ATOM 5683 C C . SER A 1 702 ? 35.769 -4.191 64.423 1.00 38.81 702 SER A C 1
ATOM 5685 O O . SER A 1 702 ? 34.897 -5.048 64.172 1.00 38.81 702 SER A O 1
#

Secondary structure (DSSP, 8-state):
---SEEEEE----SEEEEE----SEEEEEE---SEEEEES---SEEEE-S---S-EEEE----S-------PPPB-SSSSS-S-GGGEEES--SSTTTSSGGG-BTTPPPPSSTT----BSEE-SS-STT--EEEEEEEEEEEEEEEEE--B-SS----EEEEEEEEESSSSS-EE-EETTEEP-EE--SSSSS-EEEEEEEEEEEEEEEEEEEEE-TTS-SEEEEEEEEEEPP-TT-TTGGGTS---------S---HHHHHHHHHHHHHHSTTTEEEEEEEE-TTS-EEEEEEESSSTTSPPTT--EEEEEE-SSTT-HHHHHHHHHHHHHHHHHHHHT-HHHHHHHHH-EEEEES-S-HHHHHHHHHH-TTTSTTTTTTS-TTS--GGG-S--HHHHHHHHHHTT-TTTTS-SSSPPPPHHHHSTTS---HHHHHHHHHHHHS-EEEEEEEE-SEEEEEES--S-SSTT-SS-----TTHHHHHHHHHHHHTTSTTTT-TTSPPSSS--GGGGTTEEEHHHH---SS-HHHHHHHHSS-EEEEEEEESSSS--GGGHHHHHHHHHHHHHHHHHGGG-SEEEEEEETTS-B-TT-EEEETT-S--EE--TTSEEEE---SEEEEEEEE-TTB--EEEEEEE-SSSSPEE--EEEPBPHHHHHHHHHHHTTPPP--------------PPPPPP-------

Sequence (702 aa):
MWFSSFTVLSMWFSSFTVLSMWFSSFTVLTMWFSSFTVLSMWFSSFTVLTMWFSSFTVHIHGFSSFTVLPCECPPMGLETLKIDDFQLHASTDETATVLGAHRGRLNIQAGLYDDDLYDGAWCAGRNDPLQWLEVDARRLTKFTGVITQGRSSLWSSDWVTSYKVLVSNDSHTWVTLKNGSQDLIFIGNKEKEIPVLNMFPVAVVARYIRVNPRSWFNRGSICMRVEILGCPMPDSQNYYHRRNEITTTDNLDFKHHSYKEMRHLMKVVNEKCPNITRIYNIGKSHSGQKLYAIEISDNPGEHERGEPEFRYTAGSHGNEVLGRELLLLLMQFMCQEYLSGSPRIRHLVHETRIHLLPSVNPDGYDKALEVGSELSGWSLGRWSQDGVDIHHNFPDLNSILWEAETKKWIPRKMLNHHVPIPEWYQSKNSTVAAETRALVSWMEKIPFVLGGNLQGGELVVTFPYDRTRSQGVSREQTPTPDDHVFRWLAFSYASTHRLMTDARRRVCHTEDFAKEDGTINGASWHTAAGSMNDFSYLHTNCFELSMYVGCDKFPHESELAEEWENNRESLLVFMEQVHRGIKGMVWDMQGRGIANAIIQVEGIGHDIRTAADGDYWRLLNPGEYSITVRAEGYSASSKVCEVGYDIGATRCDFTVSRTNLSRIKEIMERYNKQPIRQPLRLPVRQLQARRPGPRHRRVRTS

Organism: Salmo trutta (NCBI:txid8032)

Radius of gyration: 32.59 Å; chains: 1; bounding box: 70×58×134 Å

pLDDT: mean 86.64, std 18.13, range [30.47, 98.88]

Foldseek 3Di:
DADQEDEDDDDADAEDEDDDDEYAEYEYEDYDYAEYEYDDYDYPYYYYNDDDYPDYDYDDDDDDDDDDPPPWFAWLQLQQCVQPPVQKAKPAALDCVAQGRNLQAFQFAFDPDPPGSHKRWRFHNDFDQVIKMKGFQVAWKWFWWKKKAAIHDPPDWKGFQKWWKWAAAPVPDIDTQDDVPHGDMDGADPTHFFIDMDTRPDTDIHRMMITGGDGMDPVHGYIMHMITGIDGDDDPPPPPVVVVPPDDPDPFDQAQAQLVRLVVLLVVLCVLQVQFKDKDFLFAFPVGHTQIKMKGANHPPDDDFQQAEEEEAEALFLLLQLQLVLLSRLSNVLSVCVVVPPPLSVVLRHRHIYMYGSHLASVLNVQLPVLAQSRCHDPRSGAGPVRHSLQQQAAQLVVVLVVCVVVVVPPPNHHQAQRDDDPVCVDPPDPHGRSNVSVVVVLVPHQHQEYEYEGAQFAAKEFDDLADPDPPDFADDDAALQNVLRVVLRLQLLVQQPPLLPPPDDGLHRDNCNVVSRYDYNRRSTHGGRGPQCCSGRNHNYHYMYGHQGNRSRDHSVCSSVSSVRRVVSVSRSSLLSFFEAKEFEAEPVGFGDWQKWKDWPSRRGIHTAHPRRIDGDHDDFDKTWIWIGDPQWDIDIDIDGTDPDRGHHYDYHYIYGDPVSVVVVVCVVVVHDDDPDPPDDDDPPPDDDDDDDDDDDDDDD

InterPro domains:
  IPR000421 Coagulation factor 5/8, C-terminal domain [PF00754] (116-228)
  IPR000421 Coagulation factor 5/8, C-terminal domain [PS01285] (121-150)
  IPR000421 Coagulation factor 5/8, C-terminal domain [PS01286] (213-231)
  IPR000421 Coagulation factor 5/8, C-terminal domain [PS50022] (71-231)
  IPR000421 Coagulation factor 5/8, C-terminal domain [SM00231] (72-231)
  IPR000421 Coagulation factor 5/8, C-terminal domain [cd00057] (74-230)
  IPR000834 Peptidase M14, carboxypeptidase A [PF00246] (263-569)
  IPR000834 Peptidase M14, carboxypeptidase A [PR00765] (282-294)
  IPR000834 Peptidase M14, carboxypeptidase A [PR00765] (308-322)
  IPR000834 Peptidase M14, carboxypeptidase A [PR00765] (387-395)
  IPR000834 Peptidase M14, carboxypeptidase A [PR00765] (452-465)
  IPR000834 Peptidase M14, carboxypeptidase A [PS52035] (255-578)
  IPR000834 Peptidase M14, carboxypeptidase A [SM00631] (378-666)
  IPR008969 Carboxypeptidase-like, regulatory domain superfamily [SSF49464] (581-672)
  IPR008979 Galactose-binding-like domain superfamily [SSF49785] (73-234)
  IPR050753 Peptidase M14 domain-containing protein [PTHR11532] (139-679)
  IPR057246 Zinc carboxypeptidases, zinc-binding region 1 [PS00132] (308-330)